Protein 3V2Y (pdb70)

GO terms:
  GO:0072678 T cell migration (P, IDA)
  GO:0003376 sphingosine-1-phosphate receptor signaling pathway (P, IDA)
  GO:0005886 plasma membrane (C, IDA)
  GO:0038036 sphingosine-1-phosphate receptor activity (F, IDA)
  GO:0005886 plasma membrane (C, EXP)
  GO:0004930 G protein-coupled receptor activity (F, TAS)
  GO:0005886 plasma membrane (C, TAS)
  GO:0007155 cell adhesion (P, TAS)
  GO:0007186 G protein-coupled receptor signaling pathway (P, TAS)
  GO:0005515 protein binding (F, IPI)
  GO:0001664 G protein-coupled receptor binding (F, IPI)

Solvent-accessible surface area: 23362 Å² total; per-residue (Å²): 207,78,115,120,80,37,98,70,1,0,49,109,2,19,86,79,0,23,39,57,136,114,47,93,62,61,63,85,45,50,145,122,67,22,79,80,34,42,121,58,1,62,125,4,31,95,18,1,69,84,11,54,69,10,14,172,48,32,180,84,15,83,36,60,4,14,60,12,4,6,8,2,4,62,0,7,23,77,12,2,73,13,20,27,45,16,26,111,71,46,45,94,58,7,46,152,10,10,1,49,90,2,7,121,17,22,3,39,34,24,24,7,15,1,0,5,1,38,0,7,35,26,4,0,82,18,13,92,95,46,73,142,215,144,62,158,152,23,117,101,100,29,61,42,12,39,81,68,0,108,101,34,0,8,40,0,81,151,56,82,32,2,23,98,45,55,98,26,2,0,6,15,12,1,0,0,29,29,104,0,1,69,74,7,5,59,36,4,60,112,34,15,94,55,1,59,112,43,11,86,37,10,143,60,76,42,52,66,32,40,16,15,80,1,0,97,68,17,34,26,75,18,90,54,25,83,67,47,158,99,54,12,45,6,0,2,3,23,30,97,17,31,82,47,119,47,82,102,34,0,50,49,32,0,41,164,40,45,64,100,138,12,124,7,91,3,78,103,78,40,3,47,127,3,3,58,94,37,20,76,62,12,33,168,1,0,79,181,38,102,38,0,90,69,5,35,87,38,10,60,64,21,31,80,6,0,0,12,1,5,9,25,69,73,20,59,118,28,1,26,56,38,92,88,2,6,61,63,3,44,124,103,123,43,105,66,0,21,105,38,2,57,82,21,61,13,14,111,142,50,79,114,17,0,138,60,0,18,36,0,2,35,76,19,39,15,91,29,36,28,88,194,78,6,74,48,67,48,14,20,42,1,8,51,71,4,9,51,41,6,71,63,13,35,40,37,14,10,110,1,16,102,89,1,35,70,17,170,47,68,84,36,114,109,3,57,152,1,97,138,51,46,30,70,2,12,65,2,8,7,39,5,12,84,16,16,50,137,56,5,186,72,12,17,197,11,72,130,79,35,165,32,103,126,144

Radius of gyration: 29.84 Å; Cα contacts (8 Å, |Δi|>4): 519; chains: 1; bounding box: 68×46×83 Å

CATH classification: 1.20.1070.10 (+1 more: 1.10.530.40)

Organism: Homo sapiens (NCBI:txid9606)

InterPro domains:
  IPR000276 G protein-coupled receptor, rhodopsin-like [PF00001] (62-311)
  IPR000276 G protein-coupled receptor, rhodopsin-like [PR00237] (47-71)
  IPR000276 G protein-coupled receptor, rhodopsin-like [PR00237] (80-101)
  IPR000276 G protein-coupled receptor, rhodopsin-like [PR00237] (124-146)
  IPR000276 G protein-coupled receptor, rhodopsin-like [PR00237] (159-180)
  IPR000276 G protein-coupled receptor, rhodopsin-like [PR00237] (202-225)
  IPR000276 G protein-coupled receptor, rhodopsin-like [PR00237] (254-278)
  IPR000276 G protein-coupled receptor, rhodopsin-like [PR00237] (293-319)
  IPR000276 G protein-coupled receptor, rhodopsin-like [PS00237] (130-146)
  IPR000276 G protein-coupled receptor, rhodopsin-like [SM01381] (56-326)
  IPR000987 Sphingosine 1-phosphate receptor 1 [cd15346] (46-322)
  IPR004061 Sphingosine 1-phosphate receptor [PR01523] (20-32)
  IPR004061 Sphingosine 1-phosphate receptor [PR01523] (98-107)
  IPR004061 Sphingosine 1-phosphate receptor [PR01523] (118-129)
  IPR004061 Sphingosine 1-phosphate receptor [PR01523] (200-210)
  IPR004061 Sphingosine 1-phosphate receptor [PR01523] (221-230)
  IPR004061 Sphingosine 1-phosphate receptor [PR01523] (285-296)
  IPR004061 Sphingosine 1-phosphate receptor [PR01523] (314-324)
  IPR017452 GPCR, rhodopsin-like, 7TM [PS50262] (62-311)

Foldseek 3Di:
DDPLQDLVLLCVLLVQLVNNVCLPPCLVVLVVVLVVLLVLLVVLLVLLVLLLVLLVPDPVSVDLLSVLVNQLSVLLNLLSVLVNVLSVCDRPNVSVGTVLSLLVSVLSNQLSVQLNLLSLVSNLVVLVDVLPHPDVNSVVSSVVSSVVSNCLRRVCVVPQWQSPPQQQAFSLRRGHGLVSLVVSLVVSVVSLVVSVVSLVVSVVVVLLSLLVLLLCPLQNAAFFWDADPVQAIAHGRRHGQDRDNDRVSSQVSLCVLQVHRRVGGHDPVSSSVSVVVLLVVLVVLQCVDPLRVLLLVQADSQLNSLLSSQCSPPHNVRSVVQSVLSVCSSVVNLVRSLVSQCPDVVCVVPVLSVVLSSVCSVVVWNVSRDPCVGLVVLVSVLSVVLSVLLCVLQVVVSVLSVVSSVDGRPGDPCSPPVVVSVVSNSSSSNVSSVSCLVSHVPSVVSSVVDPDVVD

Sequence (455 aa):
VSDYVNYDIIVRHYNYTGKLNISADKENSIKLTSVVFILICCFIILENIFVLLTIWKTKKFHRPMYYFIGNLALSDLLAGVAYTANLLLSGATTYKLTPAQWFLREGSMFVALSASVFSLLAIAIERYITMLKNNFRLFLLISACWVISLILGGLPIMGWNCISALSSCSTVLPLYHKHYILFCTTVFTLLLLSIVILYCRIYSLVRTRNIFEMLRIDEGLRLKIYKDTEGYYTIGIGHLLTKSPSLNAAKSELDKAIGRNTNGVITKDEAEKLFNQDVDAAVRGILRNAKLKPVYDSLDAVRRAALINMVFQMGETGVAGFTNSLRMLQQKRWDEAAVNLAKSRWYNQTPNRAKRVITTFRTGTWDAYASRSSENVALLKTVIIVLSVFIACWAPLFILLLLDVGCKVKTCDILFRAEYFLVLAVLNSGTNPIIYTLTNKEMRRAFIRIMGRPL

Structure (mmCIF, N/CA/C/O backbone):
data_3V2Y
#
_entry.id   3V2Y
#
_cell.length_a   107.940
_cell.length_b   69.700
_cell.length_c   81.930
_cell.angle_alpha   90.00
_cell.angle_beta   90.00
_cell.angle_gamma   90.00
#
_symmetry.space_group_name_H-M   'P 21 21 2'
#
loop_
_entity.id
_entity.type
_entity.pdbx_description
1 polymer 'Sphingosine 1-phosphate receptor 1, Lysozyme chimera (E.C.3.2.1.17)'
2 non-polymer '{(3R)-3-amino-4-[(3-hexylphenyl)amino]-4-oxobutyl}phosphonic acid'
3 non-polymer 2-acetamido-2-deoxy-beta-D-glucopyranose
4 water water
#
loop_
_atom_site.group_PDB
_atom_site.id
_atom_site.type_symbol
_atom_site.label_atom_id
_atom_site.label_alt_id
_atom_site.label_comp_id
_atom_site.label_asym_id
_atom_site.label_entity_id
_atom_site.label_seq_id
_atom_site.pdbx_PDB_ins_code
_atom_site.Cartn_x
_atom_site.Cartn_y
_atom_site.Cartn_z
_atom_site.occupancy
_atom_site.B_iso_or_equiv
_atom_site.auth_seq_id
_atom_site.auth_comp_id
_atom_site.auth_asym_id
_atom_site.auth_atom_id
_atom_site.pdbx_PDB_model_num
ATOM 1 N N . VAL A 1 34 ? -3.814 31.943 -31.268 1.00 80.16 16 VAL A N 1
ATOM 2 C CA . VAL A 1 34 ? -3.536 33.149 -30.490 1.00 79.15 16 VAL A CA 1
ATOM 3 C C . VAL A 1 34 ? -4.750 33.473 -29.608 1.00 81.20 16 VAL A C 1
ATOM 4 O O . VAL A 1 34 ? -5.852 33.663 -30.121 1.00 80.77 16 VAL A O 1
ATOM 8 N N . SER A 1 35 ? -4.542 33.492 -28.278 1.00 76.71 17 SER A N 1
ATOM 9 C CA . SER A 1 35 ? -5.566 33.787 -27.256 1.00 75.35 17 SER A CA 1
ATOM 10 C C . SER A 1 35 ? -4.901 34.051 -25.918 1.00 78.21 17 SER A C 1
ATOM 11 O O . SER A 1 35 ? -3.673 33.981 -25.829 1.00 78.12 17 SER A O 1
ATOM 14 N N . ASP A 1 36 ? -5.705 34.309 -24.851 1.00 73.85 18 ASP A N 1
ATOM 15 C CA . ASP A 1 36 ? -5.180 34.480 -23.486 1.00 72.87 18 ASP A CA 1
ATOM 16 C C . ASP A 1 36 ? -4.327 33.289 -23.112 1.00 74.86 18 ASP A C 1
ATOM 17 O O . ASP A 1 36 ? -4.673 32.164 -23.479 1.00 74.69 18 ASP A O 1
ATOM 22 N N . TYR A 1 37 ? -3.225 33.506 -22.377 1.00 69.88 19 TYR A N 1
ATOM 23 C CA . TYR A 1 37 ? -2.381 32.385 -21.958 1.00 69.07 19 TYR A CA 1
ATOM 24 C C . TYR A 1 37 ? -3.077 31.635 -20.799 1.00 70.42 19 TYR A C 1
ATOM 25 O O . TYR A 1 37 ? -2.496 31.344 -19.748 1.00 68.75 19 TYR A O 1
ATOM 34 N N . VAL A 1 38 ? -4.371 31.367 -21.038 1.00 66.35 20 VAL A N 1
ATOM 35 C CA . VAL A 1 38 ? -5.319 30.616 -20.234 1.00 65.17 20 VAL A CA 1
ATOM 36 C C . VAL A 1 38 ? -5.963 29.560 -21.195 1.00 67.02 20 VAL A C 1
ATOM 37 O O . VAL A 1 38 ? -7.043 29.030 -20.926 1.00 66.98 20 VAL A O 1
ATOM 41 N N . ASN A 1 39 ? -5.272 29.275 -22.329 1.00 61.36 21 ASN A N 1
ATOM 42 C CA . ASN A 1 39 ? -5.728 28.279 -23.294 1.00 60.49 21 ASN A CA 1
ATOM 43 C C . ASN A 1 39 ? -5.019 26.951 -23.047 1.00 61.79 21 ASN A C 1
ATOM 44 O O . ASN A 1 39 ? -3.826 26.922 -22.729 1.00 61.39 21 ASN A O 1
ATOM 49 N N . TYR A 1 40 ? -5.767 25.853 -23.204 1.00 55.83 22 TYR A N 1
ATOM 50 C CA . TYR A 1 40 ? -5.331 24.481 -22.947 1.00 54.42 22 TYR A CA 1
ATOM 51 C C . TYR A 1 40 ? -4.270 24.009 -23.956 1.00 56.51 22 TYR A C 1
ATOM 52 O O . TYR A 1 40 ? -3.525 23.072 -23.659 1.00 55.90 22 TYR A O 1
ATOM 61 N N . ASP A 1 41 ? -4.200 24.663 -25.138 1.00 52.36 23 ASP A N 1
ATOM 62 C CA . ASP A 1 41 ? -3.262 24.333 -26.221 1.00 53.16 23 ASP A CA 1
ATOM 63 C C . ASP A 1 41 ? -1.794 24.467 -25.762 1.00 55.57 23 ASP A C 1
ATOM 64 O O . ASP A 1 41 ? -0.944 23.696 -26.214 1.00 55.92 23 ASP A O 1
ATOM 69 N N . ILE A 1 42 ? -1.504 25.440 -24.868 1.00 50.13 24 ILE A N 1
ATOM 70 C CA . ILE A 1 42 ? -0.157 25.655 -24.326 1.00 49.43 24 ILE A CA 1
ATOM 71 C C . ILE A 1 42 ? 0.332 24.367 -23.632 1.00 52.14 24 ILE A C 1
ATOM 72 O O . ILE A 1 42 ? 1.405 23.859 -23.975 1.00 52.05 24 ILE A O 1
ATOM 77 N N . ILE A 1 43 ? -0.497 23.812 -22.707 1.00 47.33 25 ILE A N 1
ATOM 78 C CA . ILE A 1 43 ? -0.206 22.583 -21.963 1.00 46.76 25 ILE A CA 1
ATOM 79 C C . ILE A 1 43 ? 0.078 21.419 -22.939 1.00 51.80 25 ILE A C 1
ATOM 80 O O . ILE A 1 43 ? 1.027 20.659 -22.717 1.00 51.71 25 ILE A O 1
ATOM 85 N N . VAL A 1 44 ? -0.698 21.332 -24.053 1.00 48.46 26 VAL A N 1
ATOM 86 C CA . VAL A 1 44 ? -0.508 20.304 -25.082 1.00 49.18 26 VAL A CA 1
ATOM 87 C C . VAL A 1 44 ? 0.893 20.460 -25.708 1.00 54.59 26 VAL A C 1
ATOM 88 O O . VAL A 1 44 ? 1.660 19.504 -25.702 1.00 54.62 26 VAL A O 1
ATOM 92 N N . ARG A 1 45 ? 1.243 21.690 -26.162 1.00 52.48 27 ARG A N 1
ATOM 93 C CA . ARG A 1 45 ? 2.549 22.002 -26.773 1.00 53.96 27 ARG A CA 1
ATOM 94 C C . ARG A 1 45 ? 3.721 21.745 -25.810 1.00 58.70 27 ARG A C 1
ATOM 95 O O . ARG A 1 45 ? 4.806 21.359 -26.258 1.00 58.95 27 ARG A O 1
ATOM 103 N N . HIS A 1 46 ? 3.513 21.996 -24.494 1.00 54.92 28 HIS A N 1
ATOM 104 C CA . HIS A 1 46 ? 4.561 21.828 -23.484 1.00 54.79 28 HIS A CA 1
ATOM 105 C C . HIS A 1 46 ? 4.836 20.349 -23.185 1.00 59.10 28 HIS A C 1
ATOM 106 O O . HIS A 1 46 ? 5.999 19.961 -23.100 1.00 58.94 28 HIS A O 1
ATOM 113 N N . TYR A 1 47 ? 3.782 19.525 -23.061 1.00 55.47 29 TYR A N 1
ATOM 114 C CA . TYR A 1 47 ? 3.953 18.089 -22.844 1.00 55.87 29 TYR A CA 1
ATOM 115 C C . TYR A 1 47 ? 4.367 17.397 -24.169 1.00 62.55 29 TYR A C 1
ATOM 116 O O . TYR A 1 47 ? 5.028 16.358 -24.139 1.00 62.37 29 TYR A O 1
ATOM 125 N N . ASN A 1 48 ? 4.039 18.027 -25.322 1.00 61.11 30 ASN A N 1
ATOM 126 C CA . ASN A 1 48 ? 4.408 17.547 -26.664 1.00 63.44 30 ASN A CA 1
ATOM 127 C C . ASN A 1 48 ? 5.913 17.683 -26.891 1.00 69.37 30 ASN A C 1
ATOM 128 O O . ASN A 1 48 ? 6.548 16.768 -27.425 1.00 69.68 30 ASN A O 1
ATOM 133 N N . TYR A 1 49 ? 6.474 18.844 -26.504 1.00 66.54 31 TYR A N 1
ATOM 134 C CA . TYR A 1 49 ? 7.892 19.152 -26.640 1.00 67.26 31 TYR A CA 1
ATOM 135 C C . TYR A 1 49 ? 8.728 18.253 -25.722 1.00 71.65 31 TYR A C 1
ATOM 136 O O . TYR A 1 49 ? 9.753 17.726 -26.154 1.00 71.82 31 TYR A O 1
ATOM 145 N N . THR A 1 50 ? 8.261 18.041 -24.470 1.00 68.18 32 THR A N 1
ATOM 146 C CA . THR A 1 50 ? 8.976 17.229 -23.476 1.00 68.32 32 THR A CA 1
ATOM 147 C C . THR A 1 50 ? 8.817 15.718 -23.754 1.00 73.97 32 THR A C 1
ATOM 148 O O . THR A 1 50 ? 9.595 14.919 -23.231 1.00 73.63 32 THR A O 1
ATOM 152 N N . GLY A 1 51 ? 7.824 15.353 -24.571 1.00 71.73 33 GLY A N 1
ATOM 153 C CA . GLY A 1 51 ? 7.557 13.964 -24.932 1.00 73.03 33 GLY A CA 1
ATOM 154 C C . GLY A 1 51 ? 6.717 13.236 -23.905 1.00 77.58 33 GLY A C 1
ATOM 155 O O . GLY A 1 51 ? 7.145 12.218 -23.361 1.00 77.04 33 GLY A O 1
ATOM 156 N N . LYS A 1 52 ? 5.507 13.755 -23.635 1.00 75.18 34 LYS A N 1
ATOM 157 C CA . LYS A 1 52 ? 4.584 13.180 -22.652 1.00 75.28 34 LYS A CA 1
ATOM 158 C C . LYS A 1 52 ? 3.144 13.105 -23.189 1.00 82.69 34 LYS A C 1
ATOM 159 O O . LYS A 1 52 ? 2.292 12.473 -22.560 1.00 82.18 34 LYS A O 1
ATOM 165 N N . LEU A 1 53 ? 2.870 13.759 -24.338 1.00 82.19 35 LEU A N 1
ATOM 166 C CA . LEU A 1 53 ? 1.534 13.808 -24.935 1.00 83.38 35 LEU A CA 1
ATOM 167 C C . LEU A 1 53 ? 1.098 12.433 -25.475 1.00 92.59 35 LEU A C 1
ATOM 168 O O . LEU A 1 53 ? -0.004 11.979 -25.164 1.00 92.01 35 LEU A O 1
ATOM 173 N N . ASN A 1 54 ? 1.948 11.791 -26.302 1.00 93.78 36 ASN A N 1
ATOM 174 C CA . ASN A 1 54 ? 1.630 10.495 -26.912 1.00 96.55 36 ASN A CA 1
ATOM 175 C C . ASN A 1 54 ? 1.759 9.342 -25.897 1.00 104.21 36 ASN A C 1
ATOM 176 O O . ASN A 1 54 ? 1.092 8.316 -26.053 1.00 104.95 36 ASN A O 1
ATOM 181 N N . ILE A 1 55 ? 2.597 9.517 -24.852 1.00 102.43 37 ILE A N 1
ATOM 182 C CA . ILE A 1 55 ? 2.814 8.483 -23.829 1.00 103.63 37 ILE A CA 1
ATOM 183 C C . ILE A 1 55 ? 1.847 8.723 -22.617 1.00 109.02 37 ILE A C 1
ATOM 184 O O . ILE A 1 55 ? 1.982 8.073 -21.575 1.00 108.48 37 ILE A O 1
ATOM 189 N N . SER A 1 56 ? 0.842 9.612 -22.795 1.00 106.85 38 SER A N 1
ATOM 190 C CA . SER A 1 56 ? -0.152 9.911 -21.755 1.00 106.44 38 SER A CA 1
ATOM 191 C C . SER A 1 56 ? -1.205 8.794 -21.642 1.00 113.33 38 SER A C 1
ATOM 192 O O . SER A 1 56 ? -1.754 8.578 -20.557 1.00 112.17 38 SER A O 1
ATOM 194 N N . ALA A 1 57 ? -1.478 8.081 -22.764 1.00 113.08 39 ALA A N 1
ATOM 195 C CA . ALA A 1 57 ? -2.463 6.989 -22.816 1.00 114.53 39 ALA A CA 1
ATOM 196 C C . ALA A 1 57 ? -1.832 5.622 -22.426 1.00 121.27 39 ALA A C 1
ATOM 197 O O . ALA A 1 57 ? -2.419 4.566 -22.700 1.00 121.89 39 ALA A O 1
ATOM 199 N N . ASP A 1 58 ? -0.654 5.652 -21.761 1.00 118.75 40 ASP A N 1
ATOM 200 C CA . ASP A 1 58 ? 0.040 4.447 -21.305 1.00 120.01 40 ASP A CA 1
ATOM 201 C C . ASP A 1 58 ? -0.243 4.203 -19.822 1.00 123.54 40 ASP A C 1
ATOM 202 O O . ASP A 1 58 ? -0.082 5.117 -19.006 1.00 121.51 40 ASP A O 1
ATOM 204 N N . LYS A 1 59 ? -0.702 2.968 -19.482 1.00 121.67 41 LYS A N 1
ATOM 205 C CA . LYS A 1 59 ? -1.056 2.533 -18.117 1.00 121.13 41 LYS A CA 1
ATOM 206 C C . LYS A 1 59 ? -2.111 3.482 -17.475 1.00 123.92 41 LYS A C 1
ATOM 207 O O . LYS A 1 59 ? -2.024 3.792 -16.280 1.00 122.54 41 LYS A O 1
ATOM 209 N N . GLU A 1 60 ? -3.116 3.920 -18.279 1.00 120.41 42 GLU A N 1
ATOM 210 C CA . GLU A 1 60 ? -4.201 4.796 -17.815 1.00 118.79 42 GLU A CA 1
ATOM 211 C C . GLU A 1 60 ? -5.135 4.041 -16.862 1.00 122.42 42 GLU A C 1
ATOM 212 O O . GLU A 1 60 ? -5.666 4.639 -15.923 1.00 120.65 42 GLU A O 1
ATOM 214 N N . ASN A 1 61 ? -5.323 2.716 -17.103 1.00 120.21 43 ASN A N 1
ATOM 215 C CA . ASN A 1 61 ? -6.137 1.840 -16.251 1.00 120.02 43 ASN A CA 1
ATOM 216 C C . ASN A 1 61 ? -5.438 1.614 -14.910 1.00 122.57 43 ASN A C 1
ATOM 217 O O . ASN A 1 61 ? -6.100 1.538 -13.873 1.00 121.85 43 ASN A O 1
ATOM 219 N N . SER A 1 62 ? -4.089 1.535 -14.932 1.00 118.32 44 SER A N 1
ATOM 220 C CA . SER A 1 62 ? -3.267 1.375 -13.733 1.00 117.17 44 SER A CA 1
ATOM 221 C C . SER A 1 62 ? -3.116 2.711 -12.990 1.00 117.63 44 SER A C 1
ATOM 222 O O . SER A 1 62 ? -2.852 2.715 -11.784 1.00 116.70 44 SER A O 1
ATOM 224 N N . ILE A 1 63 ? -3.291 3.847 -13.714 1.00 111.96 45 ILE A N 1
ATOM 225 C CA . ILE A 1 63 ? -3.208 5.196 -13.140 1.00 109.35 45 ILE A CA 1
ATOM 226 C C . ILE A 1 63 ? -4.379 5.440 -12.173 1.00 110.36 45 ILE A C 1
ATOM 227 O O . ILE A 1 63 ? -4.191 6.093 -11.144 1.00 109.19 45 ILE A O 1
ATOM 229 N N . LYS A 1 64 ? -5.585 4.900 -12.500 1.00 105.30 46 LYS A N 1
ATOM 230 C CA . LYS A 1 64 ? -6.774 5.004 -11.640 1.00 103.50 46 LYS A CA 1
ATOM 231 C C . LYS A 1 64 ? -6.529 4.260 -10.324 1.00 104.89 46 LYS A C 1
ATOM 232 O O . LYS A 1 64 ? -6.881 4.763 -9.257 1.00 103.44 46 LYS A O 1
ATOM 238 N N . LEU A 1 65 ? -5.880 3.083 -10.404 1.00 100.74 47 LEU A N 1
ATOM 239 C CA . LEU A 1 65 ? -5.534 2.267 -9.239 1.00 99.87 47 LEU A CA 1
ATOM 240 C C . LEU A 1 65 ? -4.492 2.971 -8.385 1.00 100.05 47 LEU A C 1
ATOM 241 O O . LEU A 1 65 ? -4.542 2.882 -7.161 1.00 99.50 47 LEU A O 1
ATOM 246 N N . THR A 1 66 ? -3.559 3.694 -9.038 1.00 93.63 48 THR A N 1
ATOM 247 C CA . THR A 1 66 ? -2.497 4.443 -8.372 1.00 91.30 48 THR A CA 1
ATOM 248 C C . THR A 1 66 ? -3.097 5.631 -7.593 1.00 90.73 48 THR A C 1
ATOM 249 O O . THR A 1 66 ? -2.850 5.762 -6.394 1.00 89.21 48 THR A O 1
ATOM 253 N N . SER A 1 67 ? -3.918 6.461 -8.271 1.00 84.97 49 SER A N 1
ATOM 254 C CA . SER A 1 67 ? -4.519 7.657 -7.682 1.00 82.65 49 SER A CA 1
ATOM 255 C C . SER A 1 67 ? -5.416 7.320 -6.462 1.00 84.06 49 SER A C 1
ATOM 256 O O . SER A 1 67 ? -5.117 7.782 -5.361 1.00 83.47 49 SER A O 1
ATOM 259 N N . VAL A 1 68 ? -6.462 6.469 -6.645 1.00 78.82 50 VAL A N 1
ATOM 260 C CA . VAL A 1 68 ? -7.421 6.094 -5.579 1.00 77.54 50 VAL A CA 1
ATOM 261 C C . VAL A 1 68 ? -6.676 5.583 -4.307 1.00 79.09 50 VAL A C 1
ATOM 262 O O . VAL A 1 68 ? -7.070 5.931 -3.188 1.00 77.88 50 VAL A O 1
ATOM 266 N N . VAL A 1 69 ? -5.588 4.809 -4.490 1.00 74.85 51 VAL A N 1
ATOM 267 C CA . VAL A 1 69 ? -4.789 4.286 -3.376 1.00 74.12 51 VAL A CA 1
ATOM 268 C C . VAL A 1 69 ? -4.008 5.440 -2.699 1.00 75.65 51 VAL A C 1
ATOM 269 O O . VAL A 1 69 ? -4.032 5.548 -1.471 1.00 74.95 51 VAL A O 1
ATOM 273 N N . PHE A 1 70 ? -3.361 6.321 -3.502 1.00 70.36 52 PHE A N 1
ATOM 274 C CA . PHE A 1 70 ? -2.569 7.436 -2.964 1.00 68.39 52 PHE A CA 1
ATOM 275 C C . PHE A 1 70 ? -3.456 8.505 -2.305 1.00 69.16 52 PHE A C 1
ATOM 276 O O . PHE A 1 70 ? -2.985 9.213 -1.415 1.00 67.23 52 PHE A O 1
ATOM 284 N N . ILE A 1 71 ? -4.744 8.585 -2.701 1.00 65.47 53 ILE A N 1
ATOM 285 C CA . ILE A 1 71 ? -5.710 9.503 -2.082 1.00 64.47 53 ILE A CA 1
ATOM 286 C C . ILE A 1 71 ? -6.000 9.021 -0.647 1.00 66.97 53 ILE A C 1
ATOM 287 O O . ILE A 1 71 ? -6.070 9.840 0.269 1.00 66.18 53 ILE A O 1
ATOM 292 N N . LEU A 1 72 ? -6.108 7.686 -0.452 1.00 62.96 54 LEU A N 1
ATOM 293 C CA . LEU A 1 72 ? -6.319 7.089 0.872 1.00 62.69 54 LEU A CA 1
ATOM 294 C C . LEU A 1 72 ? -5.116 7.349 1.773 1.00 65.08 54 LEU A C 1
ATOM 295 O O . LEU A 1 72 ? -5.292 7.706 2.938 1.00 64.38 54 LEU A O 1
ATOM 300 N N . ILE A 1 73 ? -3.887 7.211 1.213 1.00 60.96 55 ILE A N 1
ATOM 301 C CA . ILE A 1 73 ? -2.624 7.462 1.920 1.00 60.03 55 ILE A CA 1
ATOM 302 C C . ILE A 1 73 ? -2.557 8.933 2.325 1.00 62.31 55 ILE A C 1
ATOM 303 O O . ILE A 1 73 ? -2.123 9.240 3.434 1.00 61.52 55 ILE A O 1
ATOM 308 N N . CYS A 1 74 ? -3.045 9.835 1.446 1.00 58.80 56 CYS A N 1
ATOM 309 C CA . CYS A 1 74 ? -3.084 11.278 1.702 1.00 58.07 56 CYS A CA 1
ATOM 310 C C . CYS A 1 74 ? -4.013 11.596 2.888 1.00 62.74 56 CYS A C 1
ATOM 311 O O . CYS A 1 74 ? -3.579 12.256 3.829 1.00 61.78 56 CYS A O 1
ATOM 314 N N . CYS A 1 75 ? -5.270 11.085 2.865 1.00 60.58 57 CYS A N 1
ATOM 315 C CA . CYS A 1 75 ? -6.248 11.296 3.947 1.00 60.95 57 CYS A CA 1
ATOM 316 C C . CYS A 1 75 ? -5.675 10.829 5.297 1.00 65.38 57 CYS A C 1
ATOM 317 O O . CYS A 1 75 ? -5.948 11.452 6.327 1.00 64.48 57 CYS A O 1
ATOM 320 N N . PHE A 1 76 ? -4.862 9.744 5.282 1.00 62.69 58 PHE A N 1
ATOM 321 C CA . PHE A 1 76 ? -4.192 9.232 6.475 1.00 62.70 58 PHE A CA 1
ATOM 322 C C . PHE A 1 76 ? -3.117 10.225 6.947 1.00 65.94 58 PHE A C 1
ATOM 323 O O . PHE A 1 76 ? -2.956 10.421 8.151 1.00 65.52 58 PHE A O 1
ATOM 331 N N . ILE A 1 77 ? -2.416 10.881 5.994 1.00 62.11 59 ILE A N 1
ATOM 332 C CA . ILE A 1 77 ? -1.404 11.903 6.298 1.00 61.09 59 ILE A CA 1
ATOM 333 C C . ILE A 1 77 ? -2.103 13.154 6.890 1.00 64.20 59 ILE A C 1
ATOM 334 O O . ILE A 1 77 ? -1.589 13.741 7.846 1.00 63.39 59 ILE A O 1
ATOM 339 N N . ILE A 1 78 ? -3.304 13.508 6.365 1.00 60.82 60 ILE A N 1
ATOM 340 C CA . ILE A 1 78 ? -4.093 14.650 6.866 1.00 60.60 60 ILE A CA 1
ATOM 341 C C . ILE A 1 78 ? -4.405 14.450 8.367 1.00 65.20 60 ILE A C 1
ATOM 342 O O . ILE A 1 78 ? -4.130 15.346 9.168 1.00 65.00 60 ILE A O 1
ATOM 347 N N . LEU A 1 79 ? -4.937 13.259 8.743 1.00 61.55 61 LEU A N 1
ATOM 348 C CA . LEU A 1 79 ? -5.239 12.935 10.138 1.00 61.56 61 LEU A CA 1
ATOM 349 C C . LEU A 1 79 ? -3.973 12.962 10.989 1.00 63.94 61 LEU A C 1
ATOM 350 O O . LEU A 1 79 ? -3.964 13.602 12.039 1.00 64.04 61 LEU A O 1
ATOM 355 N N . GLU A 1 80 ? -2.886 12.315 10.507 1.00 58.47 62 GLU A N 1
ATOM 356 C CA . GLU A 1 80 ? -1.592 12.277 11.201 1.00 57.28 62 GLU A CA 1
ATOM 357 C C . GLU A 1 80 ? -1.161 13.668 11.669 1.00 59.18 62 GLU A C 1
ATOM 358 O O . GLU A 1 80 ? -0.877 13.861 12.855 1.00 58.26 62 GLU A O 1
ATOM 364 N N . ASN A 1 81 ? -1.149 14.641 10.741 1.00 54.98 63 ASN A N 1
ATOM 365 C CA . ASN A 1 81 ? -0.740 16.014 11.022 1.00 53.83 63 ASN A CA 1
ATOM 366 C C . ASN A 1 81 ? -1.798 16.765 11.840 1.00 56.65 63 ASN A C 1
ATOM 367 O O . ASN A 1 81 ? -1.430 17.637 12.628 1.00 56.49 63 ASN A O 1
ATOM 372 N N . ILE A 1 82 ? -3.104 16.405 11.692 1.00 52.20 64 ILE A N 1
ATOM 373 C CA . ILE A 1 82 ? -4.169 16.988 12.522 1.00 52.06 64 ILE A CA 1
ATOM 374 C C . ILE A 1 82 ? -3.932 16.552 13.976 1.00 55.97 64 ILE A C 1
ATOM 375 O O . ILE A 1 82 ? -3.949 17.387 14.880 1.00 54.71 64 ILE A O 1
ATOM 380 N N . PHE A 1 83 ? -3.624 15.251 14.174 1.00 53.70 65 PHE A N 1
ATOM 381 C CA . PHE A 1 83 ? -3.321 14.662 15.483 1.00 54.27 65 PHE A CA 1
ATOM 382 C C . PHE A 1 83 ? -2.093 15.337 16.132 1.00 56.19 65 PHE A C 1
ATOM 383 O O . PHE A 1 83 ? -2.091 15.546 17.346 1.00 56.22 65 PHE A O 1
ATOM 391 N N . VAL A 1 84 ? -1.068 15.705 15.319 1.00 50.44 66 VAL A N 1
ATOM 392 C CA . VAL A 1 84 ? 0.116 16.418 15.823 1.00 49.49 66 VAL A CA 1
ATOM 393 C C . VAL A 1 84 ? -0.301 17.838 16.251 1.00 52.97 66 VAL A C 1
ATOM 394 O O . VAL A 1 84 ? 0.062 18.286 17.341 1.00 52.31 66 VAL A O 1
ATOM 398 N N . LEU A 1 85 ? -1.127 18.503 15.424 1.00 49.68 67 LEU A N 1
ATOM 399 C CA . LEU A 1 85 ? -1.640 19.841 15.714 1.00 49.85 67 LEU A CA 1
ATOM 400 C C . LEU A 1 85 ? -2.608 19.840 16.915 1.00 56.58 67 LEU A C 1
ATOM 401 O O . LEU A 1 85 ? -2.701 20.843 17.623 1.00 56.26 67 LEU A O 1
ATOM 406 N N . LEU A 1 86 ? -3.306 18.708 17.151 1.00 54.88 68 LEU A N 1
ATOM 407 C CA . LEU A 1 86 ? -4.262 18.578 18.248 1.00 55.93 68 LEU A CA 1
ATOM 408 C C . LEU A 1 86 ? -3.547 18.401 19.594 1.00 62.46 68 LEU A C 1
ATOM 409 O O . LEU A 1 86 ? -3.922 19.051 20.570 1.00 62.34 68 LEU A O 1
ATOM 414 N N . THR A 1 87 ? -2.510 17.531 19.641 1.00 60.90 69 THR A N 1
ATOM 415 C CA . THR A 1 87 ? -1.746 17.244 20.864 1.00 62.46 69 THR A CA 1
ATOM 416 C C . THR A 1 87 ? -1.133 18.520 21.451 1.00 69.16 69 THR A C 1
ATOM 417 O O . THR A 1 87 ? -1.226 18.744 22.659 1.00 69.52 69 THR A O 1
ATOM 421 N N . ILE A 1 88 ? -0.537 19.365 20.590 1.00 66.98 70 ILE A N 1
ATOM 422 C CA . ILE A 1 88 ? 0.095 20.627 20.992 1.00 67.77 70 ILE A CA 1
ATOM 423 C C . ILE A 1 88 ? -0.989 21.626 21.495 1.00 75.57 70 ILE A C 1
ATOM 424 O O . ILE A 1 88 ? -0.785 22.306 22.508 1.00 75.55 70 ILE A O 1
ATOM 429 N N . TRP A 1 89 ? -2.154 21.643 20.823 1.00 74.52 71 TRP A N 1
ATOM 430 C CA . TRP A 1 89 ? -3.295 22.511 21.143 1.00 75.88 71 TRP A CA 1
ATOM 431 C C . TRP A 1 89 ? -3.988 22.082 22.466 1.00 80.02 71 TRP A C 1
ATOM 432 O O . TRP A 1 89 ? -4.675 22.898 23.089 1.00 79.94 71 TRP A O 1
ATOM 443 N N . LYS A 1 90 ? -3.801 20.812 22.889 1.00 76.56 72 LYS A N 1
ATOM 444 C CA . LYS A 1 90 ? -4.450 20.276 24.086 1.00 77.25 72 LYS A CA 1
ATOM 445 C C . LYS A 1 90 ? -3.485 20.187 25.289 1.00 82.04 72 LYS A C 1
ATOM 446 O O . LYS A 1 90 ? -3.895 20.489 26.413 1.00 82.95 72 LYS A O 1
ATOM 448 N N . THR A 1 91 ? -2.223 19.754 25.066 1.00 77.65 73 THR A N 1
ATOM 449 C CA . THR A 1 91 ? -1.246 19.616 26.158 1.00 77.69 73 THR A CA 1
ATOM 450 C C . THR A 1 91 ? -0.666 20.994 26.530 1.00 80.76 73 THR A C 1
ATOM 451 O O . THR A 1 91 ? -0.164 21.708 25.660 1.00 79.66 73 THR A O 1
ATOM 455 N N . LYS A 1 92 ? -0.731 21.354 27.834 1.00 77.46 74 LYS A N 1
ATOM 456 C CA . LYS A 1 92 ? -0.224 22.635 28.352 1.00 76.90 74 LYS A CA 1
ATOM 457 C C . LYS A 1 92 ? 1.311 22.681 28.303 1.00 78.60 74 LYS A C 1
ATOM 458 O O . LYS A 1 92 ? 1.881 23.717 27.962 1.00 77.56 74 LYS A O 1
ATOM 464 N N . LYS A 1 93 ? 1.976 21.546 28.625 1.00 74.31 75 LYS A N 1
ATOM 465 C CA . LYS A 1 93 ? 3.440 21.423 28.598 1.00 73.23 75 LYS A CA 1
ATOM 466 C C . LYS A 1 93 ? 3.980 21.492 27.157 1.00 75.12 75 LYS A C 1
ATOM 467 O O . LYS A 1 93 ? 5.187 21.667 26.955 1.00 73.55 75 LYS A O 1
ATOM 469 N N . PHE A 1 94 ? 3.076 21.357 26.161 1.00 71.27 76 PHE A N 1
ATOM 470 C CA . PHE A 1 94 ? 3.415 21.396 24.739 1.00 69.90 76 PHE A CA 1
ATOM 471 C C . PHE A 1 94 ? 3.192 22.800 24.150 1.00 73.55 76 PHE A C 1
ATOM 472 O O . PHE A 1 94 ? 3.261 22.967 22.934 1.00 72.62 76 PHE A O 1
ATOM 480 N N . HIS A 1 95 ? 2.969 23.815 25.011 1.00 70.50 77 HIS A N 1
ATOM 481 C CA . HIS A 1 95 ? 2.814 25.202 24.561 1.00 70.03 77 HIS A CA 1
ATOM 482 C C . HIS A 1 95 ? 4.184 25.928 24.576 1.00 74.36 77 HIS A C 1
ATOM 483 O O . HIS A 1 95 ? 4.252 27.136 24.813 1.00 73.75 77 HIS A O 1
ATOM 490 N N . ARG A 1 96 ? 5.267 25.175 24.284 1.00 71.77 78 ARG A N 1
ATOM 491 C CA . ARG A 1 96 ? 6.638 25.682 24.236 1.00 71.91 78 ARG A CA 1
ATOM 492 C C . ARG A 1 96 ? 6.991 26.168 22.809 1.00 76.39 78 ARG A C 1
ATOM 493 O O . ARG A 1 96 ? 6.391 25.689 21.840 1.00 75.55 78 ARG A O 1
ATOM 495 N N . PRO A 1 97 ? 7.989 27.090 22.653 1.00 73.61 79 PRO A N 1
ATOM 496 C CA . PRO A 1 97 ? 8.319 27.601 21.306 1.00 72.88 79 PRO A CA 1
ATOM 497 C C . PRO A 1 97 ? 8.633 26.504 20.274 1.00 76.62 79 PRO A C 1
ATOM 498 O O . PRO A 1 97 ? 8.170 26.614 19.142 1.00 75.74 79 PRO A O 1
ATOM 502 N N . MET A 1 98 ? 9.399 25.451 20.652 1.00 74.06 80 MET A N 1
ATOM 503 C CA . MET A 1 98 ? 9.745 24.377 19.703 1.00 74.03 80 MET A CA 1
ATOM 504 C C . MET A 1 98 ? 8.494 23.704 19.131 1.00 77.70 80 MET A C 1
ATOM 505 O O . MET A 1 98 ? 8.410 23.506 17.916 1.00 77.09 80 MET A O 1
ATOM 510 N N . TYR A 1 99 ? 7.524 23.356 20.006 1.00 73.95 81 TYR A N 1
ATOM 511 C CA . TYR A 1 99 ? 6.294 22.680 19.598 1.00 73.18 81 TYR A CA 1
ATOM 512 C C . TYR A 1 99 ? 5.462 23.540 18.639 1.00 75.38 81 TYR A C 1
ATOM 513 O O . TYR A 1 99 ? 4.794 22.988 17.765 1.00 74.63 81 TYR A O 1
ATOM 522 N N . TYR A 1 100 ? 5.529 24.885 18.771 1.00 71.23 82 TYR A N 1
ATOM 523 C CA . TYR A 1 100 ? 4.822 25.783 17.853 1.00 70.54 82 TYR A CA 1
ATOM 524 C C . TYR A 1 100 ? 5.379 25.638 16.428 1.00 71.89 82 TYR A C 1
ATOM 525 O O . TYR A 1 100 ? 4.614 25.684 15.463 1.00 71.30 82 TYR A O 1
ATOM 534 N N . PHE A 1 101 ? 6.705 25.421 16.304 1.00 66.52 83 PHE A N 1
ATOM 535 C CA . PHE A 1 101 ? 7.349 25.212 15.010 1.00 65.09 83 PHE A CA 1
ATOM 536 C C . PHE A 1 101 ? 7.066 23.800 14.492 1.00 66.54 83 PHE A C 1
ATOM 537 O O . PHE A 1 101 ? 6.984 23.600 13.281 1.00 65.17 83 PHE A O 1
ATOM 545 N N . ILE A 1 102 ? 6.901 22.821 15.416 1.00 62.63 84 ILE A N 1
ATOM 546 C CA . ILE A 1 102 ? 6.548 21.433 15.073 1.00 62.01 84 ILE A CA 1
ATOM 547 C C . ILE A 1 102 ? 5.120 21.419 14.503 1.00 65.23 84 ILE A C 1
ATOM 548 O O . ILE A 1 102 ? 4.858 20.739 13.506 1.00 64.75 84 ILE A O 1
ATOM 553 N N . GLY A 1 103 ? 4.236 22.218 15.112 1.00 61.39 85 GLY A N 1
ATOM 554 C CA . GLY A 1 103 ? 2.864 22.397 14.651 1.00 61.06 85 GLY A CA 1
ATOM 555 C C . GLY A 1 103 ? 2.812 23.083 13.299 1.00 63.64 85 GLY A C 1
ATOM 556 O O . GLY A 1 103 ? 2.041 22.679 12.424 1.00 62.35 85 GLY A O 1
ATOM 557 N N . ASN A 1 104 ? 3.686 24.099 13.100 1.00 60.17 86 ASN A N 1
ATOM 558 C CA . ASN A 1 104 ? 3.799 24.814 11.828 1.00 59.59 86 ASN A CA 1
ATOM 559 C C . ASN A 1 104 ? 4.336 23.876 10.746 1.00 62.41 86 ASN A C 1
ATOM 560 O O . ASN A 1 104 ? 3.915 23.968 9.592 1.00 61.95 86 ASN A O 1
ATOM 565 N N . LEU A 1 105 ? 5.238 22.944 11.134 1.00 58.08 87 LEU A N 1
ATOM 566 C CA . LEU A 1 105 ? 5.764 21.914 10.238 1.00 57.49 87 LEU A CA 1
ATOM 567 C C . LEU A 1 105 ? 4.666 20.911 9.907 1.00 61.42 87 LEU A C 1
ATOM 568 O O . LEU A 1 105 ? 4.545 20.485 8.758 1.00 60.65 87 LEU A O 1
ATOM 573 N N . ALA A 1 106 ? 3.835 20.564 10.916 1.00 58.53 88 ALA A N 1
ATOM 574 C CA . ALA A 1 106 ? 2.686 19.675 10.738 1.00 58.51 88 ALA A CA 1
ATOM 575 C C . ALA A 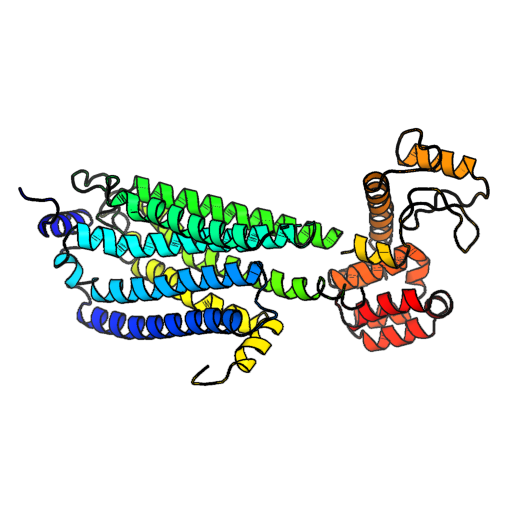1 106 ? 1.655 20.316 9.809 1.00 60.86 88 ALA A C 1
ATOM 576 O O . ALA A 1 106 ? 0.957 19.608 9.091 1.00 59.56 88 ALA A O 1
ATOM 578 N N . LEU A 1 107 ? 1.587 21.662 9.799 1.00 57.48 89 LEU A N 1
ATOM 579 C CA . LEU A 1 107 ? 0.692 22.390 8.907 1.00 57.54 89 LEU A CA 1
ATOM 580 C C . LEU A 1 107 ? 1.207 22.307 7.461 1.00 62.28 89 LEU A C 1
ATOM 581 O O . LEU A 1 107 ? 0.415 22.101 6.536 1.00 61.97 89 LEU A O 1
ATOM 586 N N . SER A 1 108 ? 2.543 22.416 7.278 1.00 58.71 90 SER A N 1
ATOM 587 C CA . SER A 1 108 ? 3.176 22.312 5.964 1.00 58.35 90 SER A CA 1
ATOM 588 C C . SER A 1 108 ? 2.900 20.951 5.353 1.00 62.31 90 SER A C 1
ATOM 589 O O . SER A 1 108 ? 2.498 20.872 4.195 1.00 61.65 90 SER A O 1
ATOM 592 N N . ASP A 1 109 ? 3.050 19.880 6.159 1.00 59.43 91 ASP A N 1
ATOM 593 C CA . ASP A 1 109 ? 2.804 18.507 5.723 1.00 59.52 91 ASP A CA 1
ATOM 594 C C . ASP A 1 109 ? 1.297 18.213 5.609 1.00 61.85 91 ASP A C 1
ATOM 595 O O . ASP A 1 109 ? 0.911 17.304 4.873 1.00 61.61 91 ASP A O 1
ATOM 600 N N . LEU A 1 110 ? 0.450 18.985 6.324 1.00 57.40 92 LEU A N 1
ATOM 601 C CA . LEU A 1 110 ? -1.003 18.830 6.245 1.00 57.27 92 LEU A CA 1
ATOM 602 C C . LEU A 1 110 ? -1.492 19.362 4.924 1.00 60.53 92 LEU A C 1
ATOM 603 O O . LEU A 1 110 ? -2.207 18.665 4.208 1.00 59.86 92 LEU A O 1
ATOM 608 N N . LEU A 1 111 ? -1.113 20.611 4.597 1.00 57.26 93 LEU A N 1
ATOM 609 C CA . LEU A 1 111 ? -1.519 21.255 3.353 1.00 57.18 93 LEU A CA 1
ATOM 610 C C . LEU A 1 111 ? -0.830 20.587 2.155 1.00 61.50 93 LEU A C 1
ATOM 611 O O . LEU A 1 111 ? -1.370 20.625 1.048 1.00 61.29 93 LEU A O 1
ATOM 616 N N . ALA A 1 112 ? 0.322 19.901 2.397 1.00 57.88 94 ALA A N 1
ATOM 617 C CA . ALA A 1 112 ? 1.026 19.130 1.367 1.00 57.76 94 ALA A CA 1
ATOM 618 C C . ALA A 1 112 ? 0.158 17.971 0.898 1.00 61.72 94 ALA A C 1
ATOM 619 O O . ALA A 1 112 ? -0.008 17.772 -0.309 1.00 61.63 94 ALA A O 1
ATOM 621 N N . GLY A 1 113 ? -0.429 17.252 1.861 1.00 57.73 95 GLY A N 1
ATOM 622 C CA . GLY A 1 113 ? -1.335 16.142 1.599 1.00 57.71 95 GLY A CA 1
ATOM 623 C C . GLY A 1 113 ? -2.600 16.583 0.891 1.00 60.68 95 GLY A C 1
ATOM 624 O O . GLY A 1 113 ? -3.103 15.866 0.028 1.00 60.13 95 GLY A O 1
ATOM 625 N N . VAL A 1 114 ? -3.118 17.790 1.245 1.00 57.02 96 VAL A N 1
ATOM 626 C CA . VAL A 1 114 ? -4.305 18.380 0.605 1.00 56.69 96 VAL A CA 1
ATOM 627 C C . VAL A 1 114 ? -3.954 18.733 -0.839 1.00 60.94 96 VAL A C 1
ATOM 628 O O . VAL A 1 114 ? -4.696 18.382 -1.760 1.00 60.81 96 VAL A O 1
ATOM 632 N N . ALA A 1 115 ? -2.784 19.374 -1.036 1.00 57.51 97 ALA A N 1
ATOM 633 C CA . ALA A 1 115 ? -2.300 19.772 -2.355 1.00 57.55 97 ALA A CA 1
ATOM 634 C C . ALA A 1 115 ? -2.048 18.560 -3.247 1.00 62.07 97 ALA A C 1
ATOM 635 O O . ALA A 1 115 ? -2.332 18.625 -4.440 1.00 62.19 97 ALA A O 1
ATOM 637 N N . TYR A 1 116 ? -1.542 17.447 -2.677 1.00 59.01 98 TYR A N 1
ATOM 638 C CA . TYR A 1 116 ? -1.277 16.262 -3.481 1.00 59.91 98 TYR A CA 1
ATOM 639 C C . TYR A 1 116 ? -2.573 15.485 -3.761 1.00 64.49 98 TYR A C 1
ATOM 640 O O . TYR A 1 116 ? -2.673 14.838 -4.807 1.00 64.72 98 TYR A O 1
ATOM 649 N N . THR A 1 117 ? -3.585 15.584 -2.863 1.00 60.80 99 THR A N 1
ATOM 650 C CA . THR A 1 117 ? -4.893 14.961 -3.124 1.00 61.11 99 THR A CA 1
ATOM 651 C C . THR A 1 117 ? -5.523 15.679 -4.310 1.00 64.54 99 THR A C 1
ATOM 652 O O . THR A 1 117 ? -6.020 15.031 -5.232 1.00 64.52 99 THR A O 1
ATOM 656 N N . ALA A 1 118 ? -5.418 17.028 -4.319 1.00 60.15 100 ALA A N 1
ATOM 657 C CA . ALA A 1 118 ? -5.900 17.868 -5.410 1.00 59.54 100 ALA A CA 1
ATOM 658 C C . ALA A 1 118 ? -5.036 17.676 -6.660 1.00 63.17 100 ALA A C 1
ATOM 659 O O . ALA A 1 118 ? -5.546 17.798 -7.777 1.00 63.25 100 ALA A O 1
ATOM 661 N N . ASN A 1 119 ? -3.732 17.335 -6.472 1.00 58.70 101 ASN A N 1
ATOM 662 C CA . ASN A 1 119 ? -2.821 17.072 -7.589 1.00 58.39 101 ASN A CA 1
ATOM 663 C C . ASN A 1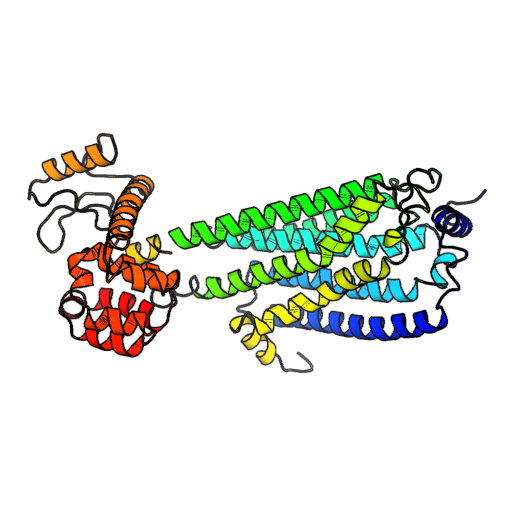 119 ? -3.250 15.801 -8.318 1.00 61.61 101 ASN A C 1
ATOM 664 O O . ASN A 1 119 ? -3.552 15.870 -9.500 1.00 60.86 101 ASN A O 1
ATOM 669 N N . LEU A 1 120 ? -3.365 14.658 -7.586 1.00 58.36 102 LEU A N 1
ATOM 670 C CA . LEU A 1 120 ? -3.795 13.364 -8.152 1.00 58.75 102 LEU A CA 1
ATOM 671 C C . LEU A 1 120 ? -5.101 13.499 -8.932 1.00 61.71 102 LEU A C 1
ATOM 672 O O . LEU A 1 120 ? -5.241 12.900 -10.000 1.00 62.51 102 LEU A O 1
ATOM 677 N N . LEU A 1 121 ? -6.054 14.299 -8.403 1.00 56.20 103 LEU A N 1
ATOM 678 C CA . LEU A 1 121 ? -7.343 14.529 -9.050 1.00 55.68 103 LEU A CA 1
ATOM 679 C C . LEU A 1 121 ? -7.191 15.393 -10.322 1.00 59.24 103 LEU A C 1
ATOM 680 O O . LEU A 1 121 ? -7.917 15.174 -11.296 1.00 58.97 103 LEU A O 1
ATOM 685 N N . LEU A 1 122 ? -6.241 16.356 -10.318 1.00 55.03 104 LEU A N 1
ATOM 686 C CA . LEU A 1 122 ? -6.021 17.236 -11.470 1.00 54.77 104 LEU A CA 1
ATOM 687 C C . LEU A 1 122 ? -4.772 16.811 -12.288 1.00 60.43 104 LEU A C 1
ATOM 688 O O . LEU A 1 122 ? -4.307 17.570 -13.140 1.00 59.77 104 LEU A O 1
ATOM 693 N N . SER A 1 123 ? -4.284 15.575 -12.073 1.00 58.82 105 SER A N 1
ATOM 694 C CA . SER A 1 123 ? -3.146 15.028 -12.818 1.00 59.87 105 SER A CA 1
ATOM 695 C C . SER A 1 123 ? -3.612 13.887 -13.732 1.00 65.92 105 SER A C 1
ATOM 696 O O . SER A 1 123 ? -4.772 13.471 -13.654 1.00 65.97 105 SER A O 1
ATOM 699 N N . GLY A 1 124 ? -2.714 13.411 -14.597 1.00 63.71 106 GLY A N 1
ATOM 700 C CA . GLY A 1 124 ? -3.001 12.326 -15.527 1.00 64.73 106 GLY A CA 1
ATOM 701 C C . GLY A 1 124 ? -3.712 12.800 -16.772 1.00 69.27 106 GLY A C 1
ATOM 702 O O . GLY A 1 124 ? -3.182 13.636 -17.509 1.00 68.66 106 GLY A O 1
ATOM 703 N N . ALA A 1 125 ? -4.931 12.277 -17.015 1.00 66.74 107 ALA A N 1
ATOM 704 C CA . ALA A 1 125 ? -5.739 12.651 -18.185 1.00 67.05 107 ALA A CA 1
ATOM 705 C C . ALA A 1 125 ? -6.326 14.065 -18.035 1.00 69.60 107 ALA A C 1
ATOM 706 O O . ALA A 1 125 ? -6.482 14.772 -19.031 1.00 69.01 107 ALA A O 1
ATOM 708 N N . THR A 1 126 ? -6.622 14.478 -16.785 1.00 65.40 108 THR A N 1
ATOM 709 C CA . THR A 1 126 ? -7.197 15.792 -16.468 1.00 64.29 108 THR A CA 1
ATOM 710 C C . THR A 1 126 ? -6.160 16.929 -16.647 1.00 66.72 108 THR A C 1
ATOM 711 O O . THR A 1 126 ? -6.547 18.104 -16.683 1.00 66.02 108 THR A O 1
ATOM 715 N N . THR A 1 127 ? -4.847 16.577 -16.764 1.00 61.71 109 THR A N 1
ATOM 716 C CA . THR A 1 127 ? -3.751 17.552 -16.926 1.00 60.04 109 THR A CA 1
ATOM 717 C C . THR A 1 127 ? -4.010 18.472 -18.131 1.00 59.95 109 THR A C 1
ATOM 718 O O . THR A 1 127 ? -3.798 19.683 -18.038 1.00 57.91 109 THR A O 1
ATOM 722 N N . TYR A 1 128 ? -4.504 17.896 -19.236 1.00 55.60 110 TYR A N 1
ATOM 723 C CA . TYR A 1 128 ? -4.789 18.627 -20.466 1.00 55.02 110 TYR A CA 1
ATOM 724 C C . TYR A 1 128 ? -6.105 19.419 -20.349 1.00 57.50 110 TYR A C 1
ATOM 725 O O . TYR A 1 128 ? -6.284 20.418 -21.061 1.00 56.40 110 TYR A O 1
ATOM 734 N N . LYS A 1 129 ? -6.986 19.029 -19.394 1.00 52.72 111 LYS A N 1
ATOM 735 C CA . LYS A 1 129 ? -8.252 19.729 -19.165 1.00 50.96 111 LYS A CA 1
ATOM 736 C C . LYS A 1 129 ? -8.040 20.955 -18.225 1.00 50.57 111 LYS A C 1
ATOM 737 O O . LYS A 1 129 ? -8.998 21.663 -17.904 1.00 49.41 111 LYS A O 1
ATOM 743 N N . LEU A 1 130 ? -6.780 21.243 -17.864 1.00 45.42 112 LEU A N 1
ATOM 744 C CA . LEU A 1 130 ? -6.443 22.415 -17.051 1.00 44.12 112 LEU A CA 1
ATOM 745 C C . LEU A 1 130 ? -5.948 23.561 -17.912 1.00 46.69 112 LEU A C 1
ATOM 746 O O . LEU A 1 130 ? -5.379 23.334 -18.978 1.00 47.14 112 LEU A O 1
ATOM 751 N N . THR A 1 131 ? -6.131 24.788 -17.436 1.00 41.44 113 THR A N 1
ATOM 752 C CA . THR A 1 131 ? -5.582 25.971 -18.084 1.00 40.85 113 THR A CA 1
ATOM 753 C C . THR A 1 131 ? -4.168 26.177 -17.526 1.00 43.84 113 THR A C 1
ATOM 754 O O . THR A 1 131 ? -3.890 25.666 -16.433 1.00 43.14 113 THR A O 1
ATOM 758 N N . PRO A 1 132 ? -3.249 26.921 -18.217 1.00 39.34 114 PRO A N 1
ATOM 759 C CA . PRO A 1 132 ? -1.899 27.128 -17.645 1.00 37.96 114 PRO A CA 1
ATOM 760 C C . PRO A 1 132 ? -1.950 27.713 -16.218 1.00 37.55 114 PRO A C 1
ATOM 761 O O . PRO A 1 132 ? -1.183 27.274 -15.364 1.00 35.63 114 PRO A O 1
ATOM 765 N N . ALA A 1 133 ? -2.901 28.653 -15.947 1.00 32.21 115 ALA A N 1
ATOM 766 C CA . ALA A 1 133 ? -3.089 29.233 -14.608 1.00 31.21 115 ALA A CA 1
ATOM 767 C C . ALA A 1 133 ? -3.463 28.136 -13.594 1.00 36.51 115 ALA A C 1
ATOM 768 O O . ALA A 1 133 ? -2.857 28.052 -12.520 1.00 35.00 115 ALA A O 1
ATOM 770 N N . GLN A 1 134 ? -4.411 27.245 -13.980 1.00 34.56 116 GLN A N 1
ATOM 771 C CA . GLN A 1 134 ? -4.850 26.117 -13.156 1.00 34.77 116 GLN A CA 1
ATOM 772 C C . GLN A 1 134 ? -3.715 25.095 -12.982 1.00 39.95 116 GLN A C 1
ATOM 773 O O . GLN A 1 134 ? -3.764 24.265 -12.074 1.00 39.09 116 GLN A O 1
ATOM 779 N N . TRP A 1 135 ? -2.701 25.161 -13.855 1.00 38.17 117 TRP A N 1
ATOM 780 C CA . TRP A 1 135 ? -1.547 24.279 -13.804 1.00 39.10 117 TRP A CA 1
ATOM 781 C C . TRP A 1 135 ? -0.460 24.890 -12.905 1.00 42.77 117 TRP A C 1
ATOM 782 O O . TRP A 1 135 ? 0.086 24.199 -12.038 1.00 41.95 117 TRP A O 1
ATOM 793 N N . PHE A 1 136 ? -0.155 26.197 -13.106 1.00 39.52 118 PHE A N 1
ATOM 794 C CA . PHE A 1 136 ? 0.851 26.910 -12.317 1.00 39.23 118 PHE A CA 1
ATOM 795 C C . PHE A 1 136 ? 0.436 26.980 -10.849 1.00 44.29 118 PHE A C 1
ATOM 796 O O . PHE A 1 136 ? 1.295 27.072 -9.968 1.00 43.33 118 PHE A O 1
ATOM 804 N N . LEU A 1 137 ? -0.885 26.893 -10.589 1.00 41.79 119 LEU A N 1
ATOM 805 C CA . LEU A 1 137 ? -1.441 26.846 -9.244 1.00 41.32 119 LEU A CA 1
ATOM 806 C C . LEU A 1 137 ? -1.351 25.413 -8.704 1.00 46.00 119 LEU A C 1
ATOM 807 O O . LEU A 1 137 ? -1.099 25.220 -7.512 1.00 44.98 119 LEU A O 1
ATOM 812 N N . ARG A 1 138 ? -1.543 24.406 -9.592 1.00 43.80 120 ARG A N 1
ATOM 813 C CA . ARG A 1 138 ? -1.520 22.991 -9.215 1.00 44.51 120 ARG A CA 1
ATOM 814 C C . ARG A 1 138 ? -0.143 22.592 -8.668 1.00 50.95 120 ARG A C 1
ATOM 815 O O . ARG A 1 138 ? -0.044 22.171 -7.515 1.00 50.56 120 ARG A O 1
ATOM 823 N N . GLU A 1 139 ? 0.919 22.759 -9.477 1.00 49.41 121 GLU A N 1
ATOM 824 C CA . GLU A 1 139 ? 2.272 22.390 -9.067 1.00 49.94 121 GLU A CA 1
ATOM 825 C C . GLU A 1 139 ? 2.877 23.444 -8.139 1.00 54.50 121 GLU A C 1
ATOM 826 O O . GLU A 1 139 ? 3.770 23.123 -7.356 1.00 53.88 121 GLU A O 1
ATOM 832 N N . GLY A 1 140 ? 2.348 24.673 -8.198 1.00 51.76 122 GLY A N 1
ATOM 833 C CA . GLY A 1 140 ? 2.764 25.764 -7.320 1.00 51.57 122 GLY A CA 1
ATOM 834 C C . GLY A 1 140 ? 2.469 25.476 -5.860 1.00 56.18 122 GLY A C 1
ATOM 835 O O . GLY A 1 140 ? 3.267 25.818 -4.986 1.00 55.58 122 GLY A O 1
ATOM 836 N N . SER A 1 141 ? 1.333 24.781 -5.597 1.00 53.78 123 SER A N 1
ATOM 837 C CA . SER A 1 141 ? 0.901 24.367 -4.256 1.00 53.78 123 SER A CA 1
ATOM 838 C C . SER A 1 141 ? 1.908 23.413 -3.621 1.00 58.07 123 SER A C 1
ATOM 839 O O . SER A 1 141 ? 2.138 23.479 -2.415 1.00 57.25 123 SER A O 1
ATOM 842 N N . MET A 1 142 ? 2.505 22.524 -4.435 1.00 55.35 124 MET A N 1
ATOM 843 C CA . MET A 1 142 ? 3.498 21.556 -3.968 1.00 55.54 124 MET A CA 1
ATOM 844 C C . MET A 1 142 ? 4.797 22.262 -3.541 1.00 58.41 124 MET A C 1
ATOM 845 O O . MET A 1 142 ? 5.432 21.841 -2.572 1.00 57.07 124 MET A O 1
ATOM 850 N N . PHE A 1 143 ? 5.181 23.347 -4.263 1.00 55.24 125 PHE A N 1
ATOM 851 C CA . PHE A 1 143 ? 6.380 24.136 -3.959 1.00 54.84 125 PHE A CA 1
ATOM 852 C C . PHE A 1 143 ? 6.202 24.924 -2.669 1.00 56.96 125 PHE A C 1
ATOM 853 O O . PHE A 1 143 ? 7.106 24.923 -1.830 1.00 56.85 125 PHE A O 1
ATOM 861 N N . VAL A 1 144 ? 5.027 25.582 -2.496 1.00 51.82 126 VAL A N 1
ATOM 862 C CA . VAL A 1 144 ? 4.703 26.363 -1.289 1.00 50.78 126 VAL A CA 1
ATOM 863 C C . VAL A 1 144 ? 4.819 25.455 -0.044 1.00 53.33 126 VAL A C 1
ATOM 864 O O . VAL A 1 144 ? 5.503 25.818 0.916 1.00 52.18 126 VAL A O 1
ATOM 868 N N . ALA A 1 145 ? 4.216 24.241 -0.112 1.00 49.90 127 ALA A N 1
ATOM 869 C CA . ALA A 1 145 ? 4.251 23.243 0.961 1.00 49.56 127 ALA A CA 1
ATOM 870 C C . ALA A 1 145 ? 5.681 22.781 1.244 1.00 54.86 127 ALA A C 1
ATOM 871 O O . ALA A 1 145 ? 6.030 22.576 2.406 1.00 54.33 127 ALA A O 1
ATOM 873 N N . LEU A 1 146 ? 6.523 22.662 0.191 1.00 53.28 128 LEU A N 1
ATOM 874 C CA . LEU A 1 146 ? 7.929 22.284 0.351 1.00 54.14 128 LEU A CA 1
ATOM 875 C C . LEU A 1 146 ? 8.710 23.405 1.040 1.00 59.68 128 LEU A C 1
ATOM 876 O O . LEU A 1 146 ? 9.355 23.156 2.061 1.00 59.58 128 LEU A O 1
ATOM 881 N N . SER A 1 147 ? 8.644 24.643 0.482 1.00 56.96 129 SER A N 1
ATOM 882 C CA . SER A 1 147 ? 9.334 25.822 1.028 1.00 56.93 129 SER A CA 1
ATOM 883 C C . SER A 1 147 ? 9.016 26.002 2.515 1.00 61.08 129 SER A C 1
ATOM 884 O O . SER A 1 147 ? 9.928 26.223 3.314 1.00 60.08 129 SER A O 1
ATOM 887 N N . ALA A 1 148 ? 7.724 25.841 2.887 1.00 58.50 130 ALA A N 1
ATOM 888 C CA . ALA A 1 148 ? 7.252 25.972 4.264 1.00 58.71 130 ALA A CA 1
ATOM 889 C C . ALA A 1 148 ? 7.908 24.936 5.178 1.00 63.09 130 ALA A C 1
ATOM 890 O O . ALA A 1 148 ? 8.352 25.291 6.269 1.00 63.47 130 ALA A O 1
ATOM 892 N N . SER A 1 149 ? 8.012 23.666 4.716 1.00 59.12 131 SER A N 1
ATOM 893 C CA . SER A 1 149 ? 8.644 22.587 5.485 1.00 59.09 131 SER A CA 1
ATOM 894 C C . SER A 1 149 ? 10.122 22.888 5.754 1.00 62.58 131 SER A C 1
ATOM 895 O O . SER A 1 149 ? 10.591 22.694 6.875 1.00 61.89 131 SER A O 1
ATOM 898 N N . VAL A 1 150 ? 10.843 23.390 4.728 1.00 59.33 132 VAL A N 1
ATOM 899 C CA . VAL A 1 150 ? 12.267 23.737 4.815 1.00 59.19 132 VAL A CA 1
ATOM 900 C C . VAL A 1 150 ? 12.484 24.806 5.898 1.00 62.40 132 VAL A C 1
ATOM 901 O O . VAL A 1 150 ? 13.309 24.608 6.792 1.00 61.78 132 VAL A O 1
ATOM 905 N N . PHE A 1 151 ? 11.730 25.924 5.826 1.00 58.84 133 PHE A N 1
ATOM 906 C CA . PHE A 1 151 ? 11.846 27.014 6.792 1.00 58.70 133 PHE A CA 1
ATOM 907 C C . PHE A 1 151 ? 11.376 26.577 8.190 1.00 62.34 133 PHE A C 1
ATOM 908 O O . PHE A 1 151 ? 11.917 27.060 9.186 1.00 62.02 133 PHE A O 1
ATOM 916 N N . SER A 1 152 ? 10.399 25.689 8.230 1.00 59.06 134 SER A N 1
ATOM 917 C CA . SER A 1 152 ? 9.889 25.196 9.484 1.00 59.39 134 SER A CA 1
ATOM 918 C C . SER A 1 152 ? 10.984 24.387 10.160 1.00 64.08 134 SER A C 1
ATOM 919 O O . SER A 1 152 ? 11.190 24.480 11.355 1.00 63.76 134 SER A O 1
ATOM 922 N N . LEU A 1 153 ? 11.692 23.586 9.380 1.00 61.12 135 LEU A N 1
ATOM 923 C CA . LEU A 1 153 ? 12.760 22.773 9.925 1.00 61.17 135 LEU A CA 1
ATOM 924 C C . LEU A 1 153 ? 13.838 23.659 10.473 1.00 67.47 135 LEU A C 1
ATOM 925 O O . LEU A 1 153 ? 14.404 23.379 11.512 1.00 67.92 135 LEU A O 1
ATOM 930 N N . LEU A 1 154 ? 14.125 24.733 9.759 1.00 64.90 136 LEU A N 1
ATOM 931 C CA . LEU A 1 154 ? 15.144 25.670 10.175 1.00 65.22 136 LEU A CA 1
ATOM 932 C C . LEU A 1 154 ? 14.723 26.300 11.486 1.00 71.04 136 LEU A C 1
ATOM 933 O O . LEU A 1 154 ? 15.512 26.443 12.404 1.00 70.49 136 LEU A O 1
ATOM 938 N N . ALA A 1 155 ? 13.457 26.670 11.564 1.00 69.39 137 ALA A N 1
ATOM 939 C CA . ALA A 1 155 ? 12.906 27.289 12.773 1.00 70.30 137 ALA A CA 1
ATOM 940 C C . ALA A 1 155 ? 13.122 26.402 14.009 1.00 75.74 137 ALA A C 1
ATOM 941 O O . ALA A 1 155 ? 13.353 26.929 15.099 1.00 75.50 137 ALA A O 1
ATOM 943 N N . ILE A 1 156 ? 13.079 25.058 13.834 1.00 73.19 138 ILE A N 1
ATOM 944 C CA . ILE A 1 156 ? 13.321 24.118 14.937 1.00 73.85 138 ILE A CA 1
ATOM 945 C C . ILE A 1 156 ? 14.832 24.015 15.195 1.00 78.41 138 ILE A C 1
ATOM 946 O O . ILE A 1 156 ? 15.251 23.935 16.351 1.00 78.49 138 ILE A O 1
ATOM 951 N N . ALA A 1 157 ? 15.644 24.037 14.114 1.00 75.05 139 ALA A N 1
ATOM 952 C CA . ALA A 1 157 ? 17.106 23.945 14.195 1.00 75.12 139 ALA A CA 1
ATOM 953 C C . ALA A 1 157 ? 17.702 25.069 15.058 1.00 79.97 139 ALA A C 1
ATOM 954 O O . ALA A 1 157 ? 18.415 24.779 16.021 1.00 79.94 139 ALA A O 1
ATOM 956 N N . ILE A 1 158 ? 17.383 26.349 14.732 1.00 76.67 140 ILE A N 1
ATOM 957 C CA . ILE A 1 158 ? 17.885 27.523 15.466 1.00 76.75 140 ILE A CA 1
ATOM 958 C C . ILE A 1 158 ? 17.383 27.490 16.928 1.00 80.82 140 ILE A C 1
ATOM 959 O O . ILE A 1 158 ? 18.160 27.765 17.844 1.00 80.54 140 ILE A O 1
ATOM 964 N N . GLU A 1 159 ? 16.105 27.098 17.138 1.00 77.47 141 GLU A N 1
ATOM 965 C CA . GLU A 1 159 ? 15.482 27.005 18.465 1.00 77.78 141 GLU A CA 1
ATOM 966 C C . GLU A 1 159 ? 16.331 26.138 19.419 1.00 82.08 141 GLU A C 1
ATOM 967 O O . GLU A 1 159 ? 16.487 26.495 20.587 1.00 82.48 141 GLU A O 1
ATOM 973 N N . ARG A 1 160 ? 16.888 25.014 18.912 1.00 78.10 142 ARG A N 1
ATOM 974 C CA . ARG A 1 160 ? 17.714 24.098 19.710 1.00 78.15 142 ARG A CA 1
ATOM 975 C C . ARG A 1 160 ? 19.050 24.746 20.117 1.00 83.75 142 ARG A C 1
ATOM 976 O O . ARG A 1 160 ? 19.585 24.419 21.176 1.00 83.68 142 ARG A O 1
ATOM 984 N N . TYR A 1 161 ? 19.574 25.668 19.289 1.00 81.49 143 TYR A N 1
ATOM 985 C CA . TYR A 1 161 ? 20.825 26.374 19.586 1.00 82.22 143 TYR A CA 1
ATOM 986 C C . TYR A 1 161 ? 20.606 27.451 20.673 1.00 88.46 143 TYR A C 1
ATOM 987 O O . TYR A 1 161 ? 21.554 27.823 21.368 1.00 88.52 143 TYR A O 1
ATOM 996 N N . ILE A 1 162 ? 19.356 27.939 20.821 1.00 86.44 144 ILE A N 1
ATOM 997 C CA . ILE A 1 162 ? 19.011 28.993 21.783 1.00 87.60 144 ILE A CA 1
ATOM 998 C C . ILE A 1 162 ? 18.697 28.386 23.178 1.00 94.30 144 ILE A C 1
ATOM 999 O O . ILE A 1 162 ? 18.868 29.072 24.189 1.00 95.07 144 ILE A O 1
ATOM 1004 N N . THR A 1 163 ? 18.259 27.105 23.229 1.00 91.85 145 THR A N 1
ATOM 1005 C CA . THR A 1 163 ? 17.892 26.441 24.496 1.00 92.76 145 THR A CA 1
ATOM 1006 C C . THR A 1 163 ? 19.088 26.332 25.464 1.00 98.41 145 THR A C 1
ATOM 1007 O O . THR A 1 163 ? 18.913 26.533 26.669 1.00 98.80 145 THR A O 1
ATOM 1011 N N . MET A 1 164 ? 20.292 26.021 24.939 1.00 95.48 146 MET A N 1
ATOM 1012 C CA . MET A 1 164 ? 21.504 25.874 25.756 1.00 95.92 146 MET A CA 1
ATOM 1013 C C . MET A 1 164 ? 21.994 27.241 26.305 1.00 101.49 146 MET A C 1
ATOM 1014 O O . MET A 1 164 ? 22.375 27.323 27.477 1.00 101.82 146 MET A O 1
ATOM 1019 N N . LEU A 1 165 ? 21.969 28.303 25.467 1.00 98.46 147 LEU A N 1
ATOM 1020 C CA . LEU A 1 165 ? 22.438 29.629 25.869 1.00 99.08 147 LEU A CA 1
ATOM 1021 C C . LEU A 1 165 ? 21.352 30.693 25.639 1.00 103.03 147 LEU A C 1
ATOM 1022 O O . LEU A 1 165 ? 21.052 31.043 24.492 1.00 102.04 147 LEU A O 1
ATOM 1027 N N . LYS A 1 166 ? 20.776 31.213 26.742 1.00 100.26 148 LYS A N 1
ATOM 1028 C CA . LYS A 1 166 ? 19.736 32.244 26.704 1.00 125.62 148 LYS A CA 1
ATOM 1029 C C . LYS A 1 166 ? 20.318 33.601 27.102 1.00 157.12 148 LYS A C 1
ATOM 1030 O O . LYS A 1 166 ? 19.663 34.630 26.945 1.00 120.66 148 LYS A O 1
ATOM 1036 N N . ASN A 1 174 ? 8.213 36.880 24.735 1.00 96.83 156 ASN A N 1
ATOM 1037 C CA . ASN A 1 174 ? 8.739 36.610 23.397 1.00 95.43 156 ASN A CA 1
ATOM 1038 C C . ASN A 1 174 ? 7.837 35.596 22.646 1.00 97.94 156 ASN A C 1
ATOM 1039 O O . ASN A 1 174 ? 8.339 34.729 21.922 1.00 96.57 156 ASN A O 1
ATOM 1044 N N . ASN A 1 175 ? 6.504 35.735 22.803 1.00 94.28 157 ASN A N 1
ATOM 1045 C CA . ASN A 1 175 ? 5.529 34.862 22.143 1.00 93.02 157 ASN A CA 1
ATOM 1046 C C . ASN A 1 175 ? 4.999 35.509 20.857 1.00 95.26 157 ASN A C 1
ATOM 1047 O O . ASN A 1 175 ? 4.643 34.798 19.914 1.00 93.41 157 ASN A O 1
ATOM 1049 N N . PHE A 1 176 ? 4.945 36.859 20.822 1.00 92.13 158 PHE A N 1
ATOM 1050 C CA . PHE A 1 176 ? 4.467 37.609 19.658 1.00 91.39 158 PHE A CA 1
ATOM 1051 C C . PHE A 1 176 ? 5.467 37.518 18.498 1.00 94.25 158 PHE A C 1
ATOM 1052 O O . PHE A 1 176 ? 5.051 37.486 17.338 1.00 93.36 158 PHE A O 1
ATOM 1060 N N . ARG A 1 177 ? 6.782 37.455 18.811 1.00 90.42 159 ARG A N 1
ATOM 1061 C CA . ARG A 1 177 ? 7.826 37.337 17.787 1.00 89.17 159 ARG A CA 1
ATOM 1062 C C . ARG A 1 177 ? 7.765 35.952 17.101 1.00 90.85 159 ARG A C 1
ATOM 1063 O O . ARG A 1 177 ? 8.190 35.826 15.954 1.00 89.83 159 ARG A O 1
ATOM 1071 N N . LEU A 1 178 ? 7.202 34.929 17.800 1.00 86.40 160 LEU A N 1
ATOM 1072 C CA . LEU A 1 178 ? 7.071 33.561 17.279 1.00 85.01 160 LEU A CA 1
ATOM 1073 C C . LEU A 1 178 ? 6.038 33.487 16.147 1.00 86.75 160 LEU A C 1
ATOM 1074 O O . LEU A 1 178 ? 6.303 32.855 15.122 1.00 85.32 160 LEU A O 1
ATOM 1079 N N . PHE A 1 179 ? 4.862 34.129 16.333 1.00 82.63 161 PHE A N 1
ATOM 1080 C CA . PHE A 1 179 ? 3.800 34.120 15.325 1.00 81.51 161 PH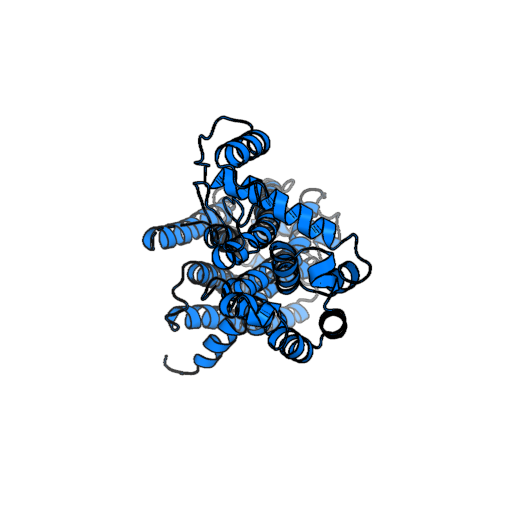E A CA 1
ATOM 1081 C C . PHE A 1 179 ? 4.167 35.001 14.121 1.00 81.72 161 PHE A C 1
ATOM 1082 O O . PHE A 1 179 ? 3.662 34.761 13.025 1.00 81.06 161 PHE A O 1
ATOM 1090 N N . LEU A 1 180 ? 5.079 35.987 14.309 1.00 75.59 162 LEU A N 1
ATOM 1091 C CA . LEU A 1 180 ? 5.586 36.802 13.200 1.00 73.78 162 LEU A CA 1
ATOM 1092 C C . LEU A 1 180 ? 6.473 35.954 12.300 1.00 74.08 162 LEU A C 1
ATOM 1093 O O . LEU A 1 180 ? 6.381 36.052 11.080 1.00 73.36 162 LEU A O 1
ATOM 1098 N N . LEU A 1 181 ? 7.312 35.088 12.913 1.00 68.30 163 LEU A N 1
ATOM 1099 C CA . LEU A 1 181 ? 8.214 34.179 12.203 1.00 66.31 163 LEU A CA 1
ATOM 1100 C C . LEU A 1 181 ? 7.423 33.130 11.418 1.00 67.55 163 LEU A C 1
ATOM 1101 O O . LEU A 1 181 ? 7.767 32.843 10.273 1.00 67.29 163 LEU A O 1
ATOM 1106 N N . ILE A 1 182 ? 6.350 32.574 12.026 1.00 61.40 164 ILE A N 1
ATOM 1107 C CA . ILE A 1 182 ? 5.482 31.587 11.375 1.00 59.26 164 ILE A CA 1
ATOM 1108 C C . ILE A 1 182 ? 4.763 32.259 10.186 1.00 59.84 164 ILE A C 1
ATOM 1109 O O . ILE A 1 182 ? 4.697 31.670 9.106 1.00 59.22 164 ILE A O 1
ATOM 1114 N N . SER A 1 183 ? 4.308 33.524 10.363 1.00 53.97 165 SER A N 1
ATOM 1115 C CA . SER A 1 183 ? 3.670 34.285 9.284 1.00 52.31 165 SER A CA 1
ATOM 1116 C C . SER A 1 183 ? 4.678 34.588 8.170 1.00 54.74 165 SER A C 1
ATOM 1117 O O . SER A 1 183 ? 4.383 34.338 6.998 1.00 53.41 165 SER A O 1
ATOM 1120 N N . ALA A 1 184 ? 5.898 35.047 8.544 1.00 51.05 166 ALA A N 1
ATOM 1121 C CA . ALA A 1 184 ? 6.976 35.329 7.591 1.00 50.55 166 ALA A CA 1
ATOM 1122 C C . ALA A 1 184 ? 7.379 34.067 6.840 1.00 54.38 166 ALA A C 1
ATOM 1123 O O . ALA A 1 184 ? 7.620 34.125 5.633 1.00 53.75 166 ALA A O 1
ATOM 1125 N N . CYS A 1 185 ? 7.393 32.911 7.548 1.00 51.08 167 CYS A N 1
ATOM 1126 C CA . CYS A 1 185 ? 7.729 31.593 6.992 1.00 50.75 167 CYS A CA 1
ATOM 1127 C C . CYS A 1 185 ? 6.787 31.235 5.834 1.00 53.33 167 CYS A C 1
ATOM 1128 O O . CYS A 1 185 ? 7.244 30.709 4.817 1.00 52.09 167 CYS A O 1
ATOM 1131 N N . TRP A 1 186 ? 5.476 31.533 5.988 1.00 49.81 168 TRP A N 1
ATOM 1132 C CA . TRP A 1 186 ? 4.475 31.266 4.955 1.00 48.99 168 TRP A CA 1
ATOM 1133 C C . TRP A 1 186 ? 4.513 32.332 3.846 1.00 51.22 168 TRP A C 1
ATOM 1134 O O . TRP A 1 186 ? 4.328 31.989 2.680 1.00 49.69 168 TRP A O 1
ATOM 1145 N N . VAL A 1 187 ? 4.773 33.615 4.206 1.00 48.05 169 VAL A N 1
ATOM 1146 C CA . VAL A 1 187 ? 4.841 34.724 3.232 1.00 47.82 169 VAL A CA 1
ATOM 1147 C C . VAL A 1 187 ? 5.975 34.466 2.224 1.00 51.00 169 VAL A C 1
ATOM 1148 O O . VAL A 1 187 ? 5.731 34.516 1.020 1.00 50.06 169 VAL A O 1
ATOM 1152 N N . ILE A 1 188 ? 7.189 34.127 2.721 1.00 47.85 170 ILE A N 1
ATOM 1153 C CA . ILE A 1 188 ? 8.352 33.826 1.871 1.00 47.94 170 ILE A CA 1
ATOM 1154 C C . ILE A 1 188 ? 8.051 32.581 1.007 1.00 52.84 170 ILE A C 1
ATOM 1155 O O . ILE A 1 188 ? 8.433 32.541 -0.171 1.00 52.35 170 ILE A O 1
ATOM 1160 N N . SER A 1 189 ? 7.317 31.599 1.577 1.00 49.95 171 SER A N 1
ATOM 1161 C CA . SER A 1 189 ? 6.933 30.380 0.864 1.00 49.84 171 SER A CA 1
ATOM 1162 C C . SER A 1 189 ? 5.957 30.688 -0.273 1.00 54.61 171 SER A C 1
ATOM 1163 O O . SER A 1 189 ? 6.076 30.093 -1.343 1.00 54.53 171 SER A O 1
ATOM 1166 N N . LEU A 1 190 ? 5.004 31.636 -0.051 1.00 51.50 172 LEU A N 1
ATOM 1167 C CA . LEU A 1 190 ? 4.016 32.034 -1.068 1.00 51.44 172 LEU A CA 1
ATOM 1168 C C . LEU A 1 190 ? 4.679 32.810 -2.209 1.00 55.88 172 LEU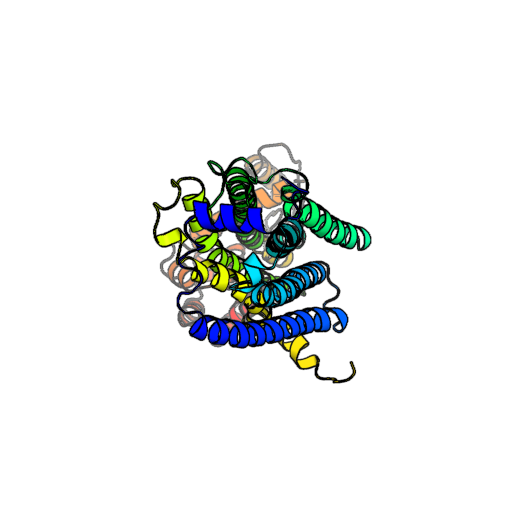 A C 1
ATOM 1169 O O . LEU A 1 190 ? 4.194 32.766 -3.342 1.00 55.75 172 LEU A O 1
ATOM 1174 N N . ILE A 1 191 ? 5.784 33.521 -1.912 1.00 52.64 173 ILE A N 1
ATOM 1175 C CA . ILE A 1 191 ? 6.537 34.261 -2.920 1.00 52.99 173 ILE A CA 1
ATOM 1176 C C . ILE A 1 191 ? 7.445 33.281 -3.686 1.00 59.42 173 ILE A C 1
ATOM 1177 O O . ILE A 1 191 ? 7.309 33.160 -4.903 1.00 58.86 173 ILE A O 1
ATOM 1182 N N . LEU A 1 192 ? 8.327 32.535 -2.957 1.00 57.94 174 LEU A N 1
ATOM 1183 C CA . LEU A 1 192 ? 9.262 31.560 -3.553 1.00 58.39 174 LEU A CA 1
ATOM 1184 C C . LEU A 1 192 ? 8.538 30.352 -4.177 1.00 61.55 174 LEU A C 1
ATOM 1185 O O . LEU A 1 192 ? 9.165 29.569 -4.888 1.00 61.10 174 LEU A O 1
ATOM 1190 N N . GLY A 1 193 ? 7.244 30.222 -3.915 1.00 57.93 175 GLY A N 1
ATOM 1191 C CA . GLY A 1 193 ? 6.443 29.132 -4.452 1.00 57.91 175 GLY A CA 1
ATOM 1192 C C . GLY A 1 193 ? 5.620 29.517 -5.662 1.00 62.15 175 GLY A C 1
ATOM 1193 O O . GLY A 1 193 ? 5.480 28.721 -6.597 1.00 61.33 175 GLY A O 1
ATOM 1194 N N . GLY A 1 194 ? 5.081 30.742 -5.645 1.00 59.28 176 GLY A N 1
ATOM 1195 C CA . GLY A 1 194 ? 4.196 31.232 -6.699 1.00 59.30 176 GLY A CA 1
ATOM 1196 C C . GLY A 1 194 ? 4.747 32.307 -7.622 1.00 62.78 176 GLY A C 1
ATOM 1197 O O . GLY A 1 194 ? 3.986 32.887 -8.402 1.00 62.31 176 GLY A O 1
ATOM 1198 N N . LEU A 1 195 ? 6.077 32.556 -7.592 1.00 59.03 177 LEU A N 1
ATOM 1199 C CA . LEU A 1 195 ? 6.656 33.568 -8.481 1.00 58.90 177 LEU A CA 1
ATOM 1200 C C . LEU A 1 195 ? 6.708 33.070 -9.973 1.00 61.30 177 LEU A C 1
ATOM 1201 O O . LEU A 1 195 ? 6.622 33.919 -10.865 1.00 60.70 177 LEU A O 1
ATOM 1206 N N . PRO A 1 196 ? 6.717 31.727 -10.284 1.00 57.19 178 PRO A N 1
ATOM 1207 C CA . PRO A 1 196 ? 6.656 31.315 -11.700 1.00 57.07 178 PRO A CA 1
ATOM 1208 C C . PRO A 1 196 ? 5.327 31.716 -12.358 1.00 60.41 178 PRO A C 1
ATOM 1209 O O . PRO A 1 196 ? 5.295 31.973 -13.559 1.00 60.38 178 PRO A O 1
ATOM 1213 N N . ILE A 1 197 ? 4.240 31.805 -11.554 1.00 56.38 179 ILE A N 1
ATOM 1214 C CA . ILE A 1 197 ? 2.913 32.246 -12.008 1.00 56.11 179 ILE A CA 1
ATOM 1215 C C . ILE A 1 197 ? 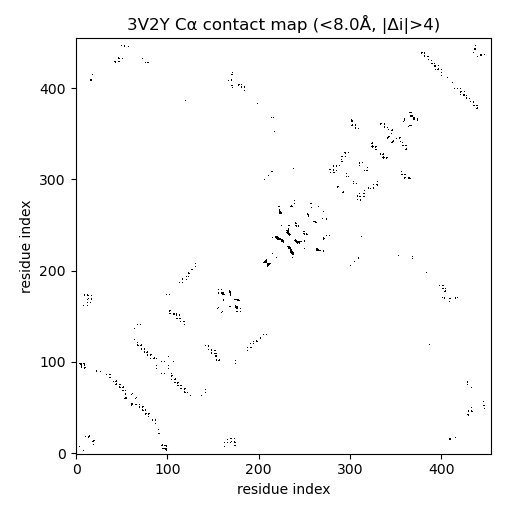3.002 33.686 -12.513 1.00 61.53 179 ILE A C 1
ATOM 1216 O O . ILE A 1 197 ? 2.548 33.984 -13.620 1.00 62.26 179 ILE A O 1
ATOM 1221 N N . MET A 1 198 ? 3.618 34.569 -11.709 1.00 57.95 180 MET A N 1
ATOM 1222 C CA . MET A 1 198 ? 3.730 35.986 -12.021 1.00 58.08 180 MET A CA 1
ATOM 1223 C C . MET A 1 198 ? 5.044 36.313 -12.785 1.00 61.88 180 MET A C 1
ATOM 1224 O O . MET A 1 198 ? 5.698 37.316 -12.483 1.00 62.40 180 MET A O 1
ATOM 1229 N N . GLY A 1 199 ? 5.376 35.509 -13.805 1.00 57.38 181 GLY A N 1
ATOM 1230 C CA . GLY A 1 199 ? 6.504 35.821 -14.679 1.00 57.26 181 GLY A CA 1
ATOM 1231 C C . GLY A 1 199 ? 7.514 34.748 -15.030 1.00 60.20 181 GLY A C 1
ATOM 1232 O O . GLY A 1 199 ? 7.816 34.556 -16.212 1.00 60.13 181 GLY A O 1
ATOM 1233 N N . TRP A 1 200 ? 8.134 34.118 -14.011 1.00 55.63 182 TRP A N 1
ATOM 1234 C CA . TRP A 1 200 ? 9.259 33.200 -14.221 1.00 54.96 182 TRP A CA 1
ATOM 1235 C C . TRP A 1 200 ? 8.781 31.785 -14.688 1.00 56.92 182 TRP A C 1
ATOM 1236 O O . TRP A 1 200 ? 8.991 30.786 -13.992 1.00 55.54 182 TRP A O 1
ATOM 1247 N N . ASN A 1 201 ? 8.237 31.714 -15.916 1.00 53.13 183 ASN A N 1
ATOM 1248 C CA . ASN A 1 201 ? 7.806 30.464 -16.559 1.00 52.60 183 ASN A CA 1
ATOM 1249 C C . ASN A 1 201 ? 8.527 30.302 -17.932 1.00 57.33 183 ASN A C 1
ATOM 1250 O O . ASN A 1 201 ? 9.448 31.072 -18.223 1.00 57.67 183 ASN A O 1
ATOM 1255 N N . CYS A 1 202 ? 8.117 29.314 -18.765 1.00 53.58 184 CYS A N 1
ATOM 1256 C CA . CYS A 1 202 ? 8.801 29.063 -20.042 1.00 54.25 184 CYS A CA 1
ATOM 1257 C C . CYS A 1 202 ? 7.796 28.893 -21.220 1.00 56.65 184 CYS A C 1
ATOM 1258 O O . CYS A 1 202 ? 8.152 28.300 -22.244 1.00 56.22 184 CYS A O 1
ATOM 1261 N N . ILE A 1 203 ? 6.581 29.478 -21.096 1.00 52.10 185 ILE A N 1
ATOM 1262 C CA . ILE A 1 203 ? 5.481 29.340 -22.072 1.00 51.76 185 ILE A CA 1
ATOM 1263 C C . ILE A 1 203 ? 5.974 29.522 -23.558 1.00 56.62 185 ILE A C 1
ATOM 1264 O O . ILE A 1 203 ? 5.665 28.671 -24.404 1.00 56.81 185 ILE A O 1
ATOM 1269 N N . SER A 1 204 ? 6.731 30.600 -23.860 1.00 52.96 186 SER A N 1
ATOM 1270 C CA . SER A 1 204 ? 7.212 30.826 -25.235 1.00 53.67 186 SER A CA 1
ATOM 1271 C C . SER A 1 204 ? 8.716 30.501 -25.377 1.00 58.50 186 SER A C 1
ATOM 1272 O O . SER A 1 204 ? 9.300 30.723 -26.443 1.00 59.54 186 SER A O 1
ATOM 1275 N N . ALA A 1 205 ? 9.319 29.921 -24.326 1.00 54.15 187 ALA A N 1
ATOM 1276 C CA . ALA A 1 205 ? 10.715 29.501 -24.356 1.00 54.37 187 ALA A CA 1
ATOM 1277 C C . ALA A 1 205 ? 10.812 28.008 -24.038 1.00 57.85 187 ALA A C 1
ATOM 1278 O O . ALA A 1 205 ? 11.187 27.629 -22.923 1.00 57.22 187 ALA A O 1
ATOM 1280 N N . LEU A 1 206 ? 10.432 27.157 -25.016 1.00 54.33 188 LEU A N 1
ATOM 1281 C CA . LEU A 1 206 ? 10.420 25.696 -24.864 1.00 53.98 188 LEU A CA 1
ATOM 1282 C C . LEU A 1 206 ? 11.825 25.142 -24.601 1.00 58.02 188 LEU A C 1
ATOM 1283 O O . LEU A 1 206 ? 11.967 24.169 -23.860 1.00 56.43 188 LEU A O 1
ATOM 1288 N N . SER A 1 207 ? 12.865 25.802 -25.165 1.00 56.33 189 SER A N 1
ATOM 1289 C CA . SER A 1 207 ? 14.275 25.426 -24.996 1.00 57.04 189 SER A CA 1
ATOM 1290 C C . SER A 1 207 ? 14.710 25.483 -23.515 1.00 61.20 189 SER A C 1
ATOM 1291 O O . SER A 1 207 ? 15.718 24.872 -23.143 1.00 61.31 189 SER A O 1
ATOM 1294 N N . SER A 1 208 ? 13.939 26.206 -22.676 1.00 57.27 190 SER A N 1
ATOM 1295 C CA . SER A 1 208 ? 14.216 26.350 -21.249 1.00 56.12 190 SER A CA 1
ATOM 1296 C C . SER A 1 208 ? 13.151 25.639 -20.382 1.00 59.53 190 SER A C 1
ATOM 1297 O O . SER A 1 208 ? 13.070 25.905 -19.183 1.00 58.91 190 SER A O 1
ATOM 1300 N N . CYS A 1 209 ? 12.356 24.724 -20.976 1.00 56.52 191 CYS A N 1
ATOM 1301 C CA . CYS A 1 209 ? 11.318 24.003 -20.228 1.00 55.99 191 CYS A CA 1
ATOM 1302 C C . CYS A 1 209 ? 11.855 22.668 -19.696 1.00 59.97 191 CYS A C 1
ATOM 1303 O O . CYS A 1 209 ? 12.394 21.868 -20.470 1.00 60.41 191 CYS A O 1
ATOM 1306 N N . SER A 1 210 ? 11.699 22.426 -18.369 1.00 55.50 192 SER A N 1
ATOM 1307 C CA . SER A 1 210 ? 12.097 21.161 -17.742 1.00 55.19 192 SER A CA 1
ATOM 1308 C C . SER A 1 210 ? 11.100 20.077 -18.131 1.00 58.56 192 SER A C 1
ATOM 1309 O O . SER A 1 210 ? 9.922 20.378 -18.307 1.00 57.63 192 SER A O 1
ATOM 1312 N N . THR A 1 211 ? 11.569 18.841 -18.341 1.00 55.34 193 THR A N 1
ATOM 1313 C CA . THR A 1 211 ? 10.697 17.776 -18.823 1.00 55.40 193 THR A CA 1
ATOM 1314 C C . THR A 1 211 ? 9.819 17.183 -17.679 1.00 57.42 193 THR A C 1
ATOM 1315 O O . THR A 1 211 ? 8.668 16.839 -17.939 1.00 56.62 193 THR A O 1
ATOM 1319 N N . VAL A 1 212 ? 10.341 17.101 -16.427 1.00 52.88 194 VAL A N 1
ATOM 1320 C CA . VAL A 1 212 ? 9.569 16.532 -15.306 1.00 52.09 194 VAL A CA 1
ATOM 1321 C C . VAL A 1 212 ? 8.417 17.523 -14.887 1.00 55.58 194 VAL A C 1
ATOM 1322 O O . VAL A 1 212 ? 7.370 17.081 -14.396 1.00 54.41 194 VAL A O 1
ATOM 1326 N N . LEU A 1 213 ? 8.612 18.840 -15.139 1.00 52.37 195 LEU A N 1
ATOM 1327 C CA . LEU A 1 213 ? 7.608 19.892 -14.924 1.00 51.46 195 LEU A CA 1
ATOM 1328 C C . LEU A 1 213 ? 7.567 20.787 -16.187 1.00 56.44 195 LEU A C 1
ATOM 1329 O O . LEU A 1 213 ? 8.334 21.745 -16.299 1.00 55.86 195 LEU A O 1
ATOM 1334 N N . PRO A 1 214 ? 6.748 20.394 -17.200 1.00 54.39 196 PRO A N 1
ATOM 1335 C CA . PRO A 1 214 ? 6.822 21.050 -18.521 1.00 55.39 196 PRO A CA 1
ATOM 1336 C C . PRO A 1 214 ? 6.663 22.582 -18.542 1.00 60.40 196 PRO A C 1
ATOM 1337 O O . PRO A 1 214 ? 7.323 23.227 -19.355 1.00 60.34 196 PRO A O 1
ATOM 1341 N N . LEU A 1 215 ? 5.787 23.161 -17.711 1.00 57.29 197 LEU A N 1
ATOM 1342 C CA . LEU A 1 215 ? 5.560 24.610 -17.775 1.00 57.30 197 LEU A CA 1
ATOM 1343 C C . LEU A 1 215 ? 6.547 25.407 -16.873 1.00 61.25 197 LEU A C 1
ATOM 1344 O O . LEU A 1 215 ? 6.550 26.640 -16.912 1.00 60.39 197 LEU A O 1
ATOM 1349 N N . TYR A 1 216 ? 7.420 24.710 -16.135 1.00 58.14 198 TYR A N 1
ATOM 1350 C CA . TYR A 1 216 ? 8.406 25.372 -15.281 1.00 57.78 198 TYR A CA 1
ATOM 1351 C C . TYR A 1 216 ? 9.701 25.663 -16.046 1.00 61.01 198 TYR A C 1
ATOM 1352 O O . TYR A 1 216 ? 10.177 24.822 -16.816 1.00 60.00 198 TYR A O 1
ATOM 1361 N N . HIS A 1 217 ? 10.271 26.858 -15.821 1.00 58.02 199 HIS A N 1
ATOM 1362 C CA . HIS A 1 217 ? 11.535 27.273 -16.428 1.00 58.73 199 HIS A CA 1
ATOM 1363 C C . HIS A 1 217 ? 12.686 26.537 -15.747 1.00 61.27 199 HIS A C 1
ATOM 1364 O O . HIS A 1 217 ? 12.741 26.501 -14.512 1.00 60.35 199 HIS A O 1
ATOM 1371 N N . LYS A 1 218 ? 13.577 25.905 -16.544 1.00 56.95 200 LYS A N 1
ATOM 1372 C CA . LYS A 1 218 ? 14.707 25.109 -16.039 1.00 55.87 200 LYS A CA 1
ATOM 1373 C C . LYS A 1 218 ? 15.520 25.856 -14.958 1.00 57.54 200 LYS A C 1
ATOM 1374 O O . LYS A 1 218 ? 15.888 25.250 -13.952 1.00 56.17 200 LYS A O 1
ATOM 1380 N N . HIS A 1 219 ? 15.774 27.171 -15.163 1.00 53.67 201 HIS A N 1
ATOM 1381 C CA . HIS A 1 219 ? 16.544 28.004 -14.232 1.00 52.83 201 HIS A CA 1
ATOM 1382 C C . HIS A 1 219 ? 15.857 28.119 -12.866 1.00 53.79 201 HIS A C 1
ATOM 1383 O O . HIS A 1 219 ? 16.540 28.084 -11.839 1.00 52.72 201 HIS A O 1
ATOM 1390 N N . TYR A 1 220 ? 14.511 28.236 -12.850 1.00 48.75 202 TYR A N 1
ATOM 1391 C CA . TYR A 1 220 ? 13.744 28.347 -11.607 1.00 46.93 202 TYR A CA 1
ATOM 1392 C C . TYR A 1 220 ? 13.887 27.079 -10.752 1.00 50.00 202 TYR A C 1
ATOM 1393 O O . TYR A 1 220 ? 14.038 27.181 -9.534 1.00 49.56 202 TYR A O 1
ATOM 1402 N N . ILE A 1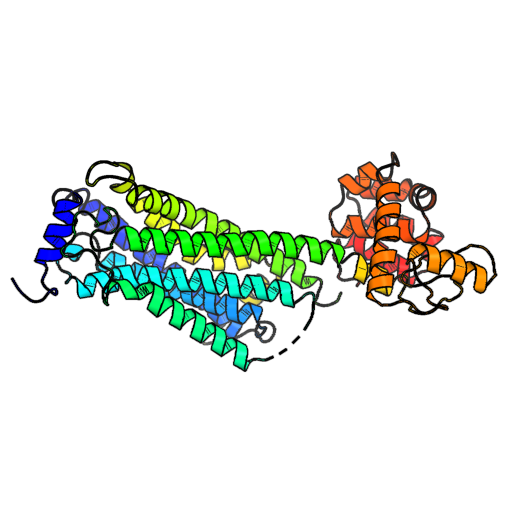 221 ? 13.847 25.893 -11.388 1.00 46.30 203 ILE A N 1
ATOM 1403 C CA . ILE A 1 221 ? 14.007 24.624 -10.679 1.00 45.77 203 ILE A CA 1
ATOM 1404 C C . ILE A 1 221 ? 15.420 24.575 -10.055 1.00 50.87 203 ILE A C 1
ATOM 1405 O O . ILE A 1 221 ? 15.537 24.310 -8.857 1.00 49.94 203 ILE A O 1
ATOM 1410 N N . LEU A 1 222 ? 16.465 24.960 -10.840 1.00 48.66 204 LEU A N 1
ATOM 1411 C CA . LEU A 1 222 ? 17.859 25.043 -10.371 1.00 48.62 204 LEU A CA 1
ATOM 1412 C C . LEU A 1 222 ? 17.971 26.003 -9.177 1.00 52.03 204 LEU A C 1
ATOM 1413 O O . LEU A 1 222 ? 18.685 25.705 -8.219 1.00 50.89 204 LEU A O 1
ATOM 1418 N N . PHE A 1 223 ? 17.229 27.138 -9.232 1.00 48.79 205 PHE A N 1
ATOM 1419 C CA . PHE A 1 223 ? 17.189 28.153 -8.181 1.00 48.33 205 PHE A CA 1
ATOM 1420 C C . PHE A 1 223 ? 16.575 27.588 -6.911 1.00 53.22 205 PHE A C 1
ATOM 1421 O O . PHE A 1 223 ? 17.122 27.795 -5.833 1.00 52.50 205 PHE A O 1
ATOM 1429 N N . CYS A 1 224 ? 15.453 26.854 -7.034 1.00 51.44 206 CYS A N 1
ATOM 1430 C CA . CYS A 1 224 ? 14.785 26.240 -5.880 1.00 51.62 206 CYS A CA 1
ATOM 1431 C C . CYS A 1 224 ? 15.657 25.137 -5.292 1.00 56.17 206 CYS A C 1
ATOM 1432 O O . CYS A 1 224 ? 15.892 25.120 -4.084 1.00 55.45 206 CYS A O 1
ATOM 1435 N N . THR A 1 225 ? 16.181 24.248 -6.154 1.00 53.87 207 THR A N 1
ATOM 1436 C CA . THR A 1 225 ? 17.032 23.135 -5.744 1.00 54.19 207 THR A CA 1
ATOM 1437 C C . THR A 1 225 ? 18.271 23.640 -4.988 1.00 59.05 207 THR A C 1
ATOM 1438 O O . THR A 1 225 ? 18.603 23.078 -3.948 1.00 58.77 207 THR A O 1
ATOM 1442 N N . THR A 1 226 ? 18.934 24.717 -5.489 1.00 56.12 208 THR A N 1
ATOM 1443 C CA . THR A 1 226 ? 20.153 25.224 -4.853 1.00 55.99 208 THR A CA 1
ATOM 1444 C C . THR A 1 226 ? 19.821 25.958 -3.538 1.00 59.66 208 THR A C 1
ATOM 1445 O O . THR A 1 226 ? 20.528 25.756 -2.555 1.00 59.72 208 THR A O 1
ATOM 1449 N N . VAL A 1 227 ? 18.721 26.750 -3.500 1.00 55.47 209 VAL A N 1
ATOM 1450 C CA . VAL A 1 227 ? 18.313 27.478 -2.285 1.00 54.42 209 VAL A CA 1
ATOM 1451 C C . VAL A 1 227 ? 17.962 26.478 -1.163 1.00 58.27 209 VAL A C 1
ATOM 1452 O O . VAL A 1 227 ? 18.380 26.676 -0.017 1.00 57.44 209 VAL A O 1
ATOM 1456 N N . PHE A 1 228 ? 17.242 25.385 -1.507 1.00 55.18 210 PHE A N 1
ATOM 1457 C CA . PHE A 1 228 ? 16.803 24.406 -0.518 1.00 54.95 210 PHE A CA 1
ATOM 1458 C C . PHE A 1 228 ? 17.951 23.471 -0.078 1.00 58.75 210 PHE A C 1
ATOM 1459 O O . PHE A 1 228 ? 18.000 23.117 1.099 1.00 57.64 210 PHE A O 1
ATOM 1467 N N . THR A 1 229 ? 18.905 23.125 -0.987 1.00 55.80 211 THR A N 1
ATOM 1468 C CA . THR A 1 229 ? 20.080 22.330 -0.573 1.00 55.70 211 THR A CA 1
ATOM 1469 C C . THR A 1 229 ? 21.008 23.193 0.283 1.00 60.87 211 THR A C 1
ATOM 1470 O O . THR A 1 229 ? 21.607 22.682 1.223 1.00 61.28 211 THR A O 1
ATOM 1474 N N . LEU A 1 230 ? 21.097 24.512 -0.017 1.00 57.32 212 LEU A N 1
ATOM 1475 C CA . LEU A 1 230 ? 21.901 25.437 0.782 1.00 57.33 212 LEU A CA 1
ATOM 1476 C C . LEU A 1 230 ? 21.295 25.608 2.173 1.00 62.15 212 LEU A C 1
ATOM 1477 O O . LEU A 1 230 ? 22.036 25.664 3.155 1.00 61.94 212 LEU A O 1
ATOM 1482 N N . LEU A 1 231 ? 19.944 25.664 2.264 1.00 59.49 213 LEU A N 1
ATOM 1483 C CA . LEU A 1 231 ? 19.252 25.788 3.549 1.00 59.48 213 LEU A CA 1
ATOM 1484 C C . LEU A 1 231 ? 19.341 24.477 4.335 1.00 64.27 213 LEU A C 1
ATOM 1485 O O . LEU A 1 231 ? 19.605 24.514 5.532 1.00 64.31 213 LEU A O 1
ATOM 1490 N N . LEU A 1 232 ? 19.188 23.315 3.649 1.00 60.81 214 LEU A N 1
ATOM 1491 C CA . LEU A 1 232 ? 19.315 22.002 4.297 1.00 60.75 214 LEU A CA 1
ATOM 1492 C C . LEU A 1 232 ? 20.760 21.750 4.747 1.00 64.64 214 LEU A C 1
ATOM 1493 O O . LEU A 1 232 ? 20.977 21.074 5.754 1.00 64.07 214 LEU A O 1
ATOM 1498 N N . LEU A 1 233 ? 21.747 22.319 4.017 1.00 61.26 215 LEU A N 1
ATOM 1499 C CA . LEU A 1 233 ? 23.159 22.213 4.381 1.00 61.09 215 LEU A CA 1
ATOM 1500 C C . LEU A 1 233 ? 23.434 23.037 5.638 1.00 65.36 215 LEU A C 1
ATOM 1501 O O . LEU A 1 233 ? 24.233 22.628 6.479 1.00 64.83 215 LEU A O 1
ATOM 1506 N N . SER A 1 234 ? 22.727 24.171 5.790 1.00 62.54 216 SER A N 1
ATOM 1507 C CA . SER A 1 234 ? 22.859 25.036 6.960 1.00 62.86 216 SER A CA 1
ATOM 1508 C C . SER A 1 234 ? 22.383 24.322 8.224 1.00 68.44 216 SER A C 1
ATOM 1509 O O . SER A 1 234 ? 22.979 24.506 9.286 1.00 68.85 216 SER A O 1
ATOM 1512 N N . ILE A 1 235 ? 21.337 23.474 8.102 1.00 65.18 217 ILE A N 1
ATOM 1513 C CA . ILE A 1 235 ? 20.779 22.720 9.233 1.00 65.19 217 ILE A CA 1
ATOM 1514 C C . ILE A 1 235 ? 21.789 21.669 9.724 1.00 69.15 217 ILE A C 1
ATOM 1515 O O . ILE A 1 235 ? 22.054 21.591 10.923 1.00 68.89 217 ILE A O 1
ATOM 1520 N N . VAL A 1 236 ? 22.347 20.867 8.791 1.00 66.00 218 VAL A N 1
ATOM 1521 C CA . VAL A 1 236 ? 23.280 19.777 9.099 1.00 66.39 218 VAL A CA 1
ATOM 1522 C C . VAL A 1 236 ? 24.527 20.319 9.839 1.00 72.15 218 VAL A C 1
ATOM 1523 O O . VAL A 1 236 ? 24.906 19.761 10.875 1.00 72.03 218 VAL A O 1
ATOM 1527 N N . ILE A 1 237 ? 25.131 21.418 9.334 1.00 69.80 219 ILE A N 1
ATOM 1528 C CA . ILE A 1 237 ? 26.323 22.019 9.958 1.00 70.27 219 ILE A CA 1
ATOM 1529 C C . ILE A 1 237 ? 25.952 22.594 11.352 1.00 75.60 219 ILE A C 1
ATOM 1530 O O . ILE A 1 237 ? 26.747 22.482 12.294 1.00 75.31 219 ILE A O 1
ATOM 1535 N N . LEU A 1 238 ? 24.728 23.150 11.486 1.00 72.95 220 LEU A N 1
ATOM 1536 C CA . LEU A 1 238 ? 24.245 23.708 12.749 1.00 73.32 220 LEU A CA 1
ATOM 1537 C C . LEU A 1 238 ? 24.033 22.604 13.804 1.00 78.44 220 LEU A C 1
ATOM 1538 O O . LEU A 1 238 ? 24.390 22.807 14.965 1.00 78.74 220 LEU A O 1
ATOM 1543 N N . TYR A 1 239 ? 23.469 21.437 13.400 1.00 74.99 221 TYR A N 1
ATOM 1544 C CA . TYR A 1 239 ? 23.212 20.336 14.335 1.00 74.99 221 TYR A CA 1
ATOM 1545 C C . TYR A 1 239 ? 24.508 19.673 14.799 1.00 79.50 221 TYR A C 1
ATOM 1546 O O . TYR A 1 239 ? 24.580 19.227 15.945 1.00 79.11 221 TYR A O 1
ATOM 1555 N N . CYS A 1 240 ? 25.548 19.651 13.935 1.00 76.70 222 CYS A N 1
ATOM 1556 C CA . CYS A 1 240 ? 26.868 19.128 14.305 1.00 76.70 222 CYS A CA 1
ATOM 1557 C C . CYS A 1 240 ? 27.510 20.053 15.340 1.00 80.45 222 CYS A C 1
ATOM 1558 O O . CYS A 1 240 ? 28.201 19.583 16.243 1.00 80.21 222 CYS A O 1
ATOM 1561 N N . ARG A 1 241 ? 27.242 21.369 15.225 1.00 76.74 223 ARG A N 1
ATOM 1562 C CA . ARG A 1 241 ? 27.726 22.363 16.173 1.00 76.64 223 ARG A CA 1
ATOM 1563 C C . ARG A 1 241 ? 26.945 22.269 17.484 1.00 80.46 223 ARG A C 1
ATOM 1564 O O . ARG A 1 241 ? 27.554 22.298 18.551 1.00 80.41 223 ARG A O 1
ATOM 1566 N N . ILE A 1 242 ? 25.596 22.109 17.401 1.00 76.71 224 ILE A N 1
ATOM 1567 C CA . ILE A 1 242 ? 24.711 22.011 18.575 1.00 76.89 224 ILE A CA 1
ATOM 1568 C C . ILE A 1 242 ? 25.070 20.771 19.428 1.00 81.47 224 ILE A C 1
ATOM 1569 O O . ILE A 1 242 ? 25.262 20.906 20.634 1.00 81.53 224 ILE A O 1
ATOM 1574 N N . TYR A 1 243 ? 25.192 19.586 18.795 1.00 78.13 225 TYR A N 1
ATOM 1575 C CA . TYR A 1 243 ? 25.500 18.334 19.498 1.00 78.34 225 TYR A CA 1
ATOM 1576 C C . TYR A 1 243 ? 26.901 18.376 20.162 1.00 82.18 225 TYR A C 1
ATOM 1577 O O . TYR A 1 243 ? 27.090 17.767 21.217 1.00 81.69 225 TYR A O 1
ATOM 1586 N N . SER A 1 244 ? 27.868 19.097 19.547 1.00 78.61 226 SER A N 1
ATOM 1587 C CA . SER A 1 244 ? 29.236 19.200 20.069 1.00 78.34 226 SER A CA 1
ATOM 1588 C C . SER A 1 244 ? 29.332 20.217 21.218 1.00 82.36 226 SER A C 1
ATOM 1589 O O . SER A 1 244 ? 30.027 19.958 22.203 1.00 82.22 226 SER A O 1
ATOM 1592 N N . LEU A 1 245 ? 28.659 21.382 21.081 1.00 78.76 227 LEU A N 1
ATOM 1593 C CA . LEU A 1 245 ? 28.679 22.433 22.104 1.00 78.82 227 LEU A CA 1
ATOM 1594 C C . LEU A 1 245 ? 27.925 21.994 23.358 1.00 82.46 227 LEU A C 1
ATOM 1595 O O . LEU A 1 245 ? 28.379 22.277 24.467 1.00 82.49 227 LEU A O 1
ATOM 1600 N N . VAL A 1 246 ? 26.784 21.285 23.185 1.00 78.23 228 VAL A N 1
ATOM 1601 C CA . VAL A 1 246 ? 25.991 20.766 24.305 1.00 78.07 228 VAL A CA 1
ATOM 1602 C C . VAL A 1 246 ? 26.816 19.698 25.045 1.00 81.65 228 VAL A C 1
ATOM 1603 O O . VAL A 1 246 ? 26.802 19.670 26.275 1.00 82.05 228 VAL A O 1
ATOM 1607 N N . ARG A 1 247 ? 27.605 18.888 24.295 1.00 77.21 229 ARG A N 1
ATOM 1608 C CA . ARG A 1 247 ? 28.491 17.863 24.867 1.00 76.90 229 ARG A CA 1
ATOM 1609 C C . ARG A 1 247 ? 29.537 18.498 25.800 1.00 80.04 229 ARG A C 1
ATOM 1610 O O . ARG A 1 247 ? 29.850 17.933 26.851 1.00 80.22 229 ARG A O 1
ATOM 1612 N N . THR A 1 248 ? 30.042 19.694 25.426 1.00 75.06 230 THR A N 1
ATOM 1613 C CA . THR A 1 248 ? 31.020 20.448 26.211 1.00 74.22 230 THR A CA 1
ATOM 1614 C C . THR A 1 248 ? 30.301 21.238 27.339 1.00 76.74 230 THR A C 1
ATOM 1615 O O . THR A 1 248 ? 30.881 21.454 28.403 1.00 76.69 230 THR A O 1
ATOM 1619 N N . ARG A 1 249 ? 29.045 21.655 27.103 1.00 72.08 231 ARG A N 1
ATOM 1620 C CA . ARG A 1 249 ? 28.263 22.389 28.102 1.00 71.94 231 ARG A CA 1
ATOM 1621 C C . ARG A 1 249 ? 27.774 21.456 29.209 1.00 74.65 231 ARG A C 1
ATOM 1622 O O . ARG A 1 249 ? 27.647 21.885 30.352 1.00 74.95 231 ARG A O 1
ATOM 1624 N N . ASN A 1 250 ? 27.505 20.180 28.871 1.00 69.75 1002 ASN A N 1
ATOM 1625 C CA . ASN A 1 250 ? 27.030 19.189 29.837 1.00 69.54 1002 ASN A CA 1
ATOM 1626 C C . ASN A 1 250 ? 28.129 18.809 30.831 1.00 71.50 1002 ASN A C 1
ATOM 1627 O O . ASN A 1 250 ? 27.842 18.657 32.016 1.00 71.50 1002 ASN A O 1
ATOM 1632 N N . ILE A 1 251 ? 29.388 18.680 30.358 1.00 66.27 1003 ILE A N 1
ATOM 1633 C CA . ILE A 1 251 ? 30.518 18.360 31.235 1.00 65.89 1003 ILE A CA 1
ATOM 1634 C C . ILE A 1 251 ? 30.857 19.597 32.104 1.00 69.75 1003 ILE A C 1
ATOM 1635 O O . ILE A 1 251 ? 31.250 19.435 33.260 1.00 69.82 1003 ILE A O 1
ATOM 1640 N N . PHE A 1 252 ? 30.623 20.822 31.572 1.00 66.23 1004 PHE A N 1
ATOM 1641 C CA . PHE A 1 252 ? 30.868 22.063 32.313 1.00 66.62 1004 PHE A CA 1
ATOM 1642 C C . PHE A 1 252 ? 29.857 22.231 33.449 1.00 72.09 1004 PHE A C 1
ATOM 1643 O O . PHE A 1 252 ? 30.260 22.465 34.589 1.00 71.95 1004 PHE A O 1
ATOM 1651 N N . GLU A 1 253 ? 28.545 22.133 33.135 1.00 69.98 1005 GLU A N 1
ATOM 1652 C CA . GLU A 1 253 ? 27.474 22.306 34.122 1.00 71.37 1005 GLU A CA 1
ATOM 1653 C C . GLU A 1 253 ? 27.507 21.197 35.190 1.00 76.46 1005 GLU A C 1
ATOM 1654 O O . GLU A 1 253 ? 27.128 21.447 36.337 1.00 77.35 1005 GLU A O 1
ATOM 1660 N N . MET A 1 254 ? 27.981 19.983 34.820 1.00 72.52 1006 MET A N 1
ATOM 1661 C CA . MET A 1 254 ? 28.112 18.855 35.752 1.00 72.77 1006 MET A CA 1
ATOM 1662 C C . MET A 1 254 ? 29.103 19.194 36.868 1.00 76.85 1006 MET A C 1
ATOM 1663 O O . MET A 1 254 ? 28.826 18.939 38.042 1.00 76.95 1006 MET A O 1
ATOM 1668 N N . LEU A 1 255 ? 30.254 19.781 36.492 1.00 72.98 1007 LEU A N 1
ATOM 1669 C CA . LEU A 1 255 ? 31.309 20.150 37.426 1.00 73.07 1007 LEU A CA 1
ATOM 1670 C C . LEU A 1 255 ? 31.097 21.578 37.982 1.00 78.18 1007 LEU A C 1
ATOM 1671 O O . LEU A 1 255 ? 31.800 21.983 38.909 1.00 78.33 1007 LEU A O 1
ATOM 1676 N N . ARG A 1 256 ? 30.066 22.294 37.482 1.00 75.27 1008 ARG A N 1
ATOM 1677 C CA . ARG A 1 256 ? 29.684 23.618 37.996 1.00 76.11 1008 ARG A CA 1
ATOM 1678 C C . ARG A 1 256 ? 28.914 23.461 39.323 1.00 82.16 1008 ARG A C 1
ATOM 1679 O O . ARG A 1 256 ? 28.699 24.445 40.039 1.00 83.34 1008 ARG A O 1
ATOM 1687 N N . ILE A 1 257 ? 28.491 22.217 39.636 1.00 78.38 1009 ILE A N 1
ATOM 1688 C CA . ILE A 1 257 ? 27.729 21.893 40.845 1.00 79.04 1009 ILE A CA 1
ATOM 1689 C C . ILE A 1 257 ? 28.608 21.093 41.825 1.00 82.47 1009 ILE A C 1
ATOM 1690 O O . ILE A 1 257 ? 28.610 21.378 43.027 1.00 82.80 1009 ILE A O 1
ATOM 1695 N N . ASP A 1 258 ? 29.347 20.089 41.303 1.00 77.82 1010 ASP A N 1
ATOM 1696 C CA . ASP A 1 258 ? 30.189 19.192 42.096 1.00 77.57 1010 ASP A CA 1
ATOM 1697 C C . ASP A 1 258 ? 31.398 19.913 42.710 1.00 80.84 1010 ASP A C 1
ATOM 1698 O O . ASP A 1 258 ? 31.757 19.624 43.853 1.00 80.77 1010 ASP A O 1
ATOM 1703 N N . GLU A 1 259 ? 32.035 20.829 41.957 1.00 76.67 1011 GLU A N 1
ATOM 1704 C CA . GLU A 1 259 ? 33.211 21.548 42.457 1.00 76.62 1011 GLU A CA 1
ATOM 1705 C C . GLU A 1 259 ? 32.982 23.077 42.430 1.00 80.08 1011 GLU A C 1
ATOM 1706 O O . GLU A 1 259 ? 33.885 23.848 42.769 1.00 79.81 1011 GLU A O 1
ATOM 1712 N N . GLY A 1 260 ? 31.754 23.479 42.103 1.00 76.42 1012 GLY A N 1
ATOM 1713 C CA . GLY A 1 260 ? 31.336 24.877 42.087 1.00 76.72 1012 GLY A CA 1
ATOM 1714 C C . GLY A 1 260 ? 32.053 25.745 41.075 1.00 79.58 1012 GLY A C 1
ATOM 1715 O O . GLY A 1 260 ? 32.434 25.275 39.999 1.00 78.37 1012 GLY A O 1
ATOM 1716 N N . LEU A 1 261 ? 32.215 27.036 41.409 1.00 76.11 1013 LEU A N 1
ATOM 1717 C CA . LEU A 1 261 ? 32.882 28.029 40.567 1.00 75.29 1013 LEU A CA 1
ATOM 1718 C C . LEU A 1 261 ? 33.397 29.176 41.432 1.00 80.60 1013 LEU A C 1
ATOM 1719 O O . LEU A 1 261 ? 32.808 29.469 42.474 1.00 81.79 1013 LEU A O 1
ATOM 1724 N N . ARG A 1 262 ? 34.512 29.808 41.021 1.00 76.69 1014 ARG A N 1
ATOM 1725 C CA . ARG A 1 262 ? 35.087 30.921 41.769 1.00 77.56 1014 ARG A CA 1
ATOM 1726 C C . ARG A 1 262 ? 35.807 31.900 40.857 1.00 81.44 1014 ARG A C 1
ATOM 1727 O O . ARG A 1 262 ? 36.467 31.493 39.901 1.00 79.54 1014 ARG A O 1
ATOM 1729 N N . LEU A 1 263 ? 35.690 33.198 41.168 1.00 79.86 1015 LEU A N 1
ATOM 1730 C CA . LEU A 1 263 ? 36.384 34.263 40.447 1.00 79.86 1015 LEU A CA 1
ATOM 1731 C C . LEU A 1 263 ? 37.652 34.640 41.206 1.00 84.47 1015 LEU A C 1
ATOM 1732 O O . LEU A 1 263 ? 38.679 34.915 40.587 1.00 83.38 1015 LEU A O 1
ATOM 1737 N N . LYS A 1 264 ? 37.588 34.595 42.562 1.00 82.36 1016 LYS A N 1
ATOM 1738 C CA . LYS A 1 264 ? 38.720 34.879 43.446 1.00 83.18 1016 LYS A CA 1
ATOM 1739 C C . LYS A 1 264 ? 39.328 33.577 43.990 1.00 87.24 1016 LYS A C 1
ATOM 1740 O O . LYS A 1 264 ? 38.640 32.556 44.054 1.00 86.28 1016 LYS A O 1
ATOM 1742 N N . ILE A 1 265 ? 40.619 33.619 44.380 1.00 84.64 1017 ILE A N 1
ATOM 1743 C CA . ILE A 1 265 ? 41.345 32.458 44.918 1.00 84.35 1017 ILE A CA 1
ATOM 1744 C C . ILE A 1 265 ? 40.789 32.087 46.307 1.00 90.67 1017 ILE A C 1
ATOM 1745 O O . ILE A 1 265 ? 40.598 32.966 47.150 1.00 92.04 1017 ILE A O 1
ATOM 1750 N N . TYR A 1 266 ? 40.527 30.784 46.532 1.00 87.24 1018 TYR A N 1
ATOM 1751 C CA . TYR A 1 266 ? 40.017 30.276 47.809 1.00 88.35 1018 TYR A CA 1
ATOM 1752 C C . TYR A 1 266 ? 40.761 28.998 48.214 1.00 91.38 1018 TYR A C 1
ATOM 1753 O O . TYR A 1 266 ? 41.197 28.242 47.347 1.00 89.54 1018 TYR A O 1
ATOM 1762 N N . LYS A 1 267 ? 40.881 28.743 49.524 1.00 88.90 1019 LYS A N 1
ATOM 1763 C CA . LYS A 1 267 ? 41.516 27.521 50.017 1.00 88.21 1019 LYS A CA 1
ATOM 1764 C C . LYS A 1 267 ? 40.510 26.369 49.998 1.00 92.06 1019 LYS A C 1
ATOM 1765 O O . LYS A 1 267 ? 39.341 26.574 50.336 1.00 92.51 1019 LYS A O 1
ATOM 1767 N N . ASP A 1 268 ? 40.949 25.164 49.581 1.00 87.51 1020 ASP A N 1
ATOM 1768 C CA . ASP A 1 268 ? 40.059 24.001 49.530 1.00 87.01 1020 ASP A CA 1
ATOM 1769 C C . ASP A 1 268 ? 39.935 23.342 50.929 1.00 92.45 1020 ASP A C 1
ATOM 1770 O O . ASP A 1 268 ? 40.621 23.752 51.872 1.00 92.57 1020 ASP A O 1
ATOM 1775 N N . THR A 1 269 ? 39.060 22.320 51.049 1.00 89.70 1021 THR A N 1
ATOM 1776 C CA . THR A 1 269 ? 38.810 21.596 52.305 1.00 90.80 1021 THR A CA 1
ATOM 1777 C C . THR A 1 269 ? 40.058 20.790 52.767 1.00 94.27 1021 THR A C 1
ATOM 1778 O O . THR A 1 269 ? 40.169 20.467 53.954 1.00 94.73 1021 THR A O 1
ATOM 1782 N N . GLU A 1 270 ? 40.990 20.486 51.838 1.00 89.48 1022 GLU A N 1
ATOM 1783 C CA . GLU A 1 270 ? 42.213 19.745 52.162 1.00 88.95 1022 GLU A CA 1
ATOM 1784 C C . GLU A 1 270 ? 43.253 20.665 52.844 1.00 92.98 1022 GLU A C 1
ATOM 1785 O O . GLU A 1 270 ? 43.771 20.323 53.911 1.00 93.26 1022 GLU A O 1
ATOM 1787 N N . GLY A 1 271 ? 43.536 21.815 52.222 1.00 88.61 1023 GLY A N 1
ATOM 1788 C CA . GLY A 1 271 ? 44.498 22.786 52.737 1.00 88.59 1023 GLY A CA 1
ATOM 1789 C C . GLY A 1 271 ? 45.434 23.345 51.679 1.00 89.90 1023 GLY A C 1
ATOM 1790 O O . GLY A 1 271 ? 46.645 23.443 51.905 1.00 88.96 1023 GLY A O 1
ATOM 1791 N N . TYR A 1 272 ? 44.874 23.725 50.513 1.00 84.77 1024 TYR A N 1
ATOM 1792 C CA . TYR A 1 272 ? 45.635 24.295 49.397 1.00 83.07 1024 TYR A CA 1
ATOM 1793 C C . TYR A 1 272 ? 44.772 25.294 48.615 1.00 84.92 1024 TYR A C 1
ATOM 1794 O O . TYR A 1 272 ? 43.547 25.149 48.575 1.00 84.64 1024 TYR A O 1
ATOM 1796 N N . TYR A 1 273 ? 45.407 26.316 48.009 1.00 79.73 1025 TYR A N 1
ATOM 1797 C CA . TYR A 1 273 ? 44.687 27.355 47.266 1.00 79.02 1025 TYR A CA 1
ATOM 1798 C C . TYR A 1 273 ? 44.137 26.819 45.932 1.00 80.06 1025 TYR A C 1
ATOM 1799 O O . TYR A 1 273 ? 44.797 26.024 45.257 1.00 78.48 1025 TYR A O 1
ATOM 1808 N N . THR A 1 274 ? 42.902 27.237 45.584 1.00 75.62 1026 THR A N 1
ATOM 1809 C CA . THR A 1 274 ? 42.169 26.766 44.403 1.00 73.86 1026 THR A CA 1
ATOM 1810 C C . THR A 1 274 ? 41.380 27.936 43.751 1.00 76.62 1026 THR A C 1
ATOM 1811 O O . THR A 1 274 ? 41.107 28.937 44.417 1.00 77.32 1026 THR A O 1
ATOM 1815 N N . ILE A 1 275 ? 41.009 27.796 42.454 1.00 71.13 1027 ILE A N 1
ATOM 1816 C CA . ILE A 1 275 ? 40.220 28.807 41.729 1.00 70.65 1027 ILE A CA 1
ATOM 1817 C C . ILE A 1 275 ? 39.291 28.117 40.688 1.00 72.83 1027 ILE A C 1
ATOM 1818 O O . ILE A 1 275 ? 39.557 26.985 40.269 1.00 71.79 1027 ILE A O 1
ATOM 1823 N N . GLY A 1 276 ? 38.218 28.819 40.302 1.00 68.45 1028 GLY A N 1
ATOM 1824 C CA . GLY A 1 276 ? 37.243 28.349 39.322 1.00 66.77 1028 GLY A CA 1
ATOM 1825 C C . GLY A 1 276 ? 36.644 27.003 39.657 1.00 68.77 1028 GLY A C 1
ATOM 1826 O O . GLY A 1 276 ? 36.136 26.801 40.766 1.00 68.63 1028 GLY A O 1
ATOM 1827 N N . ILE A 1 277 ? 36.736 26.055 38.708 1.00 63.57 1029 ILE A N 1
ATOM 1828 C CA . ILE A 1 277 ? 36.222 24.709 38.911 1.00 62.70 1029 ILE A CA 1
ATOM 1829 C C . ILE A 1 277 ? 37.381 23.781 39.347 1.00 66.44 1029 ILE A C 1
ATOM 1830 O O . ILE A 1 277 ? 38.057 23.174 38.506 1.00 65.45 1029 ILE A O 1
ATOM 1835 N N . GLY A 1 278 ? 37.627 23.751 40.662 1.00 63.35 1030 GLY A N 1
ATOM 1836 C CA . GLY A 1 278 ? 38.628 22.904 41.308 1.00 62.87 1030 GLY A CA 1
ATOM 1837 C C . GLY A 1 278 ? 40.035 22.931 40.737 1.00 65.47 1030 GLY A C 1
ATOM 1838 O O . GLY A 1 278 ? 40.790 21.967 40.916 1.00 63.59 1030 GLY A O 1
ATOM 1839 N N . HIS A 1 279 ? 40.419 24.041 40.072 1.00 62.47 1031 HIS A N 1
ATOM 1840 C CA . HIS A 1 279 ? 41.760 24.160 39.512 1.00 61.79 1031 HIS A CA 1
ATOM 1841 C C . HIS A 1 279 ? 42.754 24.435 40.622 1.00 66.30 1031 HIS A C 1
ATOM 1842 O O . HIS A 1 279 ? 42.819 25.557 41.130 1.00 66.00 1031 HIS A O 1
ATOM 1849 N N . LEU A 1 280 ? 43.504 23.392 41.034 1.00 63.76 1032 LEU A N 1
ATOM 1850 C CA . LEU A 1 280 ? 44.520 23.501 42.081 1.00 64.28 1032 LEU A CA 1
ATOM 1851 C C . LEU A 1 280 ? 45.704 24.320 41.571 1.00 68.52 1032 LEU A C 1
ATOM 1852 O O . LEU A 1 280 ? 46.424 23.880 40.669 1.00 67.37 1032 LEU A O 1
ATOM 1857 N N . LEU A 1 281 ? 45.858 25.540 42.103 1.00 66.29 1033 LEU A N 1
ATOM 1858 C CA . LEU A 1 281 ? 46.906 26.470 41.694 1.00 66.57 1033 LEU A CA 1
ATOM 1859 C C . LEU A 1 281 ? 48.270 26.020 42.216 1.00 72.88 1033 LEU A C 1
ATOM 1860 O O . LEU A 1 281 ? 49.240 25.979 41.453 1.00 72.02 1033 LEU A O 1
ATOM 1865 N N . THR A 1 282 ? 48.339 25.664 43.515 1.00 71.70 1034 THR A N 1
ATOM 1866 C CA . THR A 1 282 ? 49.561 25.183 44.166 1.00 72.26 1034 THR A CA 1
ATOM 1867 C C . THR A 1 282 ? 49.212 24.434 45.453 1.00 78.79 1034 THR A C 1
ATOM 1868 O O . THR A 1 282 ? 48.136 24.648 46.025 1.00 79.62 1034 THR A O 1
ATOM 1872 N N . LYS A 1 283 ? 50.126 23.560 45.911 1.00 75.74 1035 LYS A N 1
ATOM 1873 C CA . LYS A 1 283 ? 49.973 22.855 47.183 1.00 76.32 1035 LYS A CA 1
ATOM 1874 C C . LYS A 1 283 ? 50.510 23.737 48.314 1.00 81.47 1035 LYS A C 1
ATOM 1875 O O . LYS A 1 283 ? 50.122 23.566 49.471 1.00 82.03 1035 LYS A O 1
ATOM 1877 N N . SER A 1 284 ? 51.379 24.717 47.955 1.00 78.24 1036 SER A N 1
ATOM 1878 C CA . SER A 1 284 ? 51.992 25.685 48.871 1.00 79.27 1036 SER A CA 1
ATOM 1879 C C . SER A 1 284 ? 50.915 26.536 49.584 1.00 84.41 1036 SER A C 1
ATOM 1880 O O . SER A 1 284 ? 49.936 26.943 48.952 1.00 84.00 1036 SER A O 1
ATOM 1883 N N . PRO A 1 285 ? 51.075 26.815 50.906 1.00 81.87 1037 PRO A N 1
ATOM 1884 C CA . PRO A 1 285 ? 50.050 27.602 51.613 1.00 82.85 1037 PRO A CA 1
ATOM 1885 C C . PRO A 1 285 ? 50.279 29.123 51.496 1.00 86.91 1037 PRO A C 1
ATOM 1886 O O . PRO A 1 285 ? 49.845 29.883 52.369 1.00 87.83 1037 PRO A O 1
ATOM 1890 N N . SER A 1 286 ? 50.900 29.569 50.384 1.00 82.12 1038 SER A N 1
ATOM 1891 C CA . SER A 1 286 ? 51.160 30.985 50.126 1.00 82.34 1038 SER A CA 1
ATOM 1892 C C . SER A 1 286 ? 50.139 31.553 49.141 1.00 85.42 1038 SER A C 1
ATOM 1893 O O . SER A 1 286 ? 49.971 31.013 48.044 1.00 83.62 1038 SER A O 1
ATOM 1896 N N . LEU A 1 287 ? 49.444 32.636 49.542 1.00 82.97 1039 LEU A N 1
ATOM 1897 C CA . LEU A 1 287 ? 48.430 33.296 48.713 1.00 82.57 1039 LEU A CA 1
ATOM 1898 C C . LEU A 1 287 ? 49.059 33.882 47.439 1.00 85.25 1039 LEU A C 1
ATOM 1899 O O . LEU A 1 287 ? 48.459 33.788 46.366 1.00 84.27 1039 LEU A O 1
ATOM 1904 N N . ASN A 1 288 ? 50.278 34.461 47.556 1.00 81.25 1040 ASN A N 1
ATOM 1905 C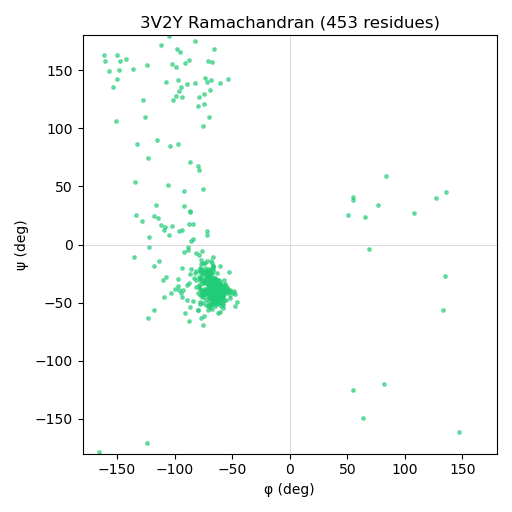 CA . ASN A 1 288 ? 50.988 35.062 46.423 1.00 79.94 1040 ASN A CA 1
ATOM 1906 C C . ASN A 1 288 ? 51.532 33.992 45.470 1.00 81.89 1040 ASN A C 1
ATOM 1907 O O . ASN A 1 288 ? 51.641 34.254 44.271 1.00 80.53 1040 ASN A O 1
ATOM 1912 N N . ALA A 1 289 ? 51.844 32.779 45.992 1.00 78.08 1041 ALA A N 1
ATOM 1913 C CA . ALA A 1 289 ? 52.298 31.658 45.155 1.00 76.45 1041 ALA A CA 1
ATOM 1914 C C . ALA A 1 289 ? 51.168 31.197 44.242 1.00 78.90 1041 ALA A C 1
ATOM 1915 O O . ALA A 1 289 ? 51.413 30.830 43.090 1.00 77.03 1041 ALA A O 1
ATOM 1917 N N . ALA A 1 290 ? 49.918 31.254 44.751 1.00 75.97 1042 ALA A N 1
ATOM 1918 C CA . ALA A 1 290 ? 48.720 30.945 43.977 1.00 75.24 1042 ALA A CA 1
ATOM 1919 C C . ALA A 1 290 ? 48.509 32.008 42.906 1.00 79.40 1042 ALA A C 1
ATOM 1920 O O . ALA A 1 290 ? 48.183 31.674 41.768 1.00 78.05 1042 ALA A O 1
ATOM 1922 N N . LYS A 1 291 ? 48.769 33.291 43.258 1.00 77.27 1043 LYS A N 1
ATOM 1923 C CA . LYS A 1 291 ? 48.676 34.423 42.329 1.00 77.46 1043 LYS A CA 1
ATOM 1924 C C . LYS A 1 291 ? 49.734 34.300 41.227 1.00 80.58 1043 LYS A C 1
ATOM 1925 O O . LYS A 1 291 ? 49.467 34.658 40.083 1.00 79.44 1043 LYS A O 1
ATOM 1931 N N . SER A 1 292 ? 50.926 33.765 41.573 1.00 77.36 1044 SER A N 1
ATOM 1932 C CA . SER A 1 292 ? 52.025 33.553 40.631 1.00 76.53 1044 SER A CA 1
ATOM 1933 C C . SER A 1 292 ? 51.642 32.525 39.571 1.00 79.62 1044 SER A C 1
ATOM 1934 O O . SER A 1 292 ? 51.734 32.820 38.383 1.00 78.91 1044 SER A O 1
ATOM 1937 N N . GLU A 1 293 ? 51.178 31.326 40.006 1.00 75.89 1045 GLU A N 1
ATOM 1938 C CA . GLU A 1 293 ? 50.774 30.233 39.112 1.00 74.52 1045 GLU A CA 1
ATOM 1939 C C . GLU A 1 293 ? 49.523 30.601 38.297 1.00 78.90 1045 GLU A C 1
ATOM 1940 O O . GLU A 1 293 ? 49.392 30.165 37.151 1.00 77.35 1045 GLU A O 1
ATOM 1942 N N . LEU A 1 294 ? 48.610 31.403 38.887 1.00 77.27 1046 LEU A N 1
ATOM 1943 C CA . LEU A 1 294 ? 47.381 31.842 38.219 1.00 77.57 1046 LEU A CA 1
ATOM 1944 C C . LEU A 1 294 ? 47.703 32.780 37.051 1.00 81.66 1046 LEU A C 1
ATOM 1945 O O . LEU A 1 294 ? 47.163 32.598 35.960 1.00 80.80 1046 LEU A O 1
ATOM 1950 N N . ASP A 1 295 ? 48.602 33.765 37.277 1.00 79.07 1047 ASP A N 1
ATOM 1951 C CA . ASP A 1 295 ? 49.000 34.738 36.255 1.00 79.11 1047 ASP A CA 1
ATOM 1952 C C . ASP A 1 295 ? 49.761 34.063 35.111 1.00 81.63 1047 ASP A C 1
ATOM 1953 O O . ASP A 1 295 ? 49.685 34.530 33.977 1.00 81.07 1047 ASP A O 1
ATOM 1958 N N . LYS A 1 296 ? 50.468 32.953 35.402 1.00 77.38 1048 LYS A N 1
ATOM 1959 C CA . LYS A 1 296 ? 51.180 32.177 34.379 1.00 76.11 1048 LYS A CA 1
ATOM 1960 C C . LYS A 1 296 ? 50.184 31.401 33.513 1.00 79.17 1048 LYS A C 1
ATOM 1961 O O . LYS A 1 296 ? 50.371 31.295 32.300 1.00 77.80 1048 LYS A O 1
ATOM 1967 N N . ALA A 1 297 ? 49.118 30.868 34.145 1.00 76.20 1049 ALA A N 1
ATOM 1968 C CA . ALA A 1 297 ? 48.080 30.089 33.474 1.00 75.64 1049 ALA A CA 1
ATOM 1969 C C . ALA A 1 297 ? 47.223 30.964 32.550 1.00 80.92 1049 ALA A C 1
ATOM 1970 O O . ALA A 1 297 ? 46.862 30.525 31.455 1.00 80.11 1049 ALA A O 1
ATOM 1972 N N . ILE A 1 298 ? 46.903 32.199 32.983 1.00 78.95 1050 ILE A N 1
ATOM 1973 C CA . ILE A 1 298 ? 46.085 33.120 32.189 1.00 79.28 1050 ILE A CA 1
ATOM 1974 C C . ILE A 1 298 ? 46.984 33.918 31.220 1.00 83.82 1050 ILE A C 1
ATOM 1975 O O . ILE A 1 298 ? 46.728 33.927 30.015 1.00 83.40 1050 ILE A O 1
ATOM 1980 N N . GLY A 1 299 ? 48.019 34.566 31.758 1.00 80.78 1051 GLY A N 1
ATOM 1981 C CA . GLY A 1 299 ? 48.953 35.369 30.971 1.00 80.58 1051 GLY A CA 1
ATOM 1982 C C . GLY A 1 299 ? 48.795 36.862 31.185 1.00 84.64 1051 GLY A C 1
ATOM 1983 O O . GLY A 1 299 ? 49.104 37.652 30.289 1.00 84.55 1051 GLY A O 1
ATOM 1984 N N . ARG A 1 300 ? 48.303 37.260 32.385 1.00 81.01 1052 ARG A N 1
ATOM 1985 C CA . ARG A 1 300 ? 48.082 38.667 32.764 1.00 81.55 1052 ARG A CA 1
ATOM 1986 C C . ARG A 1 300 ? 47.977 38.811 34.298 1.00 85.71 1052 ARG A C 1
ATOM 1987 O O . ARG A 1 300 ? 47.733 37.820 34.992 1.00 84.59 1052 ARG A O 1
ATOM 1995 N N . ASN A 1 301 ? 48.124 40.051 34.815 1.00 83.25 1053 ASN A N 1
ATOM 1996 C CA . ASN A 1 301 ? 47.984 40.327 36.250 1.00 83.82 1053 ASN A CA 1
ATOM 1997 C C . ASN A 1 301 ? 46.507 40.291 36.637 1.00 87.59 1053 ASN A C 1
ATOM 1998 O O . ASN A 1 301 ? 45.698 41.024 36.063 1.00 87.74 1053 ASN A O 1
ATOM 2003 N N . THR A 1 302 ? 46.149 39.401 37.570 1.00 83.42 1054 THR A N 1
ATOM 2004 C CA . THR A 1 302 ? 44.759 39.206 37.986 1.00 83.32 1054 THR A CA 1
ATOM 2005 C C . THR A 1 302 ? 44.520 39.708 39.405 1.00 87.81 1054 THR A C 1
ATOM 2006 O O . THR A 1 302 ? 43.394 40.087 39.733 1.00 87.39 1054 THR A O 1
ATOM 2010 N N . ASN A 1 303 ? 45.571 39.635 40.271 1.00 85.11 1055 ASN A N 1
ATOM 2011 C CA . ASN A 1 303 ? 45.541 40.006 41.702 1.00 86.38 1055 ASN A CA 1
ATOM 2012 C C . ASN A 1 303 ? 44.675 39.002 42.519 1.00 89.51 1055 ASN A C 1
ATOM 2013 O O . ASN A 1 303 ? 44.630 39.080 43.751 1.00 90.18 1055 ASN A O 1
ATOM 2018 N N . GLY A 1 304 ? 44.051 38.049 41.822 1.00 84.36 1056 GLY A N 1
ATOM 2019 C CA . GLY A 1 304 ? 43.216 37.024 42.438 1.00 83.68 1056 GLY A CA 1
ATOM 2020 C C . GLY A 1 304 ? 41.897 36.786 41.727 1.00 86.48 1056 GLY A C 1
ATOM 2021 O O . GLY A 1 304 ? 41.355 35.682 41.796 1.00 85.38 1056 GLY A O 1
ATOM 2022 N N . VAL A 1 305 ? 41.368 37.820 41.032 1.00 82.94 1057 VAL A N 1
ATOM 2023 C CA . VAL A 1 305 ? 40.075 37.739 40.338 1.00 82.08 1057 VAL A CA 1
ATOM 2024 C C . VAL A 1 305 ? 40.284 37.403 38.847 1.00 84.31 1057 VAL A C 1
ATOM 2025 O O . VAL A 1 305 ? 41.092 38.051 38.177 1.00 84.15 1057 VAL A O 1
ATOM 2029 N N . ILE A 1 306 ? 39.524 36.410 38.328 1.00 79.15 1058 ILE A N 1
ATOM 2030 C CA . ILE A 1 306 ? 39.566 36.011 36.908 1.00 77.28 1058 ILE A CA 1
ATOM 2031 C C . ILE A 1 306 ? 38.154 36.091 36.287 1.00 80.50 1058 ILE A C 1
ATOM 2032 O O . ILE A 1 306 ? 37.159 35.953 37.002 1.00 80.52 1058 ILE A O 1
ATOM 2037 N N . THR A 1 307 ? 38.079 36.283 34.952 1.00 76.14 1059 THR A N 1
ATOM 2038 C CA . THR A 1 307 ? 36.808 36.366 34.211 1.00 75.57 1059 THR A CA 1
ATOM 2039 C C . THR A 1 307 ? 36.133 34.973 34.145 1.00 78.24 1059 THR A C 1
ATOM 2040 O O . THR A 1 307 ? 36.814 33.952 34.278 1.00 76.83 1059 THR A O 1
ATOM 2044 N N . LYS A 1 308 ? 34.794 34.944 33.931 1.00 74.84 1060 LYS A N 1
ATOM 2045 C CA . LYS A 1 308 ? 34.018 33.704 33.794 1.00 73.73 1060 LYS A CA 1
ATOM 2046 C C . LYS A 1 308 ? 34.569 32.860 32.637 1.00 76.39 1060 LYS A C 1
ATOM 2047 O O . LYS A 1 308 ? 34.719 31.646 32.785 1.00 75.41 1060 LYS A O 1
ATOM 2053 N N . ASP A 1 309 ? 34.894 33.516 31.493 1.00 72.57 1061 ASP A N 1
ATOM 2054 C CA . ASP A 1 309 ? 35.479 32.859 30.319 1.00 71.37 1061 ASP A CA 1
ATOM 2055 C C . ASP A 1 309 ? 36.887 32.347 30.631 1.00 73.77 1061 ASP A C 1
ATOM 2056 O O . ASP A 1 309 ? 37.222 31.224 30.253 1.00 72.38 1061 ASP A O 1
ATOM 2061 N N . GLU A 1 310 ? 37.695 33.154 31.367 1.00 70.12 1062 GLU A N 1
ATOM 2062 C CA . GLU A 1 310 ? 39.059 32.777 31.774 1.00 69.10 1062 GLU A CA 1
ATOM 2063 C C . GLU A 1 310 ? 39.036 31.546 32.688 1.00 71.46 1062 GLU A C 1
ATOM 2064 O O . GLU A 1 310 ? 39.973 30.750 32.658 1.00 70.17 1062 GLU A O 1
ATOM 2070 N N . ALA A 1 311 ? 37.948 31.378 33.478 1.00 67.87 1063 ALA A N 1
ATOM 2071 C CA . ALA A 1 311 ? 37.763 30.214 34.346 1.00 67.25 1063 ALA A CA 1
ATOM 2072 C C . ALA A 1 311 ? 37.435 28.986 33.519 1.00 69.52 1063 ALA A C 1
ATOM 2073 O O . ALA A 1 311 ? 37.941 27.900 33.803 1.00 68.58 1063 ALA A O 1
ATOM 2075 N N . GLU A 1 312 ? 36.597 29.169 32.471 1.00 65.38 1064 GLU A N 1
ATOM 2076 C CA . GLU A 1 312 ? 36.170 28.108 31.560 1.00 64.10 1064 GLU A CA 1
ATOM 2077 C C . GLU A 1 312 ? 37.345 27.626 30.697 1.00 66.67 1064 GLU A C 1
ATOM 2078 O O . GLU A 1 312 ? 37.496 26.420 30.487 1.00 65.48 1064 GLU A O 1
ATOM 2084 N N . LYS A 1 313 ? 38.180 28.568 30.209 1.00 63.13 1065 LYS A N 1
ATOM 2085 C CA . LYS A 1 313 ? 39.355 28.244 29.395 1.00 62.34 1065 LYS A CA 1
ATOM 2086 C C . LYS A 1 313 ? 40.388 27.506 30.238 1.00 66.33 1065 LYS A C 1
ATOM 2087 O O . LYS A 1 313 ? 41.089 26.631 29.730 1.00 65.60 1065 LYS A O 1
ATOM 2093 N N . LEU A 1 314 ? 40.431 27.808 31.539 1.00 63.58 1066 LEU A N 1
ATOM 2094 C CA . LEU A 1 314 ? 41.303 27.119 32.481 1.00 63.52 1066 LEU A CA 1
ATOM 2095 C C . LEU A 1 314 ? 40.692 25.765 32.851 1.00 66.93 1066 LEU A C 1
ATOM 2096 O O . LEU A 1 314 ? 41.423 24.817 33.140 1.00 65.99 1066 LEU A O 1
ATOM 2101 N N . PHE A 1 315 ? 39.344 25.674 32.809 1.00 63.89 1067 PHE A N 1
ATOM 2102 C CA . PHE A 1 315 ? 38.591 24.456 33.128 1.00 63.61 1067 PHE A CA 1
ATOM 2103 C C . PHE A 1 315 ? 38.803 23.380 32.062 1.00 64.70 1067 PHE A C 1
ATOM 2104 O O . PHE A 1 315 ? 38.936 22.201 32.407 1.00 63.93 1067 PHE A O 1
ATOM 2112 N N . ASN A 1 316 ? 38.824 23.782 30.767 1.00 59.21 1068 ASN A N 1
ATOM 2113 C CA . ASN A 1 316 ? 39.038 22.854 29.648 1.00 57.66 1068 ASN A CA 1
ATOM 2114 C C . ASN A 1 316 ? 40.402 22.186 29.771 1.00 60.12 1068 ASN A C 1
ATOM 2115 O O . ASN A 1 316 ? 40.523 20.989 29.516 1.00 58.58 1068 ASN A O 1
ATOM 2120 N N . GLN A 1 317 ? 41.417 22.956 30.227 1.00 57.28 1069 GLN A N 1
ATOM 2121 C CA . GLN A 1 317 ? 42.778 22.470 30.471 1.00 57.04 1069 GLN A CA 1
ATOM 2122 C C . GLN A 1 317 ? 42.777 21.361 31.528 1.00 61.43 1069 GLN A C 1
ATOM 2123 O O . GLN A 1 317 ? 43.516 20.393 31.393 1.00 61.03 1069 GLN A O 1
ATOM 2129 N N . ASP A 1 318 ? 41.942 21.505 32.577 1.00 58.95 1070 ASP A N 1
ATOM 2130 C CA . ASP A 1 318 ? 41.826 20.501 33.632 1.00 59.31 1070 ASP A CA 1
ATOM 2131 C C . ASP A 1 318 ? 41.048 19.284 33.135 1.00 62.51 1070 ASP A C 1
ATOM 2132 O O . ASP A 1 318 ? 41.355 18.164 33.539 1.00 62.23 1070 ASP A O 1
ATOM 2137 N N . VAL A 1 319 ? 40.060 19.497 32.233 1.00 58.53 1071 VAL A N 1
ATOM 2138 C CA . VAL A 1 319 ? 39.276 18.399 31.644 1.00 57.81 1071 VAL A CA 1
ATOM 2139 C C . VAL A 1 319 ? 40.163 17.616 30.677 1.00 60.33 1071 VAL A C 1
ATOM 2140 O O . VAL A 1 319 ? 40.305 16.405 30.832 1.00 59.51 1071 VAL A O 1
ATOM 2144 N N . ASP A 1 320 ? 40.802 18.321 29.712 1.00 56.38 1072 ASP A N 1
ATOM 2145 C CA . ASP A 1 320 ? 41.681 17.704 28.714 1.00 55.53 1072 ASP A CA 1
ATOM 2146 C C . ASP A 1 320 ? 42.735 16.831 29.381 1.00 57.49 1072 ASP A C 1
ATOM 2147 O O . ASP A 1 320 ? 42.919 15.690 28.970 1.00 56.95 1072 ASP A O 1
ATOM 2152 N N . ALA A 1 321 ? 43.378 17.346 30.452 1.00 53.03 1073 ALA A N 1
ATOM 2153 C CA . ALA A 1 321 ? 44.393 16.612 31.210 1.00 52.67 1073 ALA A CA 1
ATOM 2154 C C . ALA A 1 321 ? 43.799 15.349 31.853 1.00 56.16 1073 ALA A C 1
ATOM 2155 O O . ALA A 1 321 ? 44.425 14.287 31.805 1.00 54.83 1073 ALA A O 1
ATOM 2157 N N . ALA A 1 322 ? 42.568 15.460 32.413 1.00 53.37 1074 ALA A N 1
ATOM 2158 C CA . ALA A 1 322 ? 41.865 14.333 33.039 1.00 53.54 1074 ALA A CA 1
ATOM 2159 C C . ALA A 1 322 ? 41.425 13.318 31.989 1.00 56.69 1074 ALA A C 1
ATOM 2160 O O . ALA A 1 322 ? 41.414 12.118 32.267 1.00 56.59 1074 ALA A O 1
ATOM 2162 N N . VAL A 1 323 ? 41.086 13.801 30.769 1.00 52.15 1075 VAL A N 1
ATOM 2163 C CA . VAL A 1 323 ? 40.698 12.955 29.635 1.00 51.37 1075 VAL A CA 1
ATOM 2164 C C . VAL A 1 323 ? 41.937 12.177 29.147 1.00 54.86 1075 VAL A C 1
ATOM 2165 O O . VAL A 1 323 ? 41.855 10.961 28.949 1.00 54.23 1075 VAL A O 1
ATOM 2169 N N . ARG A 1 324 ? 43.102 12.869 29.040 1.00 51.51 1076 ARG A N 1
ATOM 2170 C CA . ARG A 1 324 ? 44.377 12.244 28.650 1.00 51.62 1076 ARG A CA 1
ATOM 2171 C C . ARG A 1 324 ? 44.791 11.181 29.675 1.00 56.99 1076 ARG A C 1
ATOM 2172 O O . ARG A 1 324 ? 45.369 10.158 29.304 1.00 56.47 1076 ARG A O 1
ATOM 2180 N N . GLY A 1 325 ? 44.459 11.429 30.946 1.00 54.55 1077 GLY A N 1
ATOM 2181 C CA . GLY A 1 325 ? 44.731 10.511 32.042 1.00 55.21 1077 GLY A CA 1
ATOM 2182 C C . GLY A 1 325 ? 43.940 9.220 31.945 1.00 60.67 1077 GLY A C 1
ATOM 2183 O O . GLY A 1 325 ? 44.337 8.199 32.515 1.00 60.80 1077 GLY A O 1
ATOM 2184 N N . ILE A 1 326 ? 42.812 9.257 31.221 1.00 57.69 1078 ILE A N 1
ATOM 2185 C CA . ILE A 1 326 ? 41.972 8.086 31.011 1.00 58.36 1078 ILE A CA 1
ATOM 2186 C C . ILE A 1 326 ? 42.533 7.269 29.838 1.00 64.37 1078 ILE A C 1
ATOM 2187 O O . ILE A 1 326 ? 42.745 6.059 29.975 1.00 64.61 1078 ILE A O 1
ATOM 2192 N N . LEU A 1 327 ? 42.838 7.949 28.709 1.00 61.75 1079 LEU A N 1
ATOM 2193 C CA . LEU A 1 327 ? 43.348 7.328 27.476 1.00 62.09 1079 LEU A CA 1
ATOM 2194 C C . LEU A 1 327 ? 44.825 6.841 27.607 1.00 67.81 1079 LEU A C 1
ATOM 2195 O O . LEU A 1 327 ? 45.441 6.487 26.596 1.00 67.31 1079 LEU A O 1
ATOM 2200 N N . ARG A 1 328 ? 45.375 6.804 28.838 1.00 66.30 1080 ARG A N 1
ATOM 2201 C CA . ARG A 1 328 ? 46.744 6.326 29.070 1.00 67.50 1080 ARG A CA 1
ATOM 2202 C C . ARG A 1 328 ? 46.762 5.145 30.079 1.00 74.95 1080 ARG A C 1
ATOM 2203 O O . ARG A 1 328 ? 47.829 4.578 30.345 1.00 74.72 1080 ARG A O 1
ATOM 2211 N N . ASN A 1 329 ? 45.578 4.773 30.621 1.00 73.78 1081 ASN A N 1
ATOM 2212 C CA . ASN A 1 329 ? 45.447 3.681 31.587 1.00 74.95 1081 ASN A CA 1
ATOM 2213 C C . ASN A 1 329 ? 44.787 2.451 30.931 1.00 81.84 1081 ASN A C 1
ATOM 2214 O O . ASN A 1 329 ? 43.831 2.600 30.159 1.00 81.66 1081 ASN A O 1
ATOM 2219 N N . ALA A 1 330 ? 45.293 1.232 31.260 1.00 79.94 1082 ALA A N 1
ATOM 2220 C CA . ALA A 1 330 ? 44.811 -0.037 30.687 1.00 80.82 1082 ALA A CA 1
ATOM 2221 C C . ALA A 1 330 ? 43.464 -0.498 31.298 1.00 85.86 1082 ALA A C 1
ATOM 2222 O O . ALA A 1 330 ? 42.902 -1.501 30.847 1.00 86.00 1082 ALA A O 1
ATOM 2224 N N . LYS A 1 331 ? 42.959 0.220 32.319 1.00 82.60 1083 LYS A N 1
ATOM 2225 C CA . LYS A 1 331 ? 41.692 -0.124 32.969 1.00 82.89 1083 LYS A CA 1
ATOM 2226 C C . LYS A 1 331 ? 40.656 1.000 32.806 1.00 85.79 1083 LYS A C 1
ATOM 2227 O O . LYS A 1 331 ? 39.464 0.755 32.980 1.00 85.98 1083 LYS A O 1
ATOM 2229 N N . LEU A 1 332 ? 41.110 2.228 32.474 1.00 80.79 1084 LEU A N 1
ATOM 2230 C CA . LEU A 1 332 ? 40.217 3.379 32.313 1.00 79.86 1084 LEU A CA 1
ATOM 2231 C C . LEU A 1 332 ? 39.792 3.564 30.855 1.00 83.19 1084 LEU A C 1
ATOM 2232 O O . LEU A 1 332 ? 38.611 3.803 30.594 1.00 82.63 1084 LEU A O 1
ATOM 2237 N N . LYS A 1 333 ? 40.755 3.465 29.902 1.00 79.56 1085 LYS A N 1
ATOM 2238 C CA . LYS A 1 333 ? 40.489 3.642 28.467 1.00 79.15 1085 LYS A CA 1
ATOM 2239 C C . LYS A 1 333 ? 39.464 2.594 27.934 1.00 83.94 1085 LYS A C 1
ATOM 2240 O O . LYS A 1 333 ? 38.540 2.995 27.226 1.00 83.01 1085 LYS A O 1
ATOM 2246 N N . PRO A 1 334 ? 39.561 1.270 28.282 1.00 82.11 1086 PRO A N 1
ATOM 2247 C CA . PRO A 1 334 ? 38.556 0.311 27.772 1.00 82.63 1086 PRO A CA 1
ATOM 2248 C C . PRO A 1 334 ? 37.140 0.638 28.259 1.00 86.22 1086 PRO A C 1
ATOM 2249 O O . PRO A 1 334 ? 36.188 0.529 27.482 1.00 85.73 1086 PRO A O 1
ATOM 2253 N N . VAL A 1 335 ? 37.009 1.072 29.538 1.00 82.46 1087 VAL A N 1
ATOM 2254 C CA . VAL A 1 335 ? 35.726 1.446 30.143 1.00 82.33 1087 VAL A CA 1
ATOM 2255 C C . VAL A 1 335 ? 35.142 2.672 29.402 1.00 86.15 1087 VAL A C 1
ATOM 2256 O O . VAL A 1 335 ? 33.996 2.618 28.960 1.00 85.59 1087 VAL A O 1
ATOM 2260 N N . TYR A 1 336 ? 35.965 3.736 29.201 1.00 82.89 1088 TYR A N 1
ATOM 2261 C CA . TYR A 1 336 ? 35.571 4.973 28.498 1.00 82.42 1088 TYR A CA 1
ATOM 2262 C C . TYR A 1 336 ? 35.072 4.670 27.073 1.00 87.13 1088 TYR A C 1
ATOM 2263 O O . TYR A 1 336 ? 34.152 5.335 26.590 1.00 86.38 1088 TYR A O 1
ATOM 2272 N N . ASP A 1 337 ? 35.681 3.666 26.408 1.00 84.57 1089 ASP A N 1
ATOM 2273 C CA . ASP A 1 337 ? 35.304 3.256 25.056 1.00 84.67 1089 ASP A CA 1
ATOM 2274 C C . ASP A 1 337 ? 33.963 2.508 25.054 1.00 88.29 1089 ASP A C 1
ATOM 2275 O O . ASP A 1 337 ? 33.252 2.529 24.048 1.00 88.18 1089 ASP A O 1
ATOM 2280 N N . SER A 1 338 ? 33.615 1.862 26.182 1.00 84.35 1090 SER A N 1
ATOM 2281 C CA . SER A 1 338 ? 32.369 1.104 26.310 1.00 84.33 1090 SER A CA 1
ATOM 2282 C C . SER A 1 338 ? 31.213 1.978 26.866 1.00 86.07 1090 SER A C 1
ATOM 2283 O O . SER A 1 338 ? 30.067 1.520 26.913 1.00 85.87 1090 SER A O 1
ATOM 2286 N N . LEU A 1 339 ? 31.513 3.228 27.271 1.00 80.84 1091 LEU A N 1
ATOM 2287 C CA . LEU A 1 339 ? 30.504 4.137 27.829 1.00 80.10 1091 LEU A CA 1
ATOM 2288 C C . LEU A 1 339 ? 29.924 5.076 26.765 1.00 82.24 1091 LEU A C 1
ATOM 2289 O O . LEU A 1 339 ? 30.495 5.222 25.680 1.00 81.06 1091 LEU A O 1
ATOM 2294 N N . ASP A 1 340 ? 28.798 5.737 27.103 1.00 78.28 1092 ASP A N 1
ATOM 2295 C CA . ASP A 1 340 ? 28.162 6.762 26.270 1.00 77.18 1092 ASP A CA 1
ATOM 2296 C C . ASP A 1 340 ? 28.584 8.158 26.771 1.00 79.52 1092 ASP A C 1
ATOM 2297 O O . ASP A 1 340 ? 29.139 8.263 27.864 1.00 79.28 1092 ASP A O 1
ATOM 2302 N N . ALA A 1 341 ? 28.301 9.222 25.986 1.00 74.58 1093 ALA A N 1
ATOM 2303 C CA . ALA A 1 341 ? 28.677 10.615 26.307 1.00 73.53 1093 ALA A CA 1
ATOM 2304 C C . ALA A 1 341 ? 28.311 11.025 27.762 1.00 75.92 1093 ALA A C 1
ATOM 2305 O O . ALA A 1 341 ? 29.095 11.721 28.414 1.00 74.96 1093 ALA A O 1
ATOM 2307 N N . VAL A 1 342 ? 27.126 10.598 28.253 1.00 71.80 1094 VAL A N 1
ATOM 2308 C CA . VAL A 1 342 ? 26.649 10.935 29.600 1.00 71.39 1094 VAL A CA 1
ATOM 2309 C C . VAL A 1 342 ? 27.492 10.198 30.661 1.00 74.30 1094 VAL A C 1
ATOM 2310 O O . VAL A 1 342 ? 27.963 10.829 31.610 1.00 74.43 1094 VAL A O 1
ATOM 2314 N N . ARG A 1 343 ? 27.686 8.874 30.493 1.00 69.57 1095 ARG A N 1
ATOM 2315 C CA . ARG A 1 343 ? 28.449 8.069 31.450 1.00 69.15 1095 ARG A CA 1
ATOM 2316 C C . ARG A 1 343 ? 29.970 8.273 31.283 1.00 70.71 1095 ARG A C 1
ATOM 2317 O O . ARG A 1 343 ? 30.717 8.016 32.230 1.00 70.62 1095 ARG A O 1
ATOM 2325 N N . ARG A 1 344 ? 30.428 8.747 30.091 1.00 64.99 1096 ARG A N 1
ATOM 2326 C CA . ARG A 1 344 ? 31.848 9.065 29.860 1.00 63.35 1096 ARG A CA 1
ATOM 2327 C C . ARG A 1 344 ? 32.258 10.234 30.733 1.00 64.95 1096 ARG A C 1
ATOM 2328 O O . ARG A 1 344 ? 33.280 10.163 31.418 1.00 64.31 1096 ARG A O 1
ATOM 2336 N N . ALA A 1 345 ? 31.411 11.295 30.757 1.00 60.04 1097 ALA A N 1
ATOM 2337 C CA . ALA A 1 345 ? 31.605 12.491 31.580 1.00 59.28 1097 ALA A CA 1
ATOM 2338 C C . ALA A 1 345 ? 31.528 12.148 33.073 1.00 61.87 1097 ALA A C 1
ATOM 2339 O O . ALA A 1 345 ? 32.194 12.793 33.884 1.00 61.14 1097 ALA A O 1
ATOM 2341 N N . ALA A 1 346 ? 30.726 11.115 33.430 1.00 57.91 1098 ALA A N 1
ATOM 2342 C CA . ALA A 1 346 ? 30.599 10.636 34.806 1.00 58.09 1098 ALA A CA 1
ATOM 2343 C C . ALA A 1 346 ? 31.935 10.101 35.305 1.00 61.12 1098 ALA A C 1
ATOM 2344 O O . ALA A 1 346 ? 32.329 10.389 36.435 1.00 61.00 1098 ALA A O 1
ATOM 2346 N N . LEU A 1 347 ? 32.661 9.374 34.438 1.00 57.20 1099 LEU A N 1
ATOM 2347 C CA . LEU A 1 347 ? 33.996 8.858 34.738 1.00 57.31 1099 LEU A CA 1
ATOM 2348 C C . LEU A 1 347 ? 35.015 10.019 34.784 1.00 62.01 1099 LEU A C 1
ATOM 2349 O O . LEU A 1 347 ? 35.905 10.018 35.636 1.00 61.67 1099 LEU A O 1
ATOM 2354 N N . ILE A 1 348 ? 34.851 11.025 33.885 1.00 58.64 1100 ILE A N 1
ATOM 2355 C CA . ILE A 1 348 ? 35.710 12.215 33.834 1.00 58.28 1100 ILE A CA 1
ATOM 2356 C C . ILE A 1 348 ? 35.594 12.989 35.163 1.00 64.66 1100 ILE A C 1
ATOM 2357 O O . ILE A 1 348 ? 36.614 13.402 35.721 1.00 64.44 1100 ILE A O 1
ATOM 2362 N N . ASN A 1 349 ? 34.355 13.119 35.695 1.00 63.00 1101 ASN A N 1
ATOM 2363 C CA . ASN A 1 349 ? 34.072 13.795 36.967 1.00 63.95 1101 ASN A CA 1
ATOM 2364 C C . ASN A 1 349 ? 34.838 13.132 38.117 1.00 69.49 1101 ASN A C 1
ATOM 2365 O O . ASN A 1 349 ? 35.379 13.831 38.975 1.00 69.31 1101 ASN A O 1
ATOM 2370 N N . MET A 1 350 ? 34.898 11.783 38.119 1.00 67.27 1102 MET A N 1
ATOM 2371 C CA . MET A 1 350 ? 35.621 11.014 39.132 1.00 68.18 1102 MET A CA 1
ATOM 2372 C C . MET A 1 350 ? 37.121 11.323 39.072 1.00 72.10 1102 MET A C 1
ATOM 2373 O O . MET A 1 350 ? 37.724 11.600 40.108 1.00 72.04 1102 MET A O 1
ATOM 2378 N N . VAL A 1 351 ? 37.705 11.332 37.845 1.00 68.03 1103 VAL A N 1
ATOM 2379 C CA . VAL A 1 351 ? 39.128 11.628 37.609 1.00 67.40 1103 VAL A CA 1
ATOM 2380 C C . VAL A 1 351 ? 39.438 13.092 38.007 1.00 72.26 1103 VAL A C 1
ATOM 2381 O O . VAL A 1 351 ? 40.482 13.359 38.610 1.00 72.09 1103 VAL A O 1
ATOM 2385 N N . PHE A 1 352 ? 38.504 14.020 37.701 1.00 69.30 1104 PHE A N 1
ATOM 2386 C CA . PHE A 1 352 ? 38.630 15.455 37.982 1.00 69.65 1104 PHE A CA 1
ATOM 2387 C C . PHE A 1 352 ? 38.866 15.741 39.488 1.00 77.08 1104 PHE A C 1
ATOM 2388 O O . PHE A 1 352 ? 39.529 16.726 39.819 1.00 77.29 1104 PHE A O 1
ATOM 2396 N N . GLN A 1 353 ? 38.329 14.881 40.390 1.00 75.66 1105 GLN A N 1
ATOM 2397 C CA . GLN A 1 353 ? 38.459 15.081 41.839 1.00 77.12 1105 GLN A CA 1
ATOM 2398 C C . GLN A 1 353 ? 39.714 14.378 42.406 1.00 82.57 1105 GLN A C 1
ATOM 2399 O O . GLN A 1 353 ? 40.557 15.043 43.011 1.00 82.16 1105 GLN A O 1
ATOM 2405 N N . MET A 1 354 ? 39.819 13.038 42.244 1.00 80.63 1106 MET A N 1
ATOM 2406 C CA . MET A 1 354 ? 40.945 12.271 42.793 1.00 81.44 1106 MET A CA 1
ATOM 2407 C C . MET A 1 354 ? 42.151 12.229 41.803 1.00 86.00 1106 MET A C 1
ATOM 2408 O O . MET A 1 354 ? 43.200 12.804 42.104 1.00 85.72 1106 MET A O 1
ATOM 2413 N N . GLY A 1 355 ? 41.980 11.576 40.650 1.00 82.91 1107 GLY A N 1
ATOM 2414 C CA . GLY A 1 355 ? 43.033 11.462 39.643 1.00 82.41 1107 GLY A CA 1
ATOM 2415 C C . GLY A 1 355 ? 43.011 10.159 38.864 1.00 86.75 1107 GLY A C 1
ATOM 2416 O O . GLY A 1 355 ? 41.990 9.463 38.839 1.00 86.52 1107 GLY A O 1
ATOM 2417 N N . GLU A 1 356 ? 44.149 9.819 38.215 1.00 83.28 1108 GLU A N 1
ATOM 2418 C CA . GLU A 1 356 ? 44.292 8.598 37.404 1.00 83.00 1108 GLU A CA 1
ATOM 2419 C C . GLU A 1 356 ? 44.323 7.344 38.283 1.00 87.09 1108 GLU A C 1
ATOM 2420 O O . GLU A 1 356 ? 43.518 6.434 38.078 1.00 86.40 1108 GLU A O 1
ATOM 2426 N N . THR A 1 357 ? 45.270 7.292 39.250 1.00 84.03 1109 THR A N 1
ATOM 2427 C CA . THR A 1 357 ? 45.451 6.148 40.152 1.00 84.49 1109 THR A CA 1
ATOM 2428 C C . THR A 1 357 ? 44.279 6.063 41.157 1.00 89.28 1109 THR A C 1
ATOM 2429 O O . THR A 1 357 ? 43.986 4.979 41.670 1.00 89.66 1109 THR A O 1
ATOM 2433 N N . GLY A 1 358 ? 43.620 7.199 41.403 1.00 85.64 1110 GLY A N 1
ATOM 2434 C CA . GLY A 1 358 ? 42.466 7.279 42.294 1.00 85.96 1110 GLY A CA 1
ATOM 2435 C C . GLY A 1 358 ? 41.283 6.471 41.797 1.00 89.02 1110 GLY A C 1
ATOM 2436 O O . GLY A 1 358 ? 40.722 5.666 42.545 1.00 88.80 1110 GLY A O 1
ATOM 2437 N N . VAL A 1 359 ? 40.920 6.653 40.511 1.00 84.94 1111 VAL A N 1
ATOM 2438 C CA . VAL A 1 359 ? 39.809 5.929 39.885 1.00 85.24 1111 VAL A CA 1
ATOM 2439 C C . VAL A 1 359 ? 40.265 4.502 39.524 1.00 90.01 1111 VAL A C 1
ATOM 2440 O O . VAL A 1 359 ? 39.461 3.566 39.594 1.00 90.15 1111 VAL A O 1
ATOM 2444 N N . ALA A 1 360 ? 41.571 4.327 39.205 1.00 86.85 1112 ALA A N 1
ATOM 2445 C CA . ALA A 1 360 ? 42.146 3.008 38.912 1.00 87.26 1112 ALA A CA 1
ATOM 2446 C C . ALA A 1 360 ? 42.171 2.125 40.177 1.00 92.77 1112 ALA A C 1
ATOM 2447 O O . ALA A 1 360 ? 42.296 0.901 40.077 1.00 92.41 1112 ALA A O 1
ATOM 2449 N N . GLY A 1 361 ? 42.005 2.763 41.345 1.00 90.61 1113 GLY A N 1
ATOM 2450 C CA . GLY A 1 361 ? 41.951 2.094 42.641 1.00 91.67 1113 GLY A CA 1
ATOM 2451 C C . GLY A 1 361 ? 40.574 1.560 42.998 1.00 97.19 1113 GLY A C 1
ATOM 2452 O O . GLY A 1 361 ? 40.301 1.281 44.170 1.00 97.58 1113 GLY A O 1
ATOM 2453 N N . PHE A 1 362 ? 39.687 1.424 41.985 1.00 94.32 1114 PHE A N 1
ATOM 2454 C CA . PHE A 1 362 ? 38.341 0.864 42.141 1.00 95.30 1114 PHE A CA 1
ATOM 2455 C C . PHE A 1 362 ? 38.073 -0.139 41.009 1.00 99.17 1114 PHE A C 1
ATOM 2456 O O . PHE A 1 362 ? 37.074 -0.020 40.292 1.00 98.78 1114 PHE A O 1
ATOM 2464 N N . THR A 1 363 ? 38.990 -1.125 40.846 1.00 95.99 1115 THR A N 1
ATOM 2465 C CA . THR A 1 363 ? 38.938 -2.159 39.797 1.00 96.08 1115 THR A CA 1
ATOM 2466 C C . THR A 1 363 ? 37.620 -2.939 39.860 1.00 101.14 1115 THR A C 1
ATOM 2467 O O . THR A 1 363 ? 37.051 -3.270 38.815 1.00 100.33 1115 THR A O 1
ATOM 2471 N N . ASN A 1 364 ? 37.134 -3.219 41.088 1.00 99.13 1116 ASN A N 1
ATOM 2472 C CA . ASN A 1 364 ? 35.879 -3.931 41.325 1.00 100.26 1116 ASN A CA 1
ATOM 2473 C C . ASN A 1 364 ? 34.688 -3.183 40.693 1.00 104.84 1116 ASN A C 1
ATOM 2474 O O . ASN A 1 364 ? 33.812 -3.821 40.108 1.00 104.90 1116 ASN A O 1
ATOM 2479 N N . SER A 1 365 ? 34.691 -1.834 40.761 1.00 101.30 1117 SER A N 1
ATOM 2480 C CA . SER A 1 365 ? 33.630 -1.008 40.179 1.00 100.93 1117 SER A CA 1
ATOM 2481 C C . SER A 1 365 ? 33.756 -0.939 38.650 1.00 104.55 1117 SER A C 1
ATOM 2482 O O . SER A 1 365 ? 32.777 -1.195 37.946 1.00 104.22 1117 SER A O 1
ATOM 2485 N N . LEU A 1 366 ? 34.972 -0.614 38.142 1.00 100.78 1118 LEU A N 1
ATOM 2486 C CA . LEU A 1 366 ? 35.263 -0.474 36.704 1.00 100.07 1118 LEU A CA 1
ATOM 2487 C C . LEU A 1 366 ? 34.920 -1.749 35.918 1.00 105.05 1118 LEU A C 1
ATOM 2488 O O . LEU A 1 366 ? 34.394 -1.655 34.806 1.00 104.10 1118 LEU A O 1
ATOM 2493 N N . ARG A 1 367 ? 35.224 -2.938 36.495 1.00 103.15 1119 ARG A N 1
ATOM 2494 C CA . ARG A 1 367 ? 34.935 -4.230 35.862 1.00 103.99 1119 ARG A CA 1
ATOM 2495 C C . ARG A 1 367 ? 33.425 -4.410 35.674 1.00 109.42 1119 ARG A C 1
ATOM 2496 O O . ARG A 1 367 ? 32.984 -4.858 34.611 1.00 109.25 1119 ARG A O 1
ATOM 2498 N N . MET A 1 368 ? 32.633 -4.001 36.688 1.00 106.67 1120 MET A N 1
ATOM 2499 C CA . MET A 1 368 ? 31.169 -4.077 36.658 1.00 107.04 1120 MET A CA 1
ATOM 2500 C C . MET A 1 368 ? 30.584 -3.020 35.697 1.00 109.73 1120 MET A C 1
ATOM 2501 O O . MET A 1 368 ? 29.489 -3.219 35.167 1.00 109.48 1120 MET A O 1
ATOM 2506 N N . LEU A 1 369 ? 31.330 -1.913 35.457 1.00 104.94 1121 LEU A N 1
ATOM 2507 C CA . LEU A 1 369 ? 30.924 -0.852 34.526 1.00 103.71 1121 LEU A CA 1
ATOM 2508 C C . LEU A 1 369 ? 31.151 -1.286 33.079 1.00 106.80 1121 LEU A C 1
ATOM 2509 O O . LEU A 1 369 ? 30.323 -0.994 32.212 1.00 105.74 1121 LEU A O 1
ATOM 2514 N N . GLN A 1 370 ? 32.279 -1.988 32.817 1.00 103.48 1122 GLN A N 1
ATOM 2515 C CA . GLN A 1 370 ? 32.627 -2.494 31.484 1.00 103.08 1122 GLN A CA 1
ATOM 2516 C C . GLN A 1 370 ? 31.725 -3.673 31.097 1.00 107.43 1122 GLN A C 1
ATOM 2517 O O . GLN A 1 370 ? 31.538 -3.938 29.907 1.00 106.99 1122 GLN A O 1
ATOM 2519 N N . GLN A 1 371 ? 31.148 -4.363 32.107 1.00 104.46 1123 GLN A N 1
ATOM 2520 C CA . GLN A 1 371 ? 30.233 -5.493 31.910 1.00 105.13 1123 GLN A CA 1
ATOM 2521 C C . GLN A 1 371 ? 28.773 -4.988 31.716 1.00 108.17 1123 GLN A C 1
ATOM 2522 O O . GLN A 1 371 ? 27.850 -5.800 31.570 1.00 108.86 1123 GLN A O 1
ATOM 2528 N N . LYS A 1 372 ? 28.584 -3.633 31.694 1.00 102.53 1124 LYS A N 1
ATOM 2529 C CA . LYS A 1 372 ? 27.294 -2.934 31.504 1.00 101.49 1124 LYS A CA 1
ATOM 2530 C C . LYS A 1 372 ? 26.319 -3.194 32.690 1.00 105.93 1124 LYS A C 1
ATOM 2531 O O . LYS A 1 372 ? 25.105 -3.027 32.540 1.00 105.44 1124 LYS A O 1
ATOM 2537 N N . ARG A 1 373 ? 26.862 -3.546 33.870 1.00 103.28 1125 ARG A N 1
ATOM 2538 C CA . ARG A 1 373 ? 26.059 -3.777 35.074 1.00 104.25 1125 ARG A CA 1
ATOM 2539 C C . ARG A 1 373 ? 26.202 -2.567 36.008 1.00 107.35 1125 ARG A C 1
ATOM 2540 O O . ARG A 1 373 ? 27.073 -2.551 36.888 1.00 106.89 1125 ARG A O 1
ATOM 2548 N N . TRP A 1 374 ? 25.378 -1.525 35.763 1.00 103.16 1126 TRP A N 1
ATOM 2549 C CA . TRP A 1 374 ? 25.442 -0.234 36.461 1.00 102.41 1126 TRP A CA 1
ATOM 2550 C C . TRP A 1 374 ? 25.045 -0.341 37.939 1.00 107.20 1126 TRP A C 1
ATOM 2551 O O . TRP A 1 374 ? 25.655 0.323 38.782 1.00 106.29 1126 TRP A O 1
ATOM 2562 N N . ASP A 1 375 ? 24.010 -1.145 38.245 1.00 105.19 1127 ASP A N 1
ATOM 2563 C CA . ASP A 1 375 ? 23.484 -1.312 39.608 1.00 106.35 1127 ASP A CA 1
ATOM 2564 C C . ASP A 1 375 ? 24.517 -1.962 40.542 1.00 110.46 1127 ASP A C 1
ATOM 2565 O O . ASP A 1 375 ? 24.542 -1.656 41.736 1.00 110.45 1127 ASP A O 1
ATOM 2570 N N . GLU A 1 376 ? 25.366 -2.852 39.994 1.00 106.80 1128 GLU A N 1
ATOM 2571 C CA . GLU A 1 376 ? 26.406 -3.550 40.752 1.00 107.10 1128 GLU A CA 1
ATOM 2572 C C . GLU A 1 376 ? 27.541 -2.592 41.143 1.00 110.07 1128 GLU A C 1
ATOM 2573 O O . GLU A 1 376 ? 28.013 -2.633 42.281 1.00 109.98 1128 GLU A O 1
ATOM 2579 N N . ALA A 1 377 ? 27.964 -1.719 40.202 1.00 105.57 1129 ALA A N 1
ATOM 2580 C CA . ALA A 1 377 ? 29.032 -0.739 40.433 1.00 104.49 1129 ALA A CA 1
ATOM 2581 C C . ALA A 1 377 ? 28.562 0.389 41.353 1.00 108.23 1129 ALA A C 1
ATOM 2582 O O . ALA A 1 377 ? 29.386 1.027 42.012 1.00 107.58 1129 ALA A O 1
ATOM 2584 N N . ALA A 1 378 ? 27.234 0.631 41.394 1.00 105.05 1130 ALA A N 1
ATOM 2585 C CA . ALA A 1 378 ? 26.617 1.670 42.220 1.00 105.10 1130 ALA A CA 1
ATOM 2586 C C . ALA A 1 378 ? 26.744 1.355 43.720 1.00 110.04 1130 ALA A C 1
ATOM 2587 O O . ALA A 1 378 ? 26.867 2.275 44.528 1.00 109.61 1130 ALA A O 1
ATOM 2589 N N . VAL A 1 379 ? 26.717 0.058 44.085 1.00 107.51 1131 VAL A N 1
ATOM 2590 C CA . VAL A 1 379 ? 26.811 -0.390 45.479 1.00 108.55 1131 VAL A CA 1
ATOM 2591 C C . VAL A 1 379 ? 28.279 -0.334 45.958 1.00 111.81 1131 VAL A C 1
ATOM 2592 O O . VAL A 1 379 ? 28.538 0.117 47.078 1.00 111.78 1131 VAL A O 1
ATOM 2596 N N . ASN A 1 380 ? 29.231 -0.785 45.106 1.00 107.51 1132 ASN A N 1
ATOM 2597 C CA . ASN A 1 380 ? 30.670 -0.796 45.422 1.00 106.93 1132 ASN A CA 1
ATOM 2598 C C . ASN A 1 380 ? 31.184 0.608 45.762 1.00 108.87 1132 ASN A C 1
ATOM 2599 O O . ASN A 1 380 ? 31.946 0.769 46.717 1.00 108.76 1132 ASN A O 1
ATOM 2604 N N . LEU A 1 381 ? 30.761 1.618 44.980 1.00 103.46 1133 LEU A N 1
ATOM 2605 C CA . LEU A 1 381 ? 31.178 3.005 45.173 1.00 102.14 1133 LEU A CA 1
ATOM 2606 C C . LEU A 1 381 ? 30.456 3.655 46.358 1.00 105.56 1133 LEU A C 1
ATOM 2607 O O . LEU A 1 381 ? 30.990 4.592 46.947 1.00 104.87 1133 LEU A O 1
ATOM 2612 N N . ALA A 1 382 ? 29.246 3.161 46.707 1.00 102.32 1134 ALA A N 1
ATOM 2613 C CA . ALA A 1 382 ? 28.452 3.705 47.818 1.00 102.96 1134 ALA A CA 1
ATOM 2614 C C . ALA A 1 382 ? 29.078 3.375 49.182 1.00 107.65 1134 ALA A C 1
ATOM 2615 O O . ALA A 1 382 ? 28.863 4.111 50.148 1.00 108.20 1134 ALA A O 1
ATOM 2617 N N . LYS A 1 383 ? 29.839 2.268 49.263 1.00 103.71 1135 LYS A N 1
ATOM 2618 C CA . LYS A 1 383 ? 30.474 1.831 50.506 1.00 104.08 1135 LYS A CA 1
ATOM 2619 C C . LYS A 1 383 ? 31.916 2.354 50.624 1.00 106.47 1135 LYS A C 1
ATOM 2620 O O . LYS A 1 383 ? 32.453 2.408 51.731 1.00 106.87 1135 LYS A O 1
ATOM 2622 N N . SER A 1 384 ? 32.535 2.747 49.485 1.00 100.91 1136 SER A N 1
ATOM 2623 C CA . SER A 1 384 ? 33.925 3.230 49.423 1.00 99.42 1136 SER A CA 1
ATOM 2624 C C . SER A 1 384 ? 34.124 4.571 50.172 1.00 102.49 1136 SER A C 1
ATOM 2625 O O . SER A 1 384 ? 33.147 5.234 50.536 1.00 102.41 1136 SER A O 1
ATOM 2628 N N . ARG A 1 385 ? 35.405 4.966 50.380 1.00 98.28 1137 ARG A N 1
ATOM 2629 C CA . ARG A 1 385 ? 35.792 6.205 51.072 1.00 98.12 1137 ARG A CA 1
ATOM 2630 C C . ARG A 1 385 ? 35.272 7.449 50.339 1.00 101.10 1137 ARG A C 1
ATOM 2631 O O . ARG A 1 385 ? 34.902 8.432 50.987 1.00 101.11 1137 ARG A O 1
ATOM 2633 N N . TRP A 1 386 ? 35.237 7.392 48.984 1.00 96.16 1138 TRP A N 1
ATOM 2634 C CA . TRP A 1 386 ? 34.763 8.471 48.108 1.00 94.86 1138 TRP A CA 1
ATOM 2635 C C . TRP A 1 386 ? 33.303 8.870 48.440 1.00 99.01 1138 TRP A C 1
ATOM 2636 O O . TRP A 1 386 ? 32.978 10.059 48.423 1.00 98.37 1138 TRP A O 1
ATOM 2647 N N . TYR A 1 387 ? 32.445 7.884 48.772 1.00 96.31 1139 TYR A N 1
ATOM 2648 C CA . TYR A 1 387 ? 31.053 8.151 49.139 1.00 97.16 1139 TYR A CA 1
ATOM 2649 C C . TYR A 1 387 ? 30.941 8.582 50.602 1.00 103.06 1139 TYR A C 1
ATOM 2650 O O . TYR A 1 387 ? 29.959 9.226 50.973 1.00 103.18 1139 TYR A O 1
ATOM 2652 N N . ASN A 1 388 ? 31.936 8.211 51.439 1.00 100.68 1140 ASN A N 1
ATOM 2653 C CA . ASN A 1 388 ? 31.946 8.570 52.859 1.00 102.03 1140 ASN A CA 1
ATOM 2654 C C . ASN A 1 388 ? 32.499 9.989 53.071 1.00 105.98 1140 ASN A C 1
ATOM 2655 O O . ASN A 1 388 ? 32.109 10.656 54.031 1.00 106.91 1140 ASN A O 1
ATOM 2660 N N . GLN A 1 389 ? 33.399 10.451 52.173 1.00 100.98 1141 GLN A N 1
ATOM 2661 C CA . GLN A 1 389 ? 33.982 11.793 52.256 1.00 100.50 1141 GLN A CA 1
ATOM 2662 C C . GLN A 1 389 ? 32.976 12.845 51.753 1.00 103.66 1141 GLN A C 1
ATOM 2663 O O . GLN A 1 389 ? 32.532 13.687 52.539 1.00 104.34 1141 GLN A O 1
ATOM 2669 N N . THR A 1 390 ? 32.587 12.772 50.456 1.00 98.32 1142 THR A N 1
ATOM 2670 C CA . THR A 1 390 ? 31.600 13.687 49.866 1.00 97.64 1142 THR A CA 1
ATOM 2671 C C . THR A 1 390 ? 30.353 12.879 49.447 1.00 100.92 1142 THR A C 1
ATOM 2672 O O . THR A 1 390 ? 30.297 12.355 48.331 1.00 99.18 1142 THR A O 1
ATOM 2676 N N . PRO A 1 391 ? 29.358 12.724 50.355 1.00 98.69 1143 PRO A N 1
ATOM 2677 C CA . PRO A 1 391 ? 28.195 11.874 50.027 1.00 98.55 1143 PRO A CA 1
ATOM 2678 C C . PRO A 1 391 ? 27.255 12.498 48.991 1.00 101.07 1143 PRO A C 1
ATOM 2679 O O . PRO A 1 391 ? 26.761 11.783 48.121 1.00 99.79 1143 PRO A O 1
ATOM 2683 N N . ASN A 1 392 ? 26.998 13.818 49.090 1.00 97.54 1144 ASN A N 1
ATOM 2684 C CA . ASN A 1 392 ? 26.086 14.521 48.188 1.00 96.75 1144 ASN A CA 1
ATOM 2685 C C . ASN A 1 392 ? 26.677 14.640 46.780 1.00 98.36 1144 ASN A C 1
ATOM 2686 O O . ASN A 1 392 ? 25.926 14.625 45.803 1.00 97.68 1144 ASN A O 1
ATOM 2691 N N . ARG A 1 393 ? 27.999 14.736 46.665 1.00 93.16 1145 ARG A N 1
ATOM 2692 C CA . ARG A 1 393 ? 28.594 14.818 45.336 1.00 90.93 1145 ARG A CA 1
ATOM 2693 C C . ARG A 1 393 ? 28.664 13.436 44.650 1.00 92.52 1145 ARG A C 1
ATOM 2694 O O . ARG A 1 393 ? 28.249 13.290 43.513 1.00 91.34 1145 ARG A O 1
ATOM 2702 N N . ALA A 1 394 ? 29.179 12.425 45.351 1.00 87.97 1146 ALA A N 1
ATOM 2703 C CA . ALA A 1 394 ? 29.289 11.073 44.793 1.00 86.69 1146 ALA A CA 1
ATOM 2704 C C . ALA A 1 394 ? 27.930 10.509 44.390 1.00 89.80 1146 ALA A C 1
ATOM 2705 O O . ALA A 1 394 ? 27.850 9.766 43.412 1.00 88.54 1146 ALA A O 1
ATOM 2707 N N . LYS A 1 395 ? 26.860 10.865 45.139 1.00 86.92 1147 LYS A N 1
ATOM 2708 C CA . LYS A 1 395 ? 25.496 10.397 44.871 1.00 86.82 1147 LYS A CA 1
ATOM 2709 C C . LYS A 1 395 ? 25.081 10.735 43.440 1.00 88.63 1147 LYS A C 1
ATOM 2710 O O . LYS A 1 395 ? 24.611 9.856 42.722 1.00 87.94 1147 LYS A O 1
ATOM 2716 N N . ARG A 1 396 ? 25.313 11.996 43.013 1.00 84.04 1148 ARG A N 1
ATOM 2717 C CA . ARG A 1 396 ? 24.972 12.476 41.670 1.00 82.66 1148 ARG A CA 1
ATOM 2718 C C . ARG A 1 396 ? 25.782 11.745 40.592 1.00 85.80 1148 ARG A C 1
ATOM 2719 O O . ARG A 1 396 ? 25.224 11.368 39.561 1.00 84.70 1148 ARG A O 1
ATOM 2727 N N . VAL A 1 397 ? 27.096 11.533 40.843 1.00 82.35 1149 VAL A N 1
ATOM 2728 C CA . VAL A 1 397 ? 28.007 10.847 39.912 1.00 81.17 1149 VAL A CA 1
ATOM 2729 C C . VAL A 1 397 ? 27.569 9.376 39.746 1.00 85.07 1149 VAL A C 1
ATOM 2730 O O . VAL A 1 397 ? 27.488 8.887 38.621 1.00 83.93 1149 VAL A O 1
ATOM 2734 N N . ILE A 1 398 ? 27.257 8.693 40.867 1.00 82.65 1150 ILE A N 1
ATOM 2735 C CA . ILE A 1 398 ? 26.801 7.299 40.864 1.00 82.85 1150 ILE A CA 1
ATOM 2736 C C . ILE A 1 398 ? 25.436 7.195 40.133 1.00 86.37 1150 ILE A C 1
ATOM 2737 O O . ILE A 1 398 ? 25.259 6.301 39.299 1.00 85.65 1150 ILE A O 1
ATOM 2742 N N . THR A 1 399 ? 24.512 8.156 40.396 1.00 82.86 1151 THR A N 1
ATOM 2743 C CA . THR A 1 399 ? 23.192 8.205 39.746 1.00 82.44 1151 THR A CA 1
ATOM 2744 C C . THR A 1 399 ? 23.364 8.342 38.217 1.00 84.72 1151 THR A C 1
ATOM 2745 O O . THR A 1 399 ? 22.607 7.732 37.462 1.00 84.24 1151 THR A O 1
ATOM 2749 N N . THR A 1 400 ? 24.395 9.098 37.772 1.00 79.89 1152 THR A N 1
ATOM 2750 C CA . THR A 1 400 ? 24.695 9.278 36.348 1.00 78.45 1152 THR A CA 1
ATOM 2751 C C . THR A 1 400 ? 25.111 7.925 35.728 1.00 81.15 1152 THR A C 1
ATOM 2752 O O . THR A 1 400 ? 24.692 7.613 34.613 1.00 80.28 1152 THR A O 1
ATOM 2756 N N . PHE A 1 401 ? 25.904 7.114 36.470 1.00 77.33 1153 PHE A N 1
ATOM 2757 C CA . PHE A 1 401 ? 26.327 5.790 36.002 1.00 76.86 1153 PHE A CA 1
ATOM 2758 C C . PHE A 1 401 ? 25.147 4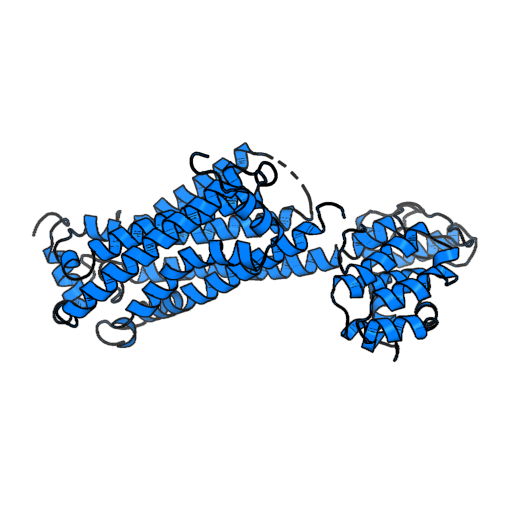.820 35.957 1.00 82.51 1153 PHE A C 1
ATOM 2759 O O . PHE A 1 401 ? 25.070 3.992 35.049 1.00 82.16 1153 PHE A O 1
ATOM 2767 N N . ARG A 1 402 ? 24.228 4.924 36.937 1.00 80.34 1154 ARG A N 1
ATOM 2768 C CA . ARG A 1 402 ? 23.064 4.046 37.030 1.00 81.03 1154 ARG A CA 1
ATOM 2769 C C . ARG A 1 402 ? 21.999 4.407 35.979 1.00 84.53 1154 ARG A C 1
ATOM 2770 O O . ARG A 1 402 ? 21.685 3.580 35.121 1.00 84.16 1154 ARG A O 1
ATOM 2772 N N . THR A 1 403 ? 21.458 5.643 36.043 1.00 80.86 1155 THR A N 1
ATOM 2773 C CA . THR A 1 403 ? 20.379 6.103 35.155 1.00 80.41 1155 THR A CA 1
ATOM 2774 C C . THR A 1 403 ? 20.860 6.309 33.706 1.00 83.64 1155 THR A C 1
ATOM 2775 O O . THR A 1 403 ? 20.126 5.990 32.768 1.00 83.15 1155 THR A O 1
ATOM 2779 N N . GLY A 1 404 ? 22.061 6.864 33.543 1.00 79.54 1156 GLY A N 1
ATOM 2780 C CA . GLY A 1 404 ? 22.611 7.170 32.227 1.00 78.33 1156 GLY A CA 1
ATOM 2781 C C . GLY A 1 404 ? 21.986 8.413 31.634 1.00 81.46 1156 GLY A C 1
ATOM 2782 O O . GLY A 1 404 ? 21.785 8.494 30.418 1.00 80.13 1156 GLY A O 1
ATOM 2783 N N . THR A 1 405 ? 21.642 9.386 32.505 1.00 78.35 1157 THR A N 1
ATOM 2784 C CA . THR A 1 405 ? 21.019 10.650 32.108 1.00 77.71 1157 THR A CA 1
ATOM 2785 C C . THR A 1 405 ? 21.413 11.774 33.094 1.00 80.26 1157 THR A C 1
ATOM 2786 O O . THR A 1 405 ? 21.877 11.493 34.206 1.00 80.14 1157 THR A O 1
ATOM 2790 N N . TRP A 1 406 ? 21.210 13.043 32.680 1.00 75.35 1158 TRP A N 1
ATOM 2791 C CA . TRP A 1 406 ? 21.548 14.224 33.483 1.00 74.63 1158 TRP A CA 1
ATOM 2792 C C . TRP A 1 406 ? 20.396 14.616 34.440 1.00 77.87 1158 TRP A C 1
ATOM 2793 O O . TRP A 1 406 ? 20.279 15.790 34.804 1.00 77.40 1158 TRP A O 1
ATOM 2804 N N . ASP A 1 407 ? 19.568 13.635 34.865 1.00 74.29 1159 ASP A N 1
ATOM 2805 C CA . ASP A 1 407 ? 18.440 13.886 35.773 1.00 74.93 1159 ASP A CA 1
ATOM 2806 C C . ASP A 1 407 ? 18.921 14.254 37.186 1.00 78.59 1159 ASP A C 1
ATOM 2807 O O . ASP A 1 407 ? 18.194 14.921 37.924 1.00 78.75 1159 ASP A O 1
ATOM 2812 N N . ALA A 1 408 ? 20.152 13.843 37.546 1.00 74.60 1160 ALA A N 1
ATOM 2813 C CA . ALA A 1 408 ? 20.743 14.134 38.852 1.00 75.00 1160 ALA A CA 1
ATOM 2814 C C . ALA A 1 408 ? 21.341 15.555 38.903 1.00 78.31 1160 ALA A C 1
ATOM 2815 O O . ALA A 1 408 ? 21.735 16.014 39.978 1.00 78.59 1160 ALA A O 1
ATOM 2817 N N . TYR A 1 409 ? 21.390 16.253 37.747 1.00 74.12 1161 TYR A N 1
ATOM 2818 C CA . TYR A 1 409 ? 21.936 17.611 37.658 1.00 74.05 1161 TYR A CA 1
ATOM 2819 C C . TYR A 1 409 ? 20.900 18.583 37.080 1.00 81.67 1161 TYR A C 1
ATOM 2820 O O . TYR A 1 409 ? 20.483 19.511 37.774 1.00 82.02 1161 TYR A O 1
ATOM 2829 N N . ALA A 1 410 ? 20.482 18.364 35.810 1.00 80.48 245 ALA A N 1
ATOM 2830 C CA . ALA A 1 410 ? 19.495 19.207 35.125 1.00 81.62 245 ALA A CA 1
ATOM 2831 C C . ALA A 1 410 ? 18.082 18.628 35.265 1.00 89.50 245 ALA A C 1
ATOM 2832 O O . ALA A 1 410 ? 17.891 17.422 35.091 1.00 89.30 245 ALA A O 1
ATOM 2834 N N . SER A 1 411 ? 17.092 19.489 35.576 1.00 89.00 246 SER A N 1
ATOM 2835 C CA . SER A 1 411 ? 15.703 19.061 35.776 1.00 90.53 246 SER A CA 1
ATOM 2836 C C . SER A 1 411 ? 14.975 18.862 34.439 1.00 96.19 246 SER A C 1
ATOM 2837 O O . SER A 1 411 ? 14.450 17.773 34.183 1.00 95.30 246 SER A O 1
ATOM 2839 N N . ARG A 1 412 ? 14.936 19.916 33.592 1.00 94.71 247 ARG A N 1
ATOM 2840 C CA . ARG A 1 412 ? 14.241 19.878 32.298 1.00 94.80 247 ARG A CA 1
ATOM 2841 C C . ARG A 1 412 ? 15.230 19.982 31.120 1.00 99.41 247 ARG A C 1
ATOM 2842 O O . ARG A 1 412 ? 14.852 19.693 29.979 1.00 98.44 247 ARG A O 1
ATOM 2850 N N . SER A 1 413 ? 16.496 20.374 31.394 1.00 96.96 248 SER A N 1
ATOM 2851 C CA . SER A 1 413 ? 17.529 20.486 30.355 1.00 96.30 248 SER A CA 1
ATOM 2852 C C . SER A 1 413 ? 18.096 19.095 29.986 1.00 99.45 248 SER A C 1
ATOM 2853 O O . SER A 1 413 ? 18.825 18.966 28.998 1.00 98.17 248 SER A O 1
ATOM 2856 N N . SER A 1 414 ? 17.724 18.058 30.768 1.00 96.19 249 SER A N 1
ATOM 2857 C CA . SER A 1 414 ? 18.113 16.667 30.531 1.00 95.55 249 SER A CA 1
ATOM 2858 C C . SER A 1 414 ? 17.117 15.978 29.590 1.00 98.23 249 SER A C 1
ATOM 2859 O O . SER A 1 414 ? 17.504 15.103 28.814 1.00 97.08 249 SER A O 1
ATOM 2862 N N . GLU A 1 415 ? 15.826 16.374 29.670 1.00 94.86 250 GLU A N 1
ATOM 2863 C CA . GLU A 1 415 ? 14.742 15.840 28.830 1.00 94.46 250 GLU A CA 1
ATOM 2864 C C . GLU A 1 415 ? 14.901 16.294 27.375 1.00 96.58 250 GLU A C 1
ATOM 2865 O O . GLU A 1 415 ? 14.432 15.612 26.463 1.00 95.59 250 GLU A O 1
ATOM 2871 N N . ASN A 1 416 ? 15.569 17.454 27.166 1.00 92.32 251 ASN A N 1
ATOM 2872 C CA . ASN A 1 416 ? 15.813 18.053 25.848 1.00 90.93 251 ASN A CA 1
ATOM 2873 C C . ASN A 1 416 ? 16.766 17.196 25.001 1.00 93.23 251 ASN A C 1
ATOM 2874 O O . ASN A 1 416 ? 16.808 17.363 23.784 1.00 92.12 251 ASN A O 1
ATOM 2879 N N . VAL A 1 417 ? 17.536 16.287 25.647 1.00 89.40 252 VAL A N 1
ATOM 2880 C CA . VAL A 1 417 ? 18.472 15.385 24.961 1.00 88.59 252 VAL A CA 1
ATOM 2881 C C . VAL A 1 417 ? 17.680 14.446 24.025 1.00 91.27 252 VAL A C 1
ATOM 2882 O O . VAL A 1 417 ? 18.029 14.318 22.852 1.00 90.07 252 VAL A O 1
ATOM 2886 N N . ALA A 1 418 ? 16.584 13.846 24.534 1.00 87.96 253 ALA A N 1
ATOM 2887 C CA . ALA A 1 418 ? 15.713 12.975 23.739 1.00 87.71 253 ALA A CA 1
ATOM 2888 C C . ALA A 1 418 ? 14.866 13.794 22.757 1.00 90.60 253 ALA A C 1
ATOM 2889 O O . ALA A 1 418 ? 14.573 13.321 21.660 1.00 89.81 253 ALA A O 1
ATOM 2891 N N . LEU A 1 419 ? 14.494 15.034 23.150 1.00 86.89 254 LEU A N 1
ATOM 2892 C CA . LEU A 1 419 ? 13.688 15.948 22.329 1.00 86.23 254 LEU A CA 1
ATOM 2893 C C . LEU A 1 419 ? 14.501 16.542 21.174 1.00 87.72 254 LEU A C 1
ATOM 2894 O O . LEU A 1 419 ? 13.913 17.038 20.216 1.00 86.89 254 LEU A O 1
ATOM 2899 N N . LEU A 1 420 ? 15.847 16.531 21.280 1.00 82.87 255 LEU A N 1
ATOM 2900 C CA . LEU A 1 420 ? 16.718 17.041 20.218 1.00 81.54 255 LEU A CA 1
ATOM 2901 C C . LEU A 1 420 ? 17.149 15.909 19.303 1.00 84.03 255 LEU A C 1
ATOM 2902 O O . LEU A 1 420 ? 17.144 16.075 18.086 1.00 83.34 255 LEU A O 1
ATOM 2904 N N . LYS A 1 421 ? 17.487 14.738 19.886 1.00 80.14 256 LYS A N 1
ATOM 2905 C CA . LYS A 1 421 ? 17.917 13.557 19.134 1.00 79.57 256 LYS A CA 1
ATOM 2906 C C . LYS A 1 421 ? 16.851 13.129 18.125 1.00 82.20 256 LYS A C 1
ATOM 2907 O O . LYS A 1 421 ? 17.195 12.776 16.999 1.00 81.59 256 LYS A O 1
ATOM 2909 N N . THR A 1 422 ? 15.556 13.214 18.512 1.00 77.99 257 THR A N 1
ATOM 2910 C CA . THR A 1 422 ? 14.434 12.836 17.648 1.00 77.58 257 THR A CA 1
ATOM 2911 C C . THR A 1 422 ? 14.320 13.791 16.429 1.00 80.05 257 THR A C 1
ATOM 2912 O O . THR A 1 422 ? 14.079 13.323 15.313 1.00 79.68 257 THR A O 1
ATOM 2916 N N . VAL A 1 423 ? 14.543 15.112 16.643 1.00 75.19 258 VAL A N 1
ATOM 2917 C CA . VAL A 1 423 ? 14.442 16.133 15.590 1.00 74.04 258 VAL A CA 1
ATOM 2918 C C . VAL A 1 423 ? 15.559 15.935 14.531 1.00 76.75 258 VAL A C 1
ATOM 2919 O O . VAL A 1 423 ? 15.310 16.136 13.339 1.00 75.79 258 VAL A O 1
ATOM 2923 N N . ILE A 1 424 ? 16.762 15.493 14.964 1.00 73.13 259 ILE A N 1
ATOM 2924 C CA . ILE A 1 424 ? 17.883 15.206 14.052 1.00 72.41 259 ILE A CA 1
ATOM 2925 C C . ILE A 1 424 ? 17.475 14.067 13.088 1.00 74.60 259 ILE A C 1
ATOM 2926 O O . ILE A 1 424 ? 17.793 14.126 11.895 1.00 73.84 259 ILE A O 1
ATOM 2931 N N . ILE A 1 425 ? 16.718 13.066 13.600 1.00 70.14 260 ILE A N 1
ATOM 2932 C CA . ILE A 1 425 ? 16.253 11.941 12.782 1.00 69.77 260 ILE A CA 1
ATOM 2933 C C . ILE A 1 425 ? 15.152 12.431 11.809 1.00 72.05 260 ILE A C 1
ATOM 2934 O O . ILE A 1 425 ? 15.085 11.935 10.685 1.00 72.28 260 ILE A O 1
ATOM 2939 N N . VAL A 1 426 ? 14.337 13.451 12.217 1.00 66.21 261 VAL A N 1
ATOM 2940 C CA . VAL A 1 426 ? 13.300 14.034 11.340 1.00 64.77 261 VAL A CA 1
ATOM 2941 C C . VAL A 1 426 ? 13.972 14.606 10.086 1.00 66.86 261 VAL A C 1
ATOM 2942 O O . VAL A 1 426 ? 13.554 14.293 8.968 1.00 66.31 261 VAL A O 1
ATOM 2946 N N . LEU A 1 427 ? 15.042 15.412 10.283 1.00 62.18 262 LEU A N 1
ATOM 2947 C CA . LEU A 1 427 ? 15.814 16.024 9.198 1.00 61.44 262 LEU A CA 1
ATOM 2948 C C . LEU A 1 427 ? 16.498 14.946 8.336 1.00 66.53 262 LEU A C 1
ATOM 2949 O O . LEU A 1 427 ? 16.500 15.051 7.102 1.00 66.52 262 LEU A O 1
ATOM 2954 N N . SER A 1 428 ? 17.056 13.903 8.991 1.00 63.17 263 SER A N 1
ATOM 2955 C CA . SER A 1 428 ? 17.745 12.799 8.319 1.00 63.43 263 SER A CA 1
ATOM 2956 C C . SER A 1 428 ? 16.792 12.028 7.390 1.00 66.63 263 SER A C 1
ATOM 2957 O O . SER A 1 428 ? 17.223 11.544 6.344 1.00 66.73 263 SER A O 1
ATOM 2960 N N . VAL A 1 429 ? 15.497 11.935 7.763 1.00 61.96 264 VAL A N 1
ATOM 2961 C CA . VAL A 1 429 ? 14.476 11.285 6.935 1.00 61.57 264 VAL A CA 1
ATOM 2962 C C . VAL A 1 429 ? 14.099 12.234 5.779 1.00 64.71 264 VAL A C 1
ATOM 2963 O O . VAL A 1 429 ? 13.983 11.794 4.633 1.00 64.88 264 VAL A O 1
ATOM 2967 N N . PHE A 1 430 ? 13.970 13.543 6.079 1.00 60.04 265 PHE A N 1
ATOM 2968 C CA . PHE A 1 430 ? 13.616 14.562 5.094 1.00 59.44 265 PHE A CA 1
ATOM 2969 C C . PHE A 1 430 ? 14.650 14.622 3.957 1.00 63.20 265 PHE A C 1
ATOM 2970 O O . PHE A 1 430 ? 14.265 14.637 2.784 1.00 62.76 265 PHE A O 1
ATOM 2978 N N . ILE A 1 431 ? 15.957 14.632 4.301 1.00 59.50 266 ILE A N 1
ATOM 2979 C CA . ILE A 1 431 ? 17.030 14.690 3.298 1.00 59.35 266 ILE A CA 1
ATOM 2980 C C . ILE A 1 431 ? 17.126 13.349 2.528 1.00 64.01 266 ILE A C 1
ATOM 2981 O O . ILE A 1 431 ? 17.664 13.321 1.429 1.00 64.03 266 ILE A O 1
ATOM 2986 N N . ALA A 1 432 ? 16.601 12.255 3.102 1.00 60.80 267 ALA A N 1
ATOM 2987 C CA . ALA A 1 432 ? 16.624 10.948 2.445 1.00 61.41 267 ALA A CA 1
ATOM 2988 C C . ALA A 1 432 ? 15.466 10.806 1.438 1.00 65.55 267 ALA A C 1
ATOM 2989 O O . ALA A 1 432 ? 15.564 10.019 0.491 1.00 65.62 267 ALA A O 1
ATOM 2991 N N . CYS A 1 433 ? 14.379 11.575 1.641 1.00 61.40 268 CYS A N 1
ATOM 2992 C CA . CYS A 1 433 ? 13.180 11.492 0.813 1.00 61.15 268 CYS A CA 1
ATOM 2993 C C . CYS A 1 433 ? 13.214 12.495 -0.349 1.00 63.69 268 CYS A C 1
ATOM 2994 O O . CYS A 1 433 ? 12.742 12.170 -1.442 1.00 62.97 268 CYS A O 1
ATOM 2997 N N . TRP A 1 434 ? 13.728 13.721 -0.107 1.00 59.61 269 TRP A N 1
ATOM 2998 C CA . TRP A 1 434 ? 13.721 14.783 -1.115 1.00 59.08 269 TRP A CA 1
ATOM 2999 C C . TRP A 1 434 ? 14.976 14.769 -2.012 1.00 63.03 269 TRP A C 1
ATOM 3000 O O . TRP A 1 434 ? 14.849 15.035 -3.208 1.00 63.16 269 TRP A O 1
ATOM 3011 N N . ALA A 1 435 ? 16.169 14.407 -1.457 1.00 58.97 270 ALA A N 1
ATOM 3012 C CA . ALA A 1 435 ? 17.438 14.353 -2.219 1.00 58.67 270 ALA A CA 1
ATOM 3013 C C . ALA A 1 435 ? 17.307 13.594 -3.582 1.00 61.34 270 ALA A C 1
ATOM 3014 O O . ALA A 1 435 ? 17.830 14.100 -4.573 1.00 60.70 270 ALA A O 1
ATOM 3016 N N . PRO A 1 436 ? 16.605 12.417 -3.686 1.00 57.60 271 PRO A N 1
ATOM 3017 C CA . PRO A 1 436 ? 16.491 11.761 -5.005 1.00 58.05 271 PRO A CA 1
ATOM 3018 C C . PRO A 1 436 ? 15.803 12.668 -6.040 1.00 61.68 271 PRO A C 1
ATOM 3019 O O . PRO A 1 436 ? 16.265 12.747 -7.183 1.00 62.33 271 PRO A O 1
ATOM 3023 N N . LEU A 1 437 ? 14.735 13.396 -5.625 1.00 56.37 272 LEU A N 1
ATOM 3024 C CA . LEU A 1 437 ? 14.036 14.333 -6.509 1.00 55.48 272 LEU A CA 1
ATOM 3025 C C . LEU A 1 437 ? 14.945 15.504 -6.854 1.00 57.69 272 LEU A C 1
ATOM 3026 O O . LEU A 1 437 ? 15.020 15.897 -8.013 1.00 57.13 272 LEU A O 1
ATOM 3031 N N . PHE A 1 438 ? 15.653 16.045 -5.837 1.00 53.34 273 PHE A N 1
ATOM 3032 C CA . PHE A 1 438 ? 16.586 17.165 -5.980 1.00 52.82 273 PHE A CA 1
ATOM 3033 C C . PHE A 1 438 ? 17.692 16.833 -6.986 1.00 57.27 273 PHE A C 1
ATOM 3034 O O . PHE A 1 438 ? 18.015 17.667 -7.836 1.00 57.42 273 PHE A O 1
ATOM 3042 N N . ILE A 1 439 ? 18.244 15.601 -6.911 1.00 53.46 274 ILE A N 1
ATOM 3043 C CA . ILE A 1 439 ? 19.256 15.124 -7.849 1.00 54.19 274 ILE A CA 1
ATOM 3044 C C . ILE A 1 439 ? 18.630 15.043 -9.241 1.00 59.07 274 ILE A C 1
ATOM 3045 O O . ILE A 1 439 ? 19.189 15.594 -10.193 1.00 59.43 274 ILE A O 1
ATOM 3050 N N . LEU A 1 440 ? 17.427 14.422 -9.340 1.00 55.59 275 LEU A N 1
ATOM 3051 C CA . LEU A 1 440 ? 16.678 14.272 -10.597 1.00 56.02 275 LEU A CA 1
ATOM 3052 C C . LEU A 1 440 ? 16.380 15.642 -11.234 1.00 61.12 275 LEU A C 1
ATOM 3053 O O . LEU A 1 440 ? 16.549 15.802 -12.443 1.00 61.64 275 LEU A O 1
ATOM 3058 N N . LEU A 1 441 ? 15.957 16.626 -10.415 1.00 57.73 276 LEU A N 1
ATOM 3059 C CA . LEU A 1 441 ? 15.677 17.978 -10.885 1.00 58.00 276 LEU A CA 1
ATOM 3060 C C . LEU A 1 441 ? 16.946 18.629 -11.404 1.00 64.50 276 LEU A C 1
ATOM 3061 O O . LEU A 1 441 ? 16.920 19.254 -12.466 1.00 64.90 276 LEU A O 1
ATOM 3066 N N . LEU A 1 442 ? 18.077 18.436 -10.682 1.00 62.36 277 LEU A N 1
ATOM 3067 C CA . LEU A 1 442 ? 19.376 18.983 -11.077 1.00 63.38 277 LEU A CA 1
ATOM 3068 C C . LEU A 1 442 ? 19.813 18.377 -12.410 1.00 69.37 277 LEU A C 1
ATOM 3069 O O . LEU A 1 442 ? 20.377 19.081 -13.253 1.00 69.12 277 LEU A O 1
ATOM 3074 N N . LEU A 1 443 ? 19.483 17.091 -12.627 1.00 67.94 278 LEU A N 1
ATOM 3075 C CA . LEU A 1 443 ? 19.772 16.399 -13.881 1.00 69.95 278 LEU A CA 1
ATOM 3076 C C . LEU A 1 443 ? 18.929 16.967 -15.021 1.00 76.80 278 LEU A C 1
ATOM 3077 O O . LEU A 1 443 ? 19.416 17.055 -16.147 1.00 77.43 278 LEU A O 1
ATOM 3082 N N . ASP A 1 444 ? 17.670 17.387 -14.721 1.00 74.44 279 ASP A N 1
ATOM 3083 C CA . ASP A 1 444 ? 16.759 17.960 -15.721 1.00 75.14 279 ASP A CA 1
ATOM 3084 C C . ASP A 1 444 ? 17.263 19.322 -16.201 1.00 80.38 279 ASP A C 1
ATOM 3085 O O . ASP A 1 444 ? 17.066 19.672 -17.367 1.00 80.74 279 ASP A O 1
ATOM 3090 N N . VAL A 1 445 ? 17.935 20.078 -15.312 1.00 77.16 280 VAL A N 1
ATOM 3091 C CA . VAL A 1 445 ? 18.503 21.383 -15.660 1.00 77.47 280 VAL A CA 1
ATOM 3092 C C . VAL A 1 445 ? 19.676 21.184 -16.657 1.00 83.36 280 VAL A C 1
ATOM 3093 O O . VAL A 1 445 ? 19.799 21.942 -17.623 1.00 83.63 280 VAL A O 1
ATOM 3097 N N . GLY A 1 446 ? 20.472 20.131 -16.440 1.00 80.58 281 GLY A N 1
ATOM 3098 C CA . GLY A 1 446 ? 21.611 19.810 -17.293 1.00 81.58 281 GLY A CA 1
ATOM 3099 C C . GLY A 1 446 ? 21.385 18.629 -18.216 1.00 86.47 281 GLY A C 1
ATOM 3100 O O . GLY A 1 446 ? 22.210 17.713 -18.260 1.00 86.62 281 GLY A O 1
ATOM 3101 N N . CYS A 1 447 ? 20.266 18.646 -18.977 1.00 83.50 282 CYS A N 1
ATOM 3102 C CA . CYS A 1 447 ? 19.925 17.579 -19.930 1.00 84.79 282 CYS A CA 1
ATOM 3103 C C . CYS A 1 447 ? 19.042 18.128 -21.049 1.00 87.81 282 CYS A C 1
ATOM 3104 O O . CYS A 1 447 ? 18.078 18.842 -20.772 1.00 86.34 282 CYS A O 1
ATOM 3107 N N . LYS A 1 448 ? 19.347 17.755 -22.316 1.00 85.28 283 LYS A N 1
ATOM 3108 C CA . LYS A 1 448 ? 18.546 18.153 -23.484 1.00 85.59 283 LYS A CA 1
ATOM 3109 C C . LYS A 1 448 ? 17.168 17.482 -23.439 1.00 88.67 283 LYS A C 1
ATOM 3110 O O . LYS A 1 448 ? 17.006 16.455 -22.778 1.00 88.27 283 LYS A O 1
ATOM 3116 N N . VAL A 1 449 ? 16.174 18.073 -24.118 1.00 84.60 284 VAL A N 1
ATOM 3117 C CA . VAL A 1 449 ? 14.802 17.568 -24.098 1.00 83.93 284 VAL A CA 1
ATOM 3118 C C . VAL A 1 449 ? 14.711 16.198 -24.840 1.00 89.61 284 VAL A C 1
ATOM 3119 O O . VAL A 1 449 ? 15.419 15.980 -25.830 1.00 90.51 284 VAL A O 1
ATOM 3123 N N . LYS A 1 450 ? 13.877 15.264 -24.295 1.00 86.04 285 LYS A N 1
ATOM 3124 C CA . LYS A 1 450 ? 13.644 13.904 -24.826 1.00 87.04 285 LYS A CA 1
ATOM 3125 C C . LYS A 1 450 ? 14.973 13.119 -24.985 1.00 92.13 285 LYS A C 1
ATOM 3126 O O . LYS A 1 450 ? 15.128 12.346 -25.937 1.00 93.18 285 LYS A O 1
ATOM 3128 N N . THR A 1 451 ? 15.909 13.294 -24.028 1.00 88.10 286 THR A N 1
ATOM 3129 C CA . THR A 1 451 ? 17.216 12.636 -24.065 1.00 89.02 286 THR A CA 1
ATOM 3130 C C . THR A 1 451 ? 17.379 11.704 -22.856 1.00 93.34 286 THR A C 1
ATOM 3131 O O . THR A 1 451 ? 17.659 10.517 -23.035 1.00 94.14 286 THR A O 1
ATOM 3135 N N . CYS A 1 452 ? 17.222 12.248 -21.629 1.00 88.91 287 CYS A N 1
ATOM 3136 C CA . CYS A 1 452 ? 17.381 11.482 -20.393 1.00 88.50 287 CYS A CA 1
ATOM 3137 C C . CYS A 1 452 ? 16.118 10.660 -20.113 1.00 91.81 287 CYS A C 1
ATOM 3138 O O . CYS A 1 452 ? 15.033 11.224 -19.955 1.00 90.28 287 CYS A O 1
ATOM 3141 N N . ASP A 1 453 ? 16.265 9.321 -20.070 1.00 89.15 288 ASP A N 1
ATOM 3142 C CA . ASP A 1 453 ? 15.150 8.392 -19.867 1.00 89.13 288 ASP A CA 1
ATOM 3143 C C . ASP A 1 453 ? 14.670 8.389 -18.413 1.00 90.40 288 ASP A C 1
ATOM 3144 O O . ASP A 1 453 ? 13.478 8.189 -18.167 1.00 89.42 288 ASP A O 1
ATOM 3149 N N . ILE A 1 454 ? 15.596 8.615 -17.450 1.00 85.61 289 ILE A N 1
ATOM 3150 C CA . ILE A 1 454 ? 15.300 8.630 -16.003 1.00 83.72 289 ILE A CA 1
ATOM 3151 C C . ILE A 1 454 ? 14.251 9.720 -15.682 1.00 85.55 289 ILE A C 1
ATOM 3152 O O . ILE A 1 454 ? 13.381 9.504 -14.834 1.00 84.12 289 ILE A O 1
ATOM 3157 N N . LEU A 1 455 ? 14.309 10.859 -16.407 1.00 81.81 290 LEU A N 1
ATOM 3158 C CA . LEU A 1 455 ? 13.424 12.012 -16.209 1.00 80.53 290 LEU A CA 1
ATOM 3159 C C . LEU A 1 455 ? 11.957 11.714 -16.583 1.00 85.18 290 LEU A C 1
ATOM 3160 O O . LEU A 1 455 ? 11.057 12.376 -16.060 1.00 83.72 290 LEU A O 1
ATOM 3165 N N . PHE A 1 456 ? 11.713 10.740 -17.486 1.00 83.53 291 PHE A N 1
ATOM 3166 C CA . PHE A 1 456 ? 10.350 10.383 -17.883 1.00 83.91 291 PHE A CA 1
ATOM 3167 C C . PHE A 1 456 ? 9.674 9.577 -16.782 1.00 87.86 291 PHE A C 1
ATOM 3168 O O . PHE A 1 456 ? 8.783 10.098 -16.109 1.00 87.01 291 PHE A O 1
ATOM 3176 N N . ARG A 1 457 ? 10.132 8.330 -16.550 1.00 84.94 292 ARG A N 1
ATOM 3177 C CA . ARG A 1 457 ? 9.596 7.497 -15.477 1.00 84.59 292 ARG A CA 1
ATOM 3178 C C . ARG A 1 457 ? 10.213 7.959 -14.144 1.00 86.51 292 ARG A C 1
ATOM 3179 O O . ARG A 1 457 ? 11.001 7.238 -13.521 1.00 86.52 292 ARG A O 1
ATOM 3187 N N . ALA A 1 458 ? 9.897 9.208 -13.757 1.00 80.88 293 ALA A N 1
ATOM 3188 C CA . ALA A 1 458 ? 10.406 9.854 -12.551 1.00 79.00 293 ALA A CA 1
ATOM 3189 C C . ALA A 1 458 ? 9.275 10.109 -11.555 1.00 80.63 293 ALA A C 1
ATOM 3190 O O . ALA A 1 458 ? 9.395 10.970 -10.675 1.00 78.97 293 ALA A O 1
ATOM 3192 N N . GLU A 1 459 ? 8.182 9.335 -11.684 1.00 76.80 294 GLU A N 1
ATOM 3193 C CA . GLU A 1 459 ? 7.005 9.447 -10.823 1.00 75.43 294 GLU A CA 1
ATOM 3194 C C . GLU A 1 459 ? 7.281 8.865 -9.429 1.00 76.35 294 GLU A C 1
ATOM 3195 O O . GLU A 1 459 ? 6.531 9.143 -8.495 1.00 74.84 294 GLU A O 1
ATOM 3201 N N . TYR A 1 460 ? 8.364 8.069 -9.289 1.00 72.21 295 TYR A N 1
ATOM 3202 C CA . TYR A 1 460 ? 8.732 7.443 -8.015 1.00 71.41 295 TYR A CA 1
ATOM 3203 C C . TYR A 1 460 ? 9.353 8.459 -7.062 1.00 72.83 295 TYR A C 1
ATOM 3204 O O . TYR A 1 460 ? 9.070 8.427 -5.861 1.00 71.93 295 TYR A O 1
ATOM 3213 N N . PHE A 1 461 ? 10.202 9.360 -7.596 1.00 67.87 296 PHE A N 1
ATOM 3214 C CA . PHE A 1 461 ? 10.870 10.405 -6.818 1.00 66.30 296 PHE A CA 1
ATOM 3215 C C . PHE A 1 461 ? 9.844 11.375 -6.233 1.00 68.11 296 PHE A C 1
ATOM 3216 O O . PHE A 1 461 ? 9.965 11.779 -5.075 1.00 66.45 296 PHE A O 1
ATOM 3224 N N . LEU A 1 462 ? 8.811 11.717 -7.033 1.00 64.47 297 LEU A N 1
ATOM 3225 C CA . LEU A 1 462 ? 7.727 12.624 -6.646 1.00 63.39 297 LEU A CA 1
ATOM 3226 C C . LEU A 1 462 ? 6.866 12.022 -5.529 1.00 66.00 297 LEU A C 1
ATOM 3227 O O . LEU A 1 462 ? 6.354 12.761 -4.688 1.00 64.74 297 LEU A O 1
ATOM 3232 N N . VAL A 1 463 ? 6.700 10.681 -5.534 1.00 62.41 298 VAL A N 1
ATOM 3233 C CA . VAL A 1 463 ? 5.907 9.955 -4.540 1.00 62.25 298 VAL A CA 1
ATOM 3234 C C . VAL A 1 463 ? 6.688 9.833 -3.206 1.00 65.11 298 VAL A C 1
ATOM 3235 O O . VAL A 1 463 ? 6.102 10.046 -2.143 1.00 63.91 298 VAL A O 1
ATOM 3239 N N . LEU A 1 464 ? 8.004 9.512 -3.268 1.00 61.83 299 LEU A N 1
ATOM 3240 C CA . LEU A 1 464 ? 8.852 9.389 -2.074 1.00 61.54 299 LEU A CA 1
ATOM 3241 C C . LEU A 1 464 ? 8.880 10.718 -1.282 1.00 64.90 299 LEU A C 1
ATOM 3242 O O . LEU A 1 464 ? 8.858 10.706 -0.047 1.00 63.58 299 LEU A O 1
ATOM 3247 N N . ALA A 1 465 ? 8.883 11.856 -2.005 1.00 61.59 300 ALA A N 1
ATOM 3248 C CA . ALA A 1 465 ? 8.873 13.188 -1.410 1.00 60.70 300 ALA A CA 1
ATOM 3249 C C . ALA A 1 465 ? 7.509 13.505 -0.790 1.00 64.61 300 ALA A C 1
ATOM 3250 O O . ALA A 1 465 ? 7.435 14.271 0.174 1.00 63.89 300 ALA A O 1
ATOM 3252 N N . VAL A 1 466 ? 6.430 12.912 -1.340 1.00 61.79 301 VAL A N 1
ATOM 3253 C CA . VAL A 1 466 ? 5.070 13.104 -0.828 1.00 61.77 301 VAL A CA 1
ATOM 3254 C C . VAL A 1 466 ? 4.894 12.307 0.474 1.00 66.69 301 VAL A C 1
ATOM 3255 O O . VAL A 1 466 ? 4.383 12.855 1.454 1.00 66.38 301 VAL A O 1
ATOM 3259 N N . LEU A 1 467 ? 5.363 11.028 0.492 1.00 63.74 302 LEU A N 1
ATOM 3260 C CA . LEU A 1 467 ? 5.258 10.121 1.648 1.00 64.01 302 LEU A CA 1
ATOM 3261 C C . LEU A 1 467 ? 5.857 10.731 2.928 1.00 68.33 302 LEU A C 1
ATOM 3262 O O . LEU A 1 467 ? 5.300 10.539 4.011 1.00 67.37 302 LEU A O 1
ATOM 3267 N N . ASN A 1 468 ? 6.974 11.492 2.791 1.00 65.83 303 ASN A N 1
ATOM 3268 C CA . ASN A 1 468 ? 7.685 12.141 3.904 1.00 65.68 303 ASN A CA 1
ATOM 3269 C C . ASN A 1 468 ? 6.742 13.006 4.768 1.00 70.39 303 ASN A C 1
ATOM 3270 O O . ASN A 1 468 ? 7.028 13.235 5.947 1.00 69.74 303 ASN A O 1
ATOM 3275 N N . SER A 1 469 ? 5.604 13.453 4.187 1.00 67.79 304 SER A N 1
ATOM 3276 C CA . SER A 1 469 ? 4.606 14.272 4.886 1.00 67.45 304 SER A CA 1
ATOM 3277 C C . SER A 1 469 ? 3.905 13.483 6.012 1.00 70.96 304 SER A C 1
ATOM 3278 O O . SER A 1 469 ? 3.328 14.089 6.917 1.00 70.67 304 SER A O 1
ATOM 3281 N N . GLY A 1 470 ? 3.982 12.152 5.951 1.00 67.18 305 GLY A N 1
ATOM 3282 C CA . GLY A 1 470 ? 3.396 11.273 6.957 1.00 67.05 305 GLY A CA 1
ATOM 3283 C C . GLY A 1 470 ? 4.413 10.412 7.687 1.00 70.05 305 GLY A C 1
ATOM 3284 O O . GLY A 1 470 ? 4.064 9.346 8.200 1.00 70.45 305 GLY A O 1
ATOM 3285 N N . THR A 1 471 ? 5.686 10.860 7.733 1.00 64.80 306 THR A N 1
ATOM 3286 C CA . THR A 1 471 ? 6.762 10.128 8.421 1.00 64.11 306 THR A CA 1
ATOM 3287 C C . THR A 1 471 ? 7.142 10.853 9.711 1.00 66.58 306 THR A C 1
ATOM 3288 O O . THR A 1 471 ? 7.605 10.217 10.661 1.00 66.14 306 THR A O 1
ATOM 3292 N N . ASN A 1 472 ? 6.940 12.189 9.743 1.00 62.00 307 ASN A N 1
ATOM 3293 C CA . ASN A 1 472 ? 7.206 13.022 10.916 1.00 61.15 307 ASN A CA 1
ATOM 3294 C C . ASN A 1 472 ? 6.233 12.663 12.067 1.00 64.78 307 ASN A C 1
ATOM 3295 O O . ASN A 1 472 ? 6.705 12.347 13.157 1.00 64.48 307 ASN A O 1
ATOM 3300 N N . PRO A 1 473 ? 4.885 12.582 11.840 1.00 61.38 308 PRO A N 1
ATOM 3301 C CA . PRO A 1 473 ? 3.985 12.177 12.942 1.00 61.40 308 PRO A CA 1
ATOM 3302 C C . PRO A 1 473 ? 4.302 10.770 13.475 1.00 64.07 308 PRO A C 1
ATOM 3303 O O . PRO A 1 473 ? 4.125 10.511 14.668 1.00 63.41 308 PRO A O 1
ATOM 3307 N N . ILE A 1 474 ? 4.802 9.877 12.597 1.00 60.23 309 ILE A N 1
ATOM 3308 C CA . ILE A 1 474 ? 5.180 8.510 12.969 1.00 60.85 309 ILE A CA 1
ATOM 3309 C C . ILE A 1 474 ? 6.518 8.519 13.766 1.00 64.85 309 ILE A C 1
ATOM 3310 O O . ILE A 1 474 ? 6.645 7.777 14.740 1.00 64.52 309 ILE A O 1
ATOM 3315 N N . ILE A 1 475 ? 7.482 9.388 13.377 1.00 61.23 310 ILE A N 1
ATOM 3316 C CA . ILE A 1 475 ? 8.800 9.448 14.023 1.00 60.86 310 ILE A CA 1
ATOM 3317 C C . ILE A 1 475 ? 8.698 10.053 15.454 1.00 64.91 310 ILE A C 1
ATOM 3318 O O . ILE A 1 475 ? 9.537 9.734 16.297 1.00 64.74 310 ILE A O 1
ATOM 3323 N N . TYR A 1 476 ? 7.661 10.892 15.732 1.00 61.43 311 TYR A N 1
ATOM 3324 C CA . TYR A 1 476 ? 7.500 11.499 17.065 1.00 61.47 311 TYR A CA 1
ATOM 3325 C C . TYR A 1 476 ? 7.127 10.442 18.124 1.00 67.34 311 TYR A C 1
ATOM 3326 O O . TYR A 1 476 ? 7.730 10.417 19.196 1.00 67.32 311 TYR A O 1
ATOM 3335 N N . THR A 1 477 ? 6.148 9.565 17.815 1.00 65.04 312 THR A N 1
ATOM 3336 C CA . THR A 1 477 ? 5.674 8.542 18.757 1.00 66.29 312 THR A CA 1
ATOM 3337 C C . THR A 1 477 ? 6.662 7.360 18.892 1.00 71.84 312 THR A C 1
ATOM 3338 O O . THR A 1 477 ? 6.552 6.589 19.854 1.00 72.57 312 THR A O 1
ATOM 3342 N N . LEU A 1 478 ? 7.620 7.217 17.950 1.00 68.27 313 LEU A N 1
ATOM 3343 C CA . LEU A 1 478 ? 8.574 6.105 17.994 1.00 68.68 313 LEU A CA 1
ATOM 3344 C C . LEU A 1 478 ? 9.907 6.496 18.660 1.00 73.90 313 LEU A C 1
ATOM 3345 O O . LEU A 1 478 ? 10.483 5.677 19.383 1.00 74.02 313 LEU A O 1
ATOM 3350 N N . THR A 1 479 ? 10.413 7.721 18.401 1.00 70.66 314 THR A N 1
ATOM 3351 C CA . THR A 1 479 ? 11.719 8.136 18.931 1.00 70.64 314 THR A CA 1
ATOM 3352 C C . THR A 1 479 ? 11.585 9.200 20.055 1.00 75.28 314 THR A C 1
ATOM 3353 O O . THR A 1 479 ? 12.588 9.818 20.436 1.00 74.73 314 THR A O 1
ATOM 3357 N N . ASN A 1 480 ? 10.367 9.374 20.616 1.00 72.36 315 ASN A N 1
ATOM 3358 C CA . ASN A 1 480 ? 10.154 10.299 21.733 1.00 72.19 315 ASN A CA 1
ATOM 3359 C C . ASN A 1 480 ? 8.986 9.821 22.606 1.00 76.97 315 ASN A C 1
ATOM 3360 O O . ASN A 1 480 ? 7.823 9.918 22.203 1.00 75.95 315 ASN A O 1
ATOM 3365 N N . LYS A 1 481 ? 9.310 9.280 23.799 1.00 75.07 316 LYS A N 1
ATOM 3366 C CA . LYS A 1 481 ? 8.323 8.745 24.743 1.00 76.02 316 LYS A CA 1
ATOM 3367 C C . LYS A 1 481 ? 7.526 9.865 25.416 1.00 79.79 316 LYS A C 1
ATOM 3368 O O . LYS A 1 481 ? 6.352 9.665 25.732 1.00 79.76 316 LYS A O 1
ATOM 3374 N N . GLU A 1 482 ? 8.161 11.048 25.631 1.00 75.74 317 GLU A N 1
ATOM 3375 C CA . GLU A 1 482 ? 7.502 12.218 26.239 1.00 75.43 317 GLU A CA 1
ATOM 3376 C C . GLU A 1 482 ? 6.378 12.738 25.328 1.00 77.00 317 GLU A C 1
ATOM 3377 O O . GLU A 1 482 ? 5.315 13.129 25.823 1.00 77.17 317 GLU A O 1
ATOM 3383 N N . MET A 1 483 ? 6.594 12.679 23.995 1.00 70.64 318 MET A N 1
ATOM 3384 C CA . MET A 1 483 ? 5.592 13.066 23.005 1.00 69.07 318 MET A CA 1
ATOM 3385 C C . MET A 1 483 ? 4.523 11.973 22.869 1.00 73.78 318 MET A C 1
ATOM 3386 O O . MET A 1 483 ? 3.331 12.284 22.806 1.00 72.72 318 MET A O 1
ATOM 3391 N N . ARG A 1 484 ? 4.955 10.686 22.855 1.00 72.00 319 ARG A N 1
ATOM 3392 C CA . ARG A 1 484 ? 4.068 9.522 22.729 1.00 72.93 319 ARG A CA 1
ATOM 3393 C C . ARG A 1 484 ? 3.107 9.417 23.921 1.00 78.31 319 ARG A C 1
ATOM 3394 O O . ARG A 1 484 ? 1.965 8.984 23.749 1.00 77.69 319 ARG A O 1
ATOM 3396 N N . ARG A 1 485 ? 3.572 9.822 25.126 1.00 76.46 320 ARG A N 1
ATOM 3397 C CA . ARG A 1 485 ? 2.768 9.817 26.353 1.00 77.88 320 ARG A CA 1
ATOM 3398 C C . ARG A 1 485 ? 1.612 10.820 26.232 1.00 83.00 320 ARG A C 1
ATOM 3399 O O . ARG A 1 485 ? 0.487 10.518 26.641 1.00 83.14 320 ARG A O 1
ATOM 3407 N N . ALA A 1 486 ? 1.887 11.998 25.631 1.00 79.89 321 ALA A N 1
ATOM 3408 C CA . ALA A 1 486 ? 0.889 13.050 25.420 1.00 80.09 321 ALA A CA 1
ATOM 3409 C C . ALA A 1 486 ? -0.106 12.665 24.322 1.00 85.04 321 ALA A C 1
ATOM 3410 O O . ALA A 1 486 ? -1.272 13.033 24.408 1.00 84.47 321 ALA A O 1
ATOM 3412 N N . PHE A 1 487 ? 0.358 11.918 23.295 1.00 82.67 322 PHE A N 1
ATOM 3413 C CA . PHE A 1 487 ? -0.465 11.488 22.157 1.00 82.81 322 PHE A CA 1
ATOM 3414 C C . PHE A 1 487 ? -1.615 10.564 22.610 1.00 88.53 322 PHE A C 1
ATOM 3415 O O . PHE A 1 487 ? -2.764 10.791 22.231 1.00 87.56 322 PHE A O 1
ATOM 3423 N N . ILE A 1 488 ? -1.303 9.544 23.441 1.00 87.80 323 ILE A N 1
ATOM 3424 C CA . ILE A 1 488 ? -2.299 8.599 23.973 1.00 89.73 323 ILE A CA 1
ATOM 3425 C C . ILE A 1 488 ? -3.176 9.314 25.039 1.00 96.61 323 ILE A C 1
ATOM 3426 O O . ILE A 1 488 ? -4.313 8.901 25.284 1.00 96.51 323 ILE A O 1
ATOM 3431 N N . ARG A 1 489 ? -2.609 10.341 25.638 1.00 95.12 324 ARG A N 1
ATOM 3432 C CA . ARG A 1 489 ? -3.298 11.089 26.649 1.00 96.37 324 ARG A CA 1
ATOM 3433 C C . ARG A 1 489 ? -4.346 11.877 25.966 1.00 101.49 324 ARG A C 1
ATOM 3434 O O . ARG A 1 489 ? -5.004 12.698 26.568 1.00 101.28 324 ARG A O 1
ATOM 3436 N N . ILE A 1 490 ? -4.546 11.621 24.689 1.00 98.83 325 ILE A N 1
ATOM 3437 C CA . ILE A 1 490 ? -5.561 12.382 24.006 1.00 99.09 325 ILE A CA 1
ATOM 3438 C C . ILE A 1 490 ? -6.773 11.707 23.440 1.00 105.80 325 ILE A C 1
ATOM 3439 O O . ILE A 1 490 ? -7.264 12.144 22.426 1.00 104.38 325 ILE A O 1
ATOM 3444 N N . MET A 1 491 ? -7.267 10.662 24.073 1.00 105.96 326 MET A N 1
ATOM 3445 C CA . MET A 1 491 ? -8.443 9.974 23.565 1.00 107.43 326 MET A CA 1
ATOM 3446 C C . MET A 1 491 ? -9.834 10.467 23.968 1.00 113.19 326 MET A C 1
ATOM 3447 O O . MET A 1 491 ? -10.517 9.805 24.730 1.00 113.82 326 MET A O 1
ATOM 3452 N N . GLY A 1 492 ? -10.249 11.617 23.455 1.00 110.06 327 GLY A N 1
ATOM 3453 C CA . GLY A 1 492 ? -11.555 12.192 23.741 1.00 110.91 327 GLY A CA 1
ATOM 3454 C C . GLY A 1 492 ? -12.127 12.463 22.361 1.00 115.34 327 GLY A C 1
ATOM 3455 O O . GLY A 1 492 ? -11.483 13.146 21.576 1.00 113.93 327 GLY A O 1
ATOM 3456 N N . ARG A 1 493 ? -13.305 11.951 22.023 1.00 113.19 328 ARG A N 1
ATOM 3457 C CA . ARG A 1 493 ? -13.812 12.229 20.682 1.00 112.52 328 ARG A CA 1
ATOM 3458 C C . ARG A 1 493 ? -14.175 13.674 20.378 1.00 116.29 328 ARG A C 1
ATOM 3459 O O . ARG A 1 493 ? -13.732 14.234 19.393 1.00 114.89 328 ARG A O 1
ATOM 3461 N N . PRO A 1 494 ? -14.970 14.288 21.226 1.00 113.71 329 PRO A N 1
ATOM 3462 C CA . PRO A 1 494 ? -15.352 15.667 21.005 1.00 112.95 329 PRO A CA 1
ATOM 3463 C C . PRO A 1 494 ? -14.192 16.613 21.169 1.00 115.51 329 PRO A C 1
ATOM 3464 O O . PRO A 1 494 ? -14.075 17.569 20.441 1.00 114.45 329 PRO A O 1
ATOM 3468 N N . LEU A 1 495 ? -13.355 16.353 22.157 1.00 111.74 330 LEU A N 1
ATOM 3469 C CA . LEU A 1 495 ? -12.216 17.211 22.415 1.00 128.01 330 LEU A CA 1
ATOM 3470 C C . LEU A 1 495 ? -11.620 17.776 21.140 1.00 139.76 330 LEU A C 1
ATOM 3471 O O . LEU A 1 495 ? -11.792 18.955 20.853 1.00 95.50 330 LEU A O 1
#

Secondary structure (P-SEA, 3-state):
ccccccaaaaaaaaaaaccccccccaaaaaaaaaaaaaaaaaaaaaaaaaaaaaaacccccccaaaaaaaaaaaaaaaaaaaaaaaaaacccccccccaaaaaaaaaaaaaaaaaaaaaaaaaaaaaaaaacccaaaaaaaaaaaaaaaaaacccccccccccccccccccccccccaaaaaaaaaaaaaaaaaaaaaaaaaaaaaaacccccccccccccccbbbbcccccccccccccccccccaaaaaaaaaaaccccccccccaaaaaaaaaaaaaaaaaaaaaccccaaaaaaccaaaaaaaaaaaacccccccccaaaaaaaaaacaaaaaaaaaaacccccccaaaaaaaaaaaacccccccccccccaaaaaaaaaaaaaaaaacaaaaaaaaaaaaacccccccccccaaaaaaaaaaccaaaaaaaaaacaaaaaaaaccccccc

Nearest PDB structures (foldseek):
  3v2y-assembly1_A  TM=1.002E+00  e=1.957E-62  Homo sapiens
  3v2w-assembly1_A  TM=9.987E-01  e=8.708E-55  Homo sapiens
  8jwy-assembly1_A  TM=6.024E-01  e=5.072E-30  Homo sapiens
  3pbl-assembly1_A  TM=5.554E-01  e=3.408E-29  Homo sapiens
  6zg9-assembly1_A  TM=5.185E-01  e=2.139E-29  Homo sapiens

B-factor: mean 76.61, std 19.25, range [12.35, 167.68]